Protein 7YS9 (pdb70)

B-factor: mean 19.11, std 8.92, range [8.96, 55.3]

Foldseek 3Di:
DQEEEEVCLADLNVVLVVVCVVVPYAYEYEEQPPPGDVVSVVVCVVPPRYDYDHDQLLDDPLLVVCQVRVGQEYEYDWADDDQLVCQVPVPVRLSRLANSLLSNLVSCLVRNHQEYEAEAALFFQQFPWPDAPDEQPTDGDGQTSNSVSSVNSLVSNLVSCVVRVHWYEYEHEWQEAAFRHDLPDDPRLLSVLLLCLLVVHAAEAEDPQFAKTFYAYSNLSSVLVVLCRPPFQTSYYAYHGARDIDTRLRSLVLLCVLSDDDSDHHYHYHRRRDGRYGGHDRVVCCVGRVGDGDDDPSRRSNNRSVSSND/DQEEEEVCQADLNVVLQVVCVVVVAQYEYEEQPPPGDCVSNVVCVPPPSYHYDYDQLLDDPLLVVCLVRVGQEYEYDWADDDQLVCQVPVPVRLSRLANSLLSNLVSCLVRNHQEYEAEAALAFQLFDFPDAQDEQPRHGDGQTSNNVSRVNSLVSNLVSCVVRVRFYEYEHEWQEDAPRHDCPDPDRLLSVLLNQVLVVHAAEAEDVQFFKTFYAYSNLSSVLSVLCRDPFQGSYYAYRGQSDIATRLRSSVLLNVLSPHDSDHHYHYHRRRDGRYGGHDRVVSCVTRVGHGDDDPNRRSNNHSVSVVVD

Secondary structure (DSSP, 8-state):
-EEEEETTTSHHHHHHHHHHHHTT-EEEEEE--SS--GGGTGGGTT-TTEEEEE--TTTS-HHHHHHHH--SEEEE--S---HHHHHH-HHHHHIIIIIHHHHHHHHHTTTT--EEEEE--TTTTTSS-SSSSBPTTSPP---SHHHHHHHHHHHHHHHHHHHH--EEEEEEESEEESTT---SSSS-HHHHHHHHHHHT---EEETTS--EE-EEEHHHHHHHHHHHTSS-STT-EEEES-S--EEHHHHHHHHHHHH-S----EEE---TT--S---B--HHHHHHH-------HHHHHHHHHHHHH-/-EEEEETTTSHHHHHHHHHHHHTT-EEEEEE--SS--GGGTGGGTT-TTEEEEE--TTTS-HHHHHHHH--SEEEE------HHHHHH-HHHHHIIIIIHHHHHHHHHTTTT--EEEEE--TTTTT-S-S-SSBPTTSPP---SHHHHHHHHHHHHHHHHHHHH--EEEEEEESEEESTT--TTSSS-HHHHHHHHHHHT---EEETTS--EE-EEEHHHHHHHHHHHTSS-STTEEEEES-S--EEHHHHHHHHHHHHTS----EEEPPPTT--S---B--HHHHHHH-------HHHHHHHHHHHHHH-

Organism: Mycobacterium tuberculosis (strain ATCC 25618 / H37Rv) (NCBI:txid83332)

Solvent-accessible surface area: 23982 Å² total; per-residue (Å²): 65,117,2,0,0,0,9,0,0,17,29,31,2,0,20,0,0,39,74,0,25,87,64,67,34,52,2,14,0,2,12,66,67,75,64,10,73,64,82,8,16,112,96,15,100,138,53,121,43,29,72,66,32,123,12,50,7,30,103,20,92,4,72,49,24,2,83,142,41,100,3,57,0,0,0,4,22,17,20,14,82,10,22,51,140,0,18,80,71,3,68,110,0,0,23,22,3,0,9,0,1,0,44,2,0,31,4,0,78,87,0,56,11,80,0,0,0,2,15,4,12,1,14,16,0,6,4,110,16,100,91,59,60,2,26,31,128,9,91,44,55,6,20,3,1,25,0,0,0,9,4,0,0,8,22,0,1,38,0,1,94,99,20,64,55,9,23,1,0,2,0,0,8,12,44,20,1,0,36,48,22,56,15,147,35,93,36,18,36,1,0,39,5,0,46,13,28,47,60,70,132,107,11,85,2,33,26,100,0,86,20,20,35,0,9,0,4,2,70,8,0,4,30,0,0,24,100,0,5,52,117,43,13,23,23,83,38,0,0,0,0,29,23,144,59,20,14,18,72,109,0,0,41,36,0,2,82,18,28,39,64,107,56,122,8,86,117,55,104,88,57,100,13,23,23,128,104,5,4,2,56,34,39,48,0,82,185,41,17,30,1,125,37,130,24,138,41,82,62,0,2,104,106,0,0,54,83,23,110,176,67,98,2,0,0,0,10,0,0,17,29,31,2,0,21,0,0,40,74,0,24,87,65,67,34,44,1,14,0,0,12,62,71,76,90,15,74,70,82,6,18,116,98,13,89,149,58,116,43,21,75,69,30,124,8,54,8,33,106,20,90,3,78,46,22,0,93,120,21,125,4,70,0,0,0,4,22,17,20,16,95,20,23,60,110,0,16,78,58,2,68,76,0,0,21,23,4,0,10,0,1,0,42,0,0,28,4,0,75,87,14,73,12,78,0,1,0,2,14,3,12,2,12,16,0,9,3,106,12,123,96,49,65,3,29,31,126,8,108,42,59,5,22,2,1,25,0,0,0,9,4,0,0,7,22,0,2,36,0,1,94,102,18,67,57,8,14,0,0,2,0,0,6,14,45,20,1,0,34,44,25,45,16,134,24,139,29,19,39,2,0,53,5,0,55,14,25,82,63,68,137,106,11,120,2,32,29,101,0,90,27,13,40,0,10,0,4,1,71,6,0,4,31,0,0,25,104,0,5,52,127,47,9,24,24,81,36,0,0,0,0,34,21,83,66,18,16,23,101,108,0,0,42,38,0,2,80,33,46,63,44,106,62,123,5,90,102,50,104,107,77,98,12,36,19,83,111,6,4,1,53,32,16,37,0,77,177,59,17,33,2,130,34,137,18,140,45,73,38,0,5,136,101,1,7,74,59,17,145,150,158

Structure (mmCIF, N/CA/C/O backbone):
data_7YS9
#
_entry.id   7YS9
#
_cell.length_a   51.347
_cell.length_b   76.851
_cell.length_c   80.163
_cell.angle_alpha   90.000
_cell.angle_beta   91.810
_cell.angle_gamma   90.000
#
_symmetry.space_group_name_H-M   'P 1 21 1'
#
loop_
_entity.id
_entity.type
_entity.pdbx_description
1 polymer 'UDP-glucose 4-epimerase'
2 non-polymer NICOTINAMIDE-ADENINE-DINUCLEOTIDE
3 non-polymer "URIDINE-5'-DIPHOSPHATE-GLUCOSE"
4 non-polymer 1,2-ETHANEDIOL
5 non-polymer "GALACTOSE-URIDINE-5'-DIPHOSPHATE"
6 water water
#
loop_
_atom_site.group_PDB
_atom_site.id
_atom_site.type_symbol
_atom_site.label_atom_id
_atom_site.label_alt_id
_atom_site.label_comp_id
_atom_site.label_asym_id
_atom_site.label_entity_id
_atom_site.label_seq_id
_atom_site.pdbx_PDB_ins_code
_atom_site.Cartn_x
_atom_site.Cartn_y
_atom_site.Cartn_z
_atom_site.occupancy
_atom_site.B_iso_or_equiv
_atom_site.auth_seq_id
_atom_site.auth_comp_id
_atom_site.auth_asym_id
_atom_site.auth_atom_id
_atom_site.pdbx_PDB_model_num
ATOM 1 N N . MET A 1 1 ? -16.417 10.015 24.776 1.00 14.23 1 MET A N 1
ATOM 2 C CA . MET A 1 1 ? -16.074 9.468 23.432 1.00 14.10 1 MET A CA 1
ATOM 3 C C . MET A 1 1 ? -15.945 7.951 23.529 1.00 13.60 1 MET A C 1
ATOM 4 O O . MET A 1 1 ? -15.662 7.415 24.602 1.00 13.05 1 MET A O 1
ATOM 9 N N . ARG A 1 2 ? -16.183 7.279 22.397 1.00 12.94 2 ARG A N 1
ATOM 10 C CA . ARG A 1 2 ? -15.818 5.883 22.227 1.00 12.84 2 ARG A CA 1
ATOM 11 C C . ARG A 1 2 ? -14.405 5.834 21.656 1.00 12.26 2 ARG A C 1
ATOM 12 O O . ARG A 1 2 ? -14.175 6.281 20.536 1.00 12.12 2 ARG A O 1
ATOM 20 N N . ALA A 1 3 ? -13.461 5.301 22.441 1.00 11.75 3 ALA A N 1
ATOM 21 C CA . ALA A 1 3 ? -12.069 5.238 22.020 1.00 11.66 3 ALA A CA 1
ATOM 22 C C . ALA A 1 3 ? -11.650 3.788 21.802 1.00 11.50 3 ALA A C 1
ATOM 23 O O . ALA A 1 3 ? -12.183 2.878 22.433 1.00 11.78 3 ALA A O 1
ATOM 25 N N . LEU A 1 4 ? -10.698 3.587 20.884 1.00 11.28 4 LEU A N 1
ATOM 26 C CA . LEU A 1 4 ? -10.013 2.310 20.764 1.00 11.21 4 LEU A CA 1
ATOM 27 C C . LEU A 1 4 ? -8.512 2.572 20.824 1.00 11.16 4 LEU A C 1
ATOM 28 O O . LEU A 1 4 ? -8.019 3.493 20.177 1.00 11.11 4 LEU A O 1
ATOM 33 N N . VAL A 1 5 ? -7.812 1.764 21.629 1.00 10.96 5 VAL A N 1
ATOM 34 C CA . VAL A 1 5 ? -6.374 1.894 21.803 1.00 10.75 5 VAL A CA 1
ATOM 35 C C . VAL A 1 5 ? -5.711 0.609 21.318 1.00 10.70 5 VAL A C 1
ATOM 36 O O . VAL A 1 5 ? -5.880 -0.446 21.928 1.00 10.77 5 VAL A O 1
ATOM 40 N N . THR A 1 6 ? -4.955 0.704 20.216 1.00 10.45 6 THR A N 1
ATOM 41 C CA . THR A 1 6 ? -4.100 -0.406 19.826 1.00 10.23 6 THR A CA 1
ATOM 42 C C . THR A 1 6 ? -2.839 -0.360 20.684 1.00 10.19 6 THR A C 1
ATOM 43 O O . THR A 1 6 ? -2.377 0.718 21.052 1.00 10.39 6 THR A O 1
ATOM 47 N N . GLY A 1 7 ? -2.299 -1.539 21.005 1.00 10.17 7 GLY A N 1
ATOM 48 C CA . GLY A 1 7 ? -1.142 -1.631 21.881 1.00 10.10 7 GLY A CA 1
ATOM 49 C C . GLY A 1 7 ? -1.508 -1.356 23.338 1.00 10.25 7 GLY A C 1
ATOM 50 O O . GLY A 1 7 ? -0.668 -0.924 24.121 1.00 10.28 7 GLY A O 1
ATOM 51 N N . ALA A 1 8 ? -2.762 -1.659 23.691 1.00 10.33 8 ALA A N 1
ATOM 52 C CA . ALA A 1 8 ? -3.347 -1.303 24.975 1.00 10.49 8 ALA A CA 1
ATOM 53 C C . ALA A 1 8 ? -2.739 -2.083 26.141 1.00 10.63 8 ALA A C 1
ATOM 54 O O . ALA A 1 8 ? -2.835 -1.638 27.282 1.00 10.58 8 ALA A O 1
ATOM 56 N N . ALA A 1 9 ? -2.134 -3.247 25.869 1.00 10.62 9 ALA A N 1
ATOM 57 C CA . ALA A 1 9 ? -1.540 -4.043 26.936 1.00 10.71 9 ALA A CA 1
ATOM 58 C C . ALA A 1 9 ? -0.102 -3.605 27.207 1.00 10.73 9 ALA A C 1
ATOM 59 O O . ALA A 1 9 ? 0.570 -4.172 28.068 1.00 10.73 9 ALA A O 1
ATOM 61 N N . GLY A 1 10 ? 0.352 -2.584 26.473 1.00 10.48 10 GLY A N 1
ATOM 62 C CA . GLY A 1 10 ? 1.724 -2.110 26.573 1.00 10.22 10 GLY A CA 1
ATOM 63 C C . GLY A 1 10 ? 1.903 -1.034 27.641 1.00 10.12 10 GLY A C 1
ATOM 64 O O . GLY A 1 10 ? 0.970 -0.694 28.364 1.00 10.18 10 GLY A O 1
ATOM 65 N N . PHE A 1 11 ? 3.122 -0.494 27.704 1.00 9.71 11 PHE A N 1
ATOM 66 C CA . PHE A 1 11 ? 3.529 0.492 28.692 1.00 9.60 11 PHE A CA 1
ATOM 67 C C . PHE A 1 11 ? 2.702 1.770 28.552 1.00 9.51 11 PHE A C 1
ATOM 68 O O . PHE A 1 11 ? 1.922 2.092 29.444 1.00 9.81 11 PHE A O 1
ATOM 76 N N . ILE A 1 12 ? 2.869 2.490 27.435 1.00 9.41 12 ILE A N 1
ATOM 77 C CA . ILE A 1 12 ? 2.168 3.751 27.232 1.00 9.60 12 ILE A CA 1
ATOM 78 C C . ILE A 1 12 ? 0.678 3.474 27.038 1.00 9.51 12 ILE A C 1
ATOM 79 O O . ILE A 1 12 ? -0.162 4.205 27.559 1.00 9.62 12 ILE A O 1
ATOM 84 N N . GLY A 1 13 ? 0.366 2.406 26.293 1.00 9.88 13 GLY A N 1
ATOM 85 C CA . GLY A 1 13 ? -1.004 2.075 25.932 1.00 10.03 13 GLY A CA 1
ATOM 86 C C . GLY A 1 13 ? -1.899 1.852 27.149 1.00 10.26 13 GLY A C 1
ATOM 87 O O . GLY A 1 13 ? -3.006 2.387 27.208 1.00 10.10 13 GLY A O 1
ATOM 88 N N . SER A 1 14 ? -1.415 1.051 28.107 1.00 10.28 14 SER A N 1
ATOM 89 C CA . SER A 1 14 ? -2.193 0.746 29.300 1.00 10.38 14 SER A CA 1
ATOM 90 C C . SER A 1 14 ? -2.411 2.010 30.129 1.00 10.43 14 SER A C 1
ATOM 91 O O . SER A 1 14 ? -3.483 2.187 30.710 1.00 10.57 14 SER A O 1
ATOM 94 N N . THR A 1 15 ? -1.394 2.884 30.150 1.00 10.36 15 THR A N 1
ATOM 95 C CA . THR A 1 15 ? -1.437 4.151 30.861 1.00 10.42 15 THR A CA 1
ATOM 96 C C . THR A 1 15 ? -2.479 5.062 30.213 1.00 10.42 15 THR A C 1
ATOM 97 O O . THR A 1 15 ? -3.239 5.733 30.911 1.00 10.49 15 THR A O 1
ATOM 101 N N . LEU A 1 16 ? -2.530 5.048 28.874 1.00 10.59 16 LEU A N 1
ATOM 102 C CA . LEU A 1 16 ? -3.486 5.850 28.128 1.00 10.82 16 LEU A CA 1
ATOM 103 C C . LEU A 1 16 ? -4.906 5.350 28.388 1.00 10.94 16 LEU A C 1
ATOM 104 O O . LEU A 1 16 ? -5.817 6.158 28.569 1.00 11.26 16 LEU A O 1
ATOM 109 N N . VAL A 1 17 ? -5.079 4.022 28.434 1.00 11.21 17 VAL A N 1
ATOM 110 C CA . VAL A 1 17 ? -6.378 3.427 28.722 1.00 11.30 17 VAL A CA 1
ATOM 111 C C . VAL A 1 17 ? -6.908 3.982 30.044 1.00 11.49 17 VAL A C 1
ATOM 112 O O . VAL A 1 17 ? -8.052 4.431 30.116 1.00 11.40 17 VAL A O 1
ATOM 116 N N . ASP A 1 18 ? -6.053 3.979 31.074 1.00 11.96 18 ASP A N 1
ATOM 117 C CA . ASP A 1 18 ? -6.436 4.430 32.403 1.00 12.24 18 ASP A CA 1
ATOM 118 C C . ASP A 1 18 ? -6.904 5.883 32.370 1.00 12.25 18 ASP A C 1
ATOM 119 O O . ASP A 1 18 ? -7.894 6.232 33.012 1.00 12.55 18 ASP A O 1
ATOM 124 N N . ARG A 1 19 ? -6.179 6.725 31.626 1.00 12.44 19 ARG A N 1
ATOM 125 C CA . ARG A 1 19 ? -6.487 8.145 31.562 1.00 12.47 19 ARG A CA 1
ATOM 126 C C . ARG A 1 19 ? -7.833 8.363 30.873 1.00 12.54 19 ARG A C 1
ATOM 127 O O . ARG A 1 19 ? -8.644 9.167 31.335 1.00 12.57 19 ARG A O 1
ATOM 135 N N . LEU A 1 20 ? -8.046 7.656 29.756 1.00 12.41 20 LEU A N 1
ATOM 136 C CA . LEU A 1 20 ? -9.277 7.790 28.992 1.00 12.31 20 LEU A CA 1
ATOM 137 C C . LEU A 1 20 ? -10.473 7.378 29.848 1.00 12.48 20 LEU A C 1
ATOM 138 O O . LEU A 1 20 ? -11.518 8.027 29.801 1.00 12.52 20 LEU A O 1
ATOM 143 N N . LEU A 1 21 ? -10.308 6.302 30.629 1.00 12.62 21 LEU A N 1
ATOM 144 C CA . LEU A 1 21 ? -11.354 5.828 31.524 1.00 12.84 21 LEU A CA 1
ATOM 145 C C . LEU A 1 21 ? -11.634 6.873 32.604 1.00 13.13 21 LEU A C 1
ATOM 146 O O . LEU A 1 21 ? -12.793 7.148 32.915 1.00 12.98 21 LEU A O 1
ATOM 151 N N . ALA A 1 22 ? -10.562 7.458 33.155 1.00 13.30 22 ALA A N 1
ATOM 152 C CA . ALA A 1 22 ? -10.678 8.464 34.200 1.00 13.85 22 ALA A CA 1
ATOM 153 C C . ALA A 1 22 ? -11.428 9.688 33.675 1.00 14.29 22 ALA A C 1
ATOM 154 O O . ALA A 1 22 ? -12.126 10.363 34.432 0.98 14.61 22 ALA A O 1
ATOM 156 N N . ASP A 1 23 ? -11.295 9.945 32.368 1.00 14.49 23 ASP A N 1
ATOM 157 C CA . ASP A 1 23 ? -11.926 11.083 31.717 1.00 15.08 23 ASP A CA 1
ATOM 158 C C . ASP A 1 23 ? -13.373 10.760 31.336 1.00 15.19 23 ASP A C 1
ATOM 159 O O . ASP A 1 23 ? -14.078 11.621 30.809 1.00 15.63 23 ASP A O 1
ATOM 164 N N . GLY A 1 24 ? -13.797 9.510 31.570 1.00 14.99 24 GLY A N 1
ATOM 165 C CA . GLY A 1 24 ? -15.198 9.136 31.438 1.00 14.89 24 GLY A CA 1
ATOM 166 C C . GLY A 1 24 ? -15.546 8.510 30.087 1.00 14.75 24 GLY A C 1
ATOM 167 O O . GLY A 1 24 ? -16.724 8.351 29.764 1.00 14.90 24 GLY A O 1
ATOM 168 N N . HIS A 1 25 ? -14.517 8.148 29.313 1.00 14.57 25 HIS A N 1
ATOM 169 C CA . HIS A 1 25 ? -14.709 7.564 27.994 1.00 14.13 25 HIS A CA 1
ATOM 170 C C . HIS A 1 25 ? -14.885 6.053 28.108 1.00 14.11 25 HIS A C 1
ATOM 171 O O . HIS A 1 25 ? -14.491 5.450 29.102 1.00 14.53 25 HIS A O 1
ATOM 178 N N . SER A 1 26 ? -15.470 5.456 27.064 1.00 13.98 26 SER A N 1
ATOM 179 C CA . SER A 1 26 ? -15.422 4.016 26.881 1.00 14.08 26 SER A CA 1
ATOM 180 C C . SER A 1 26 ? -14.187 3.674 26.052 1.00 14.22 26 SER A C 1
ATOM 181 O O . SER A 1 26 ? -13.797 4.441 25.172 1.00 14.20 26 SER A O 1
ATOM 184 N N . VAL A 1 27 ? -13.548 2.540 26.369 1.00 14.52 27 VAL A N 1
ATOM 185 C CA . VAL A 1 27 ? -12.286 2.184 25.735 1.00 14.74 27 VAL A CA 1
ATOM 186 C C . VAL A 1 27 ? -12.329 0.723 25.301 1.00 14.61 27 VAL A C 1
ATOM 187 O O . VAL A 1 27 ? -12.644 -0.156 26.101 1.00 15.68 27 VAL A O 1
ATOM 191 N N . VAL A 1 28 ? -12.006 0.490 24.026 1.00 14.15 28 VAL A N 1
ATOM 192 C CA . VAL A 1 28 ? -11.686 -0.839 23.536 1.00 13.92 28 VAL A CA 1
ATOM 193 C C . VAL A 1 28 ? -10.167 -0.933 23.467 1.00 13.67 28 VAL A C 1
ATOM 194 O O . VAL A 1 28 ? -9.538 -0.169 22.741 1.00 13.38 28 VAL A O 1
ATOM 198 N N . GLY A 1 29 ? -9.599 -1.874 24.226 1.00 13.40 29 GLY A N 1
ATOM 199 C CA . GLY A 1 29 ? -8.171 -2.134 24.167 1.00 13.10 29 GLY A CA 1
ATOM 200 C C . GLY A 1 29 ? -7.868 -3.299 23.230 1.00 13.02 29 GLY A C 1
ATOM 201 O O . GLY A 1 29 ? -8.547 -4.320 23.272 1.00 13.30 29 GLY A O 1
ATOM 202 N N . LEU A 1 30 ? -6.846 -3.129 22.384 1.00 12.64 30 LEU A N 1
ATOM 203 C CA . LEU A 1 30 ? -6.489 -4.138 21.400 1.00 12.52 30 LEU A CA 1
ATOM 204 C C . LEU A 1 30 ? -4.991 -4.412 21.489 1.00 12.26 30 LEU A C 1
ATOM 205 O O . LEU A 1 30 ? -4.192 -3.479 21.496 1.00 12.06 30 LEU A O 1
ATOM 210 N N . ASP A 1 31 ? -4.632 -5.701 21.552 1.00 12.11 31 ASP A N 1
ATOM 211 C CA . ASP A 1 31 ? -3.242 -6.115 21.671 1.00 12.26 31 ASP A CA 1
ATOM 212 C C . ASP A 1 31 ? -3.099 -7.594 21.323 1.00 12.46 31 ASP A C 1
ATOM 213 O O . ASP A 1 31 ? -4.051 -8.356 21.476 1.00 12.74 31 ASP A O 1
ATOM 218 N N . ASN A 1 32 ? -1.891 -7.990 20.892 1.00 12.67 32 ASN A N 1
ATOM 219 C CA . ASN A 1 32 ? -1.584 -9.379 20.573 1.00 13.27 32 ASN A CA 1
ATOM 220 C C . ASN A 1 32 ? -0.560 -9.951 21.557 1.00 13.45 32 ASN A C 1
ATOM 221 O O . ASN A 1 32 ? -0.145 -11.100 21.413 1.00 13.84 32 ASN A O 1
ATOM 226 N N . PHE A 1 33 ? -0.143 -9.130 22.531 1.00 13.54 33 PHE A N 1
ATOM 227 C CA . PHE A 1 33 ? 0.797 -9.503 23.582 1.00 14.03 33 PHE A CA 1
ATOM 228 C C . PHE A 1 33 ? 2.189 -9.809 23.030 1.00 13.99 33 PHE A C 1
ATOM 229 O O . PHE A 1 33 ? 2.948 -10.551 23.654 1.00 14.01 33 PHE A O 1
ATOM 237 N N . ALA A 1 34 ? 2.541 -9.214 21.884 1.00 13.47 34 ALA A N 1
ATOM 238 C CA . ALA A 1 34 ? 3.888 -9.365 21.350 1.00 13.45 34 ALA A CA 1
ATOM 239 C C . ALA A 1 34 ? 4.916 -8.914 22.387 1.00 13.53 34 ALA A C 1
ATOM 240 O O . ALA A 1 34 ? 5.885 -9.628 22.651 1.00 13.91 34 ALA A O 1
ATOM 242 N N . THR A 1 35 ? 4.685 -7.729 22.973 1.00 13.64 35 THR A N 1
ATOM 243 C CA . THR A 1 35 ? 5.560 -7.174 23.996 1.00 13.73 35 THR A CA 1
ATOM 244 C C . THR A 1 35 ? 4.750 -6.669 25.189 1.00 14.25 35 THR A C 1
ATOM 245 O O . THR A 1 35 ? 5.317 -6.367 26.237 1.00 14.26 35 THR A O 1
ATOM 249 N N . GLY A 1 36 ? 3.427 -6.571 25.016 1.00 14.74 36 GLY A N 1
ATOM 250 C CA . GLY A 1 36 ? 2.537 -6.172 26.094 1.00 15.97 36 GLY A CA 1
ATOM 251 C C . GLY A 1 36 ? 2.281 -7.319 27.067 1.00 17.01 36 GLY A C 1
ATOM 252 O O . GLY A 1 36 ? 2.674 -8.456 26.814 1.00 17.01 36 GLY A O 1
ATOM 253 N N . ARG A 1 37 ? 1.619 -6.993 28.182 1.00 18.39 37 ARG A N 1
ATOM 254 C CA . ARG A 1 37 ? 1.362 -7.948 29.247 1.00 20.07 37 ARG A CA 1
ATOM 255 C C . ARG A 1 37 ? -0.055 -7.729 29.770 1.00 20.30 37 ARG A C 1
ATOM 256 O O . ARG A 1 37 ? -0.486 -6.592 29.948 1.00 19.78 37 ARG A O 1
ATOM 264 N N . ALA A 1 38 ? -0.767 -8.834 30.017 1.00 21.47 38 ALA A N 1
ATOM 265 C CA . ALA A 1 38 ? -2.122 -8.785 30.543 1.00 21.76 38 ALA A CA 1
ATOM 266 C C . ALA A 1 38 ? -2.131 -8.159 31.938 1.00 21.64 38 ALA A C 1
ATOM 267 O O . ALA A 1 38 ? -3.139 -7.593 32.356 1.00 21.71 38 ALA A O 1
ATOM 269 N N . THR A 1 39 ? -0.990 -8.244 32.636 1.00 21.72 39 THR A N 1
ATOM 270 C CA . THR A 1 39 ? -0.848 -7.718 33.986 1.00 21.10 39 THR A CA 1
ATOM 271 C C . THR A 1 39 ? -0.947 -6.194 33.987 1.00 20.05 39 THR A C 1
ATOM 272 O O . THR A 1 39 ? -1.257 -5.597 35.015 1.00 19.88 39 THR A O 1
ATOM 276 N N . ASN A 1 40 ? -0.688 -5.575 32.827 1.00 18.67 40 ASN A N 1
ATOM 277 C CA . ASN A 1 40 ? -0.774 -4.131 32.679 1.00 17.93 40 ASN A CA 1
ATOM 278 C C . ASN A 1 40 ? -2.233 -3.678 32.661 1.00 17.95 40 ASN A C 1
ATOM 279 O O . ASN A 1 40 ? -2.500 -2.489 32.823 1.00 17.43 40 ASN A O 1
ATOM 284 N N . LEU A 1 41 ? -3.162 -4.625 32.464 1.00 18.60 41 LEU A N 1
ATOM 285 C CA . LEU A 1 41 ? -4.575 -4.304 32.326 1.00 19.30 41 LEU A CA 1
ATOM 286 C C . LEU A 1 41 ? -5.421 -5.047 33.360 1.00 20.44 41 LEU A C 1
ATOM 287 O O . LEU A 1 41 ? -6.639 -4.881 33.380 1.00 20.69 41 LEU A O 1
ATOM 292 N N . GLU A 1 42 ? -4.780 -5.849 34.220 1.00 21.74 42 GLU A N 1
ATOM 293 C CA . GLU A 1 42 ? -5.496 -6.787 35.077 1.00 22.85 42 GLU A CA 1
ATOM 294 C C . GLU A 1 42 ? -6.313 -6.057 36.142 1.00 23.43 42 GLU A C 1
ATOM 295 O O . GLU A 1 42 ? -7.259 -6.620 36.691 1.00 23.93 42 GLU A O 1
ATOM 301 N N . HIS A 1 43 ? -5.942 -4.803 36.424 1.00 23.11 43 HIS A N 1
ATOM 302 C CA . HIS A 1 43 ? -6.636 -3.975 37.398 1.00 23.53 43 HIS A CA 1
ATOM 303 C C . HIS A 1 43 ? -7.994 -3.532 36.850 1.00 24.52 43 HIS A C 1
ATOM 304 O O . HIS A 1 43 ? -8.808 -2.985 37.593 1.00 25.21 43 HIS A O 1
ATOM 311 N N . LEU A 1 44 ? -8.220 -3.745 35.550 1.00 25.56 44 LEU A N 1
ATOM 312 C CA . LEU A 1 44 ? -9.490 -3.294 34.918 1.00 26.87 44 LEU A CA 1
ATOM 313 C C . LEU A 1 44 ? -10.453 -4.478 34.800 1.00 28.16 44 LEU A C 1
ATOM 314 O O . LEU A 1 44 ? -11.526 -4.305 34.190 1.00 28.27 44 LEU A O 1
ATOM 319 N N . ALA A 1 45 ? -10.082 -5.630 35.365 1.00 29.75 45 ALA A N 1
ATOM 320 C CA . ALA A 1 45 ? -10.923 -6.845 35.258 1.00 30.99 45 ALA A CA 1
ATOM 321 C C . ALA A 1 45 ? -12.385 -6.515 35.580 1.00 31.81 45 ALA A C 1
ATOM 322 O O . ALA A 1 45 ? -13.272 -7.085 34.918 1.00 32.11 45 ALA A O 1
ATOM 324 N N . ASP A 1 46 ? -12.628 -5.635 36.556 1.00 32.69 46 ASP A N 1
ATOM 325 C CA . ASP A 1 46 ? -14.021 -5.340 36.978 1.00 33.49 46 ASP A CA 1
ATOM 326 C C . ASP A 1 46 ? -14.364 -3.898 36.628 1.00 33.43 46 ASP A C 1
ATOM 327 O O . ASP A 1 46 ? -15.342 -3.388 37.173 1.00 33.60 46 ASP A O 1
ATOM 332 N N . ASN A 1 47 ? -13.583 -3.291 35.724 1.00 33.01 47 ASN A N 1
ATOM 333 C CA . ASN A 1 47 ? -13.903 -1.921 35.257 1.00 32.93 47 ASN A CA 1
ATOM 334 C C . ASN A 1 47 ? -14.942 -2.024 34.156 1.00 32.40 47 ASN A C 1
ATOM 335 O O . ASN A 1 47 ? -14.600 -2.480 33.050 1.00 32.25 47 ASN A O 1
ATOM 340 N N . SER A 1 48 ? -16.092 -1.446 34.412 1.00 31.39 48 SER A N 1
ATOM 341 C CA . SER A 1 48 ? -17.204 -1.638 33.468 1.00 30.55 48 SER A CA 1
ATOM 342 C C . SER A 1 48 ? -17.079 -0.841 32.156 1.00 29.53 48 SER A C 1
ATOM 343 O O . SER A 1 48 ? -18.038 -0.878 31.380 1.00 31.03 48 SER A O 1
ATOM 346 N N . ALA A 1 49 ? -15.959 -0.206 31.870 1.00 26.97 49 ALA A N 1
ATOM 347 C CA . ALA A 1 49 ? -15.961 0.684 30.677 1.00 23.80 49 ALA A CA 1
ATOM 348 C C . ALA A 1 49 ? -14.843 0.314 29.700 1.00 22.33 49 ALA A C 1
ATOM 349 O O . ALA A 1 49 ? -14.733 0.933 28.635 1.00 20.84 49 ALA A O 1
ATOM 351 N N . HIS A 1 50 ? -14.077 -0.692 30.072 1.00 20.79 50 HIS A N 1
ATOM 352 C CA . HIS A 1 50 ? -13.049 -1.200 29.177 1.00 19.99 50 HIS A CA 1
ATOM 353 C C . HIS A 1 50 ? -13.415 -2.607 28.716 1.00 19.24 50 HIS A C 1
ATOM 354 O O . HIS A 1 50 ? -13.843 -3.436 29.519 1.00 19.15 50 HIS A O 1
ATOM 361 N N . VAL A 1 51 ? -13.242 -2.853 27.413 1.00 18.17 51 VAL A N 1
ATOM 362 C CA . VAL A 1 51 ? -13.319 -4.196 26.864 1.00 17.88 51 VAL A CA 1
ATOM 363 C C . VAL A 1 51 ? -12.031 -4.469 26.093 1.00 17.18 51 VAL A C 1
ATOM 364 O O . VAL A 1 51 ? -11.508 -3.585 25.415 1.00 17.04 51 VAL A O 1
ATOM 368 N N . PHE A 1 52 ? -11.520 -5.696 26.232 1.00 16.24 52 PHE A N 1
ATOM 369 C CA . PHE A 1 52 ? -10.269 -6.074 25.599 1.00 16.03 52 PHE A CA 1
ATOM 370 C C . PHE A 1 52 ? -10.533 -6.992 24.409 1.00 15.90 52 PHE A C 1
ATOM 371 O O . PHE A 1 52 ? -11.357 -7.902 24.482 1.00 16.09 52 PHE A O 1
ATOM 379 N N . VAL A 1 53 ? -9.798 -6.742 23.320 1.00 15.72 53 VAL A N 1
ATOM 380 C CA . VAL A 1 53 ? -9.815 -7.584 22.136 1.00 15.79 53 VAL A CA 1
ATOM 381 C C . VAL A 1 53 ? -8.378 -8.013 21.854 1.00 15.70 53 VAL A C 1
ATOM 382 O O . VAL A 1 53 ? -7.504 -7.170 21.672 1.00 15.00 53 VAL A O 1
ATOM 386 N N . GLU A 1 54 ? -8.145 -9.332 21.843 1.00 15.65 54 GLU A N 1
ATOM 387 C CA . GLU A 1 54 ? -6.850 -9.891 21.491 1.00 15.81 54 GLU A CA 1
ATOM 388 C C . GLU A 1 54 ? -6.795 -10.066 19.974 1.00 15.40 54 GLU A C 1
ATOM 389 O O . GLU A 1 54 ? -7.520 -10.889 19.417 1.00 15.74 54 GLU A O 1
ATOM 395 N N . ALA A 1 55 ? -5.942 -9.269 19.316 1.00 14.49 55 ALA A N 1
ATOM 396 C CA . ALA A 1 55 ? -5.856 -9.269 17.863 1.00 14.15 55 ALA A CA 1
ATOM 397 C C . ALA A 1 55 ? -4.494 -8.751 17.411 1.00 14.09 55 ALA A C 1
ATOM 398 O O . ALA A 1 55 ? -3.908 -7.882 18.053 1.00 13.98 55 ALA A O 1
ATOM 400 N N . ASP A 1 56 ? -4.023 -9.304 16.287 1.00 13.79 56 ASP A N 1
ATOM 401 C CA . ASP A 1 56 ? -2.793 -8.898 15.628 1.00 13.55 56 ASP A CA 1
ATOM 402 C C . ASP A 1 56 ? -3.157 -7.918 14.515 1.00 13.06 56 ASP A C 1
ATOM 403 O O . ASP A 1 56 ? -3.883 -8.281 13.598 1.00 12.74 56 ASP A O 1
ATOM 408 N N . ILE A 1 57 ? -2.632 -6.687 14.589 1.00 12.21 57 ILE A N 1
ATOM 409 C CA . ILE A 1 57 ? -3.002 -5.646 13.637 1.00 12.03 57 ILE A CA 1
ATOM 410 C C . ILE A 1 57 ? -2.595 -6.026 12.212 1.00 11.83 57 ILE A C 1
ATOM 411 O O . ILE A 1 57 ? -3.119 -5.456 11.256 1.00 11.53 57 ILE A O 1
ATOM 416 N N . VAL A 1 58 ? -1.661 -6.975 12.077 1.00 11.58 58 VAL A N 1
ATOM 417 C CA . VAL A 1 58 ? -1.144 -7.337 10.764 1.00 11.70 58 VAL A CA 1
ATOM 418 C C . VAL A 1 58 ? -2.091 -8.322 10.075 1.00 11.89 58 VAL A C 1
ATOM 419 O O . VAL A 1 58 ? -2.136 -8.368 8.845 1.00 11.68 58 VAL A O 1
ATOM 423 N N . THR A 1 59 ? -2.842 -9.114 10.857 1.00 12.19 59 THR A N 1
ATOM 424 C CA . THR A 1 59 ? -3.541 -10.257 10.278 1.00 12.44 59 THR A CA 1
ATOM 425 C C . THR A 1 59 ? -5.015 -10.335 10.684 1.00 12.67 59 THR A C 1
ATOM 426 O O . THR A 1 59 ? -5.775 -11.090 10.078 1.00 12.80 59 THR A O 1
ATOM 430 N N . ALA A 1 60 ? -5.425 -9.574 11.704 1.00 12.76 60 ALA A N 1
ATOM 431 C CA . ALA A 1 60 ? -6.785 -9.695 12.206 1.00 12.59 60 ALA A CA 1
ATOM 432 C C . ALA A 1 60 ? -7.762 -8.943 11.306 1.00 12.74 60 ALA A C 1
ATOM 433 O O . ALA A 1 60 ? -7.365 -8.086 10.522 1.00 12.30 60 ALA A O 1
ATOM 435 N N . ASP A 1 61 ? -9.049 -9.289 11.432 1.00 12.95 61 ASP A N 1
ATOM 436 C CA . ASP A 1 61 ? -10.114 -8.592 10.733 1.00 13.08 61 ASP A CA 1
ATOM 437 C C . ASP A 1 61 ? -10.428 -7.301 11.486 1.00 12.95 61 ASP A C 1
ATOM 438 O O . ASP A 1 61 ? -11.358 -7.252 12.289 1.00 12.93 61 ASP A O 1
ATOM 443 N N . LEU A 1 62 ? -9.623 -6.263 11.222 1.00 12.89 62 LEU A N 1
ATOM 444 C CA . LEU A 1 62 ? -9.765 -4.981 11.895 1.00 13.00 62 LEU A CA 1
ATOM 445 C C . LEU A 1 62 ? -11.067 -4.314 11.464 1.00 13.29 62 LEU A C 1
ATOM 446 O O . LEU A 1 62 ? -11.683 -3.597 12.249 1.00 13.68 62 LEU A O 1
ATOM 451 N N . HIS A 1 63 ? -11.476 -4.551 10.211 1.00 13.72 63 HIS A N 1
ATOM 452 C CA . HIS A 1 63 ? -12.728 -3.995 9.729 1.00 14.01 63 HIS A CA 1
ATOM 453 C C . HIS A 1 63 ? -13.872 -4.421 10.646 1.00 13.68 63 HIS A C 1
ATOM 454 O O . HIS A 1 63 ? -14.651 -3.581 11.093 1.00 13.45 63 HIS A O 1
ATOM 461 N N . ALA A 1 64 ? -13.948 -5.727 10.933 1.00 13.58 64 ALA A N 1
ATOM 462 C CA . ALA A 1 64 ? -15.028 -6.278 11.738 1.00 13.75 64 ALA A CA 1
ATOM 463 C C . ALA A 1 64 ? -14.994 -5.706 13.154 1.00 13.85 64 ALA A C 1
ATOM 464 O O . ALA A 1 64 ? -16.041 -5.419 13.731 1.00 13.78 64 ALA A O 1
ATOM 466 N N . ILE A 1 65 ? -13.782 -5.536 13.699 1.00 13.86 65 ILE A N 1
ATOM 467 C CA . ILE A 1 65 ? -13.604 -5.055 15.060 1.00 14.14 65 ILE A CA 1
ATOM 468 C C . ILE A 1 65 ? -14.113 -3.619 15.167 1.00 14.30 65 ILE A C 1
ATOM 469 O O . ILE A 1 65 ? -14.846 -3.287 16.098 1.00 14.06 65 ILE A O 1
ATOM 474 N N . LEU A 1 66 ? -13.731 -2.780 14.195 1.00 14.43 66 LEU A N 1
ATOM 475 C CA A LEU A 1 66 ? -14.093 -1.372 14.213 0.54 14.60 66 LEU A CA 1
ATOM 476 C CA B LEU A 1 66 ? -14.095 -1.374 14.229 0.46 14.62 66 LEU A CA 1
ATOM 477 C C . LEU A 1 66 ? -15.581 -1.210 13.915 1.00 14.85 66 LEU A C 1
ATOM 478 O O . LEU A 1 66 ? -16.217 -0.276 14.401 1.00 14.75 66 LEU A O 1
ATOM 487 N N . GLU A 1 67 ? -16.129 -2.133 13.116 1.00 15.32 67 GLU A N 1
ATOM 488 C CA . GLU A 1 67 ? -17.542 -2.103 12.770 1.00 16.22 67 GLU A CA 1
ATOM 489 C C . GLU A 1 67 ? -18.397 -2.363 14.009 1.00 16.20 67 GLU A C 1
ATOM 490 O O . GLU A 1 67 ? -19.467 -1.772 14.159 1.00 16.29 67 GLU A O 1
ATOM 496 N N . GLN A 1 68 ? -17.919 -3.246 14.892 1.00 15.78 68 GLN A N 1
ATOM 497 C CA . GLN A 1 68 ? -18.655 -3.626 16.087 1.00 15.99 68 GLN A CA 1
ATOM 498 C C . GLN A 1 68 ? -18.597 -2.515 17.136 1.00 15.59 68 GLN A C 1
ATOM 499 O O . GLN A 1 68 ? -19.595 -2.229 17.796 1.00 16.06 68 GLN A O 1
ATOM 505 N N . HIS A 1 69 ? -17.421 -1.897 17.291 1.00 14.95 69 HIS A N 1
ATOM 506 C CA . HIS A 1 69 ? -17.170 -1.025 18.429 1.00 14.51 69 HIS A CA 1
ATOM 507 C C . HIS A 1 69 ? -17.340 0.443 18.050 1.00 13.97 69 HIS A C 1
ATOM 508 O O . HIS A 1 69 ? -17.539 1.285 18.924 1.00 13.75 69 HIS A O 1
ATOM 515 N N . ARG A 1 70 ? -17.240 0.729 16.746 1.00 13.51 70 ARG A N 1
ATOM 516 C CA . ARG A 1 70 ? -17.465 2.054 16.187 1.00 13.48 70 ARG A CA 1
ATOM 517 C C . ARG A 1 70 ? -16.732 3.121 16.999 1.00 12.85 70 ARG A C 1
ATOM 518 O O . ARG A 1 70 ? -17.341 4.100 17.426 1.00 12.87 70 ARG A O 1
ATOM 526 N N . PRO A 1 71 ? -15.398 3.011 17.201 1.00 12.54 71 PRO A N 1
ATOM 527 C CA . PRO A 1 71 ? -14.662 4.034 17.943 1.00 12.24 71 PRO A CA 1
ATOM 528 C C . PRO A 1 71 ? -14.613 5.334 17.145 1.00 11.96 71 PRO A C 1
ATOM 529 O O . PRO A 1 71 ? -14.533 5.308 15.917 1.00 11.86 71 PRO A O 1
ATOM 533 N N . GLU A 1 72 ? -14.687 6.465 17.854 1.00 11.99 72 GLU A N 1
ATOM 534 C CA . GLU A 1 72 ? -14.584 7.771 17.221 1.00 11.90 72 GLU A CA 1
ATOM 535 C C . GLU A 1 72 ? -13.117 8.107 16.983 1.00 11.52 72 GLU A C 1
ATOM 536 O O . GLU A 1 72 ? -12.778 8.711 15.970 1.00 11.38 72 GLU A O 1
ATOM 542 N N . VAL A 1 73 ? -12.265 7.749 17.950 1.00 11.10 73 VAL A N 1
ATOM 543 C CA . VAL A 1 73 ? -10.835 7.974 17.827 1.00 10.96 73 VAL A CA 1
ATOM 544 C C . VAL A 1 73 ? -10.133 6.640 18.049 1.00 10.76 73 VAL A C 1
ATOM 545 O O . VAL A 1 73 ? -10.464 5.908 18.978 1.00 10.97 73 VAL A O 1
ATOM 549 N N . VAL A 1 74 ? -9.174 6.340 17.169 1.00 10.72 74 VAL A N 1
ATOM 550 C CA . VAL A 1 74 ? -8.277 5.221 17.384 1.00 10.42 74 VAL A CA 1
ATOM 551 C C . VAL A 1 74 ? -6.918 5.796 17.770 1.00 10.37 74 VAL A C 1
ATOM 552 O O . VAL A 1 74 ? -6.324 6.549 17.002 1.00 10.70 74 VAL A O 1
ATOM 556 N N . PHE A 1 75 ? -6.465 5.458 18.981 1.00 10.05 75 PHE A N 1
ATOM 557 C CA . PHE A 1 75 ? -5.117 5.781 19.420 1.00 9.94 75 PHE A CA 1
ATOM 558 C C . PHE A 1 75 ? -4.220 4.603 19.059 1.00 9.99 75 PHE A C 1
ATOM 559 O O . PHE A 1 75 ? -4.371 3.518 19.614 1.00 10.47 75 PHE A O 1
ATOM 567 N N . HIS A 1 76 ? -3.308 4.828 18.107 1.00 10.04 76 HIS A N 1
ATOM 568 C CA . HIS A 1 76 ? -2.551 3.741 17.510 1.00 10.05 76 HIS A CA 1
ATOM 569 C C . HIS A 1 76 ? -1.163 3.650 18.137 1.00 10.17 76 HIS A C 1
ATOM 570 O O . HIS A 1 76 ? -0.251 4.367 17.738 1.00 10.21 76 HIS A O 1
ATOM 577 N N . LEU A 1 77 ? -1.018 2.736 19.106 1.00 10.07 77 LEU A N 1
ATOM 578 C CA . LEU A 1 77 ? 0.237 2.576 19.826 1.00 10.19 77 LEU A CA 1
ATOM 579 C C . LEU A 1 77 ? 0.829 1.185 19.588 1.00 10.32 77 LEU A C 1
ATOM 580 O O . LEU A 1 77 ? 1.930 0.906 20.058 1.00 10.51 77 LEU A O 1
ATOM 585 N N . ALA A 1 78 ? 0.110 0.310 18.870 1.00 10.30 78 ALA A N 1
ATOM 586 C CA . ALA A 1 78 ? 0.632 -1.018 18.573 1.00 10.32 78 ALA A CA 1
ATOM 587 C C . ALA A 1 78 ? 1.778 -0.906 17.570 1.00 10.47 78 ALA A C 1
ATOM 588 O O . ALA A 1 78 ? 1.598 -0.339 16.498 1.00 10.98 78 ALA A O 1
ATOM 590 N N . ALA A 1 79 ? 2.946 -1.459 17.932 1.00 10.49 79 ALA A N 1
ATOM 591 C CA . ALA A 1 79 ? 4.134 -1.388 17.092 1.00 10.57 79 ALA A CA 1
ATOM 592 C C . ALA A 1 79 ? 5.239 -2.293 17.635 1.00 10.77 79 ALA A C 1
ATOM 593 O O . ALA A 1 79 ? 5.240 -2.646 18.812 1.00 10.84 79 ALA A O 1
ATOM 595 N N . GLN A 1 80 ? 6.175 -2.649 16.745 1.00 10.98 80 GLN A N 1
ATOM 596 C CA . GLN A 1 80 ? 7.500 -3.138 17.101 1.00 11.10 80 GLN A CA 1
ATOM 597 C C . GLN A 1 80 ? 8.312 -1.923 17.550 1.00 11.37 80 GLN A C 1
ATOM 598 O O . GLN A 1 80 ? 8.428 -0.968 16.790 1.00 10.70 80 GLN A O 1
ATOM 604 N N . ILE A 1 81 ? 8.875 -1.954 18.769 1.00 11.72 81 ILE A N 1
ATOM 605 C CA A ILE A 1 81 ? 9.381 -0.723 19.362 0.40 12.10 81 ILE A CA 1
ATOM 606 C CA B ILE A 1 81 ? 9.374 -0.744 19.408 0.60 12.17 81 ILE A CA 1
ATOM 607 C C . ILE A 1 81 ? 10.896 -0.766 19.553 1.00 12.30 81 ILE A C 1
ATOM 608 O O . ILE A 1 81 ? 11.486 0.235 19.952 1.00 12.52 81 ILE A O 1
ATOM 617 N N . ASP A 1 82 ? 11.533 -1.906 19.261 1.00 12.50 82 ASP A N 1
ATOM 618 C CA . ASP A 1 82 ? 12.964 -2.007 19.518 1.00 12.96 82 ASP A CA 1
ATOM 619 C C . ASP A 1 82 ? 13.769 -1.690 18.259 1.00 12.60 82 ASP A C 1
ATOM 620 O O . ASP A 1 82 ? 13.614 -2.350 17.236 1.00 12.73 82 ASP A O 1
ATOM 625 N N . VAL A 1 83 ? 14.661 -0.695 18.368 1.00 12.51 83 VAL A N 1
ATOM 626 C CA . VAL A 1 83 ? 15.447 -0.207 17.243 1.00 12.72 83 VAL A CA 1
ATOM 627 C C . VAL A 1 83 ? 16.404 -1.292 16.750 1.00 12.95 83 VAL A C 1
ATOM 628 O O . VAL A 1 83 ? 16.551 -1.485 15.544 1.00 12.61 83 VAL A O 1
ATOM 632 N N . ARG A 1 84 ? 17.054 -1.999 17.681 1.00 13.09 84 ARG A N 1
ATOM 633 C CA . ARG A 1 84 ? 18.000 -3.038 17.298 1.00 13.48 84 ARG A CA 1
ATOM 634 C C . ARG A 1 84 ? 17.266 -4.213 16.653 1.00 13.53 84 ARG A C 1
ATOM 635 O O . ARG A 1 84 ? 17.783 -4.821 15.718 1.00 13.74 84 ARG A O 1
ATOM 643 N N . ARG A 1 85 ? 16.059 -4.521 17.146 1.00 13.54 85 ARG A N 1
ATOM 644 C CA . ARG A 1 85 ? 15.257 -5.583 16.557 1.00 13.71 85 ARG A CA 1
ATOM 645 C C . ARG A 1 85 ? 14.909 -5.221 15.114 1.00 13.45 85 ARG A C 1
ATOM 646 O O . ARG A 1 85 ? 14.855 -6.098 14.254 1.00 13.61 85 ARG A O 1
ATOM 654 N N . SER A 1 86 ? 14.688 -3.924 14.862 1.00 12.95 86 SER A N 1
ATOM 655 C CA . SER A 1 86 ? 14.342 -3.455 13.529 1.00 12.65 86 SER A CA 1
ATOM 656 C C . SER A 1 86 ? 15.522 -3.618 12.574 1.00 12.46 86 SER A C 1
ATOM 657 O O . SER A 1 86 ? 15.327 -3.808 11.376 1.00 12.54 86 SER A O 1
ATOM 660 N N . VAL A 1 87 ? 16.740 -3.535 13.121 1.00 12.66 87 VAL A N 1
ATOM 661 C CA . VAL A 1 87 ? 17.956 -3.732 12.350 1.00 12.84 87 VAL A CA 1
ATOM 662 C C . VAL A 1 87 ? 18.126 -5.224 12.057 1.00 13.11 87 VAL A C 1
ATOM 663 O O . VAL A 1 87 ? 18.489 -5.601 10.942 1.00 13.23 87 VAL A O 1
ATOM 667 N N . ALA A 1 88 ? 17.827 -6.065 13.056 1.00 13.49 88 ALA A N 1
ATOM 668 C CA . ALA A 1 88 ? 17.971 -7.509 12.933 1.00 13.85 88 ALA A CA 1
ATOM 669 C C . ALA A 1 88 ? 16.952 -8.085 11.950 1.00 14.22 88 ALA A C 1
ATOM 670 O O . ALA A 1 88 ? 17.260 -9.029 11.222 1.00 14.90 88 ALA A O 1
ATOM 672 N N . ASP A 1 89 ? 15.741 -7.513 11.934 1.00 14.03 89 ASP A N 1
ATOM 673 C CA . ASP A 1 89 ? 14.661 -8.023 11.100 1.00 14.10 89 ASP A CA 1
ATOM 674 C C . ASP A 1 89 ? 13.812 -6.859 10.590 1.00 13.55 89 ASP A C 1
ATOM 675 O O . ASP A 1 89 ? 12.706 -6.623 11.076 1.00 13.31 89 ASP A O 1
ATOM 680 N N . PRO A 1 90 ? 14.299 -6.099 9.583 1.00 12.96 90 PRO A N 1
ATOM 681 C CA . PRO A 1 90 ? 13.561 -4.944 9.072 1.00 12.59 90 PRO A CA 1
ATOM 682 C C . PRO A 1 90 ? 12.206 -5.299 8.461 1.00 12.36 90 PRO A C 1
ATOM 683 O O . PRO A 1 90 ? 11.279 -4.494 8.527 1.00 12.33 90 PRO A O 1
ATOM 687 N N . GLN A 1 91 ? 12.090 -6.511 7.900 1.00 11.95 91 GLN A N 1
ATOM 688 C CA . GLN A 1 91 ? 10.840 -6.943 7.287 1.00 12.16 91 GLN A CA 1
ATOM 689 C C . GLN A 1 91 ? 9.737 -7.028 8.340 1.00 12.14 91 GLN A C 1
ATOM 690 O O . GLN A 1 91 ? 8.624 -6.551 8.111 1.00 12.06 91 GLN A O 1
ATOM 696 N N . PHE A 1 92 ? 10.050 -7.649 9.485 1.00 12.03 92 PHE A N 1
ATOM 697 C CA . PHE A 1 92 ? 9.062 -7.833 10.535 1.00 12.02 92 PHE A CA 1
ATOM 698 C C . PHE A 1 92 ? 8.624 -6.476 11.079 1.00 11.63 92 PHE A C 1
ATOM 699 O O . PHE A 1 92 ? 7.433 -6.239 11.274 1.00 11.47 92 PHE A O 1
ATOM 707 N N . ASP A 1 93 ? 9.604 -5.600 11.321 1.00 11.21 93 ASP A N 1
ATOM 708 C CA . ASP A 1 93 ? 9.338 -4.265 11.834 1.00 10.90 93 ASP A CA 1
ATOM 709 C C . ASP A 1 93 ? 8.422 -3.514 10.866 1.00 10.61 93 ASP A C 1
ATOM 710 O O . ASP A 1 93 ? 7.475 -2.860 11.298 1.00 10.39 93 ASP A O 1
ATOM 715 N N . ALA A 1 94 ? 8.703 -3.623 9.559 1.00 10.43 94 ALA A N 1
ATOM 716 C CA . ALA A 1 94 ? 7.918 -2.938 8.541 1.00 10.37 94 ALA A CA 1
ATOM 717 C C . ALA A 1 94 ? 6.511 -3.526 8.445 1.00 10.51 94 ALA A C 1
ATOM 718 O O . ALA A 1 94 ? 5.551 -2.796 8.205 1.00 10.45 94 ALA A O 1
ATOM 720 N N . ALA A 1 95 ? 6.393 -4.846 8.639 1.00 10.60 95 ALA A N 1
ATOM 721 C CA . ALA A 1 95 ? 5.091 -5.495 8.600 1.00 10.55 95 ALA A CA 1
ATOM 722 C C . ALA A 1 95 ? 4.190 -4.931 9.699 1.00 10.87 95 ALA A C 1
ATOM 723 O O . ALA A 1 95 ? 3.038 -4.586 9.448 1.00 10.72 95 ALA A O 1
ATOM 725 N N . VAL A 1 96 ? 4.727 -4.818 10.915 1.00 10.83 96 VAL A N 1
ATOM 726 C CA . VAL A 1 96 ? 3.918 -4.369 12.038 1.00 11.05 96 VAL A CA 1
ATOM 727 C C . VAL A 1 96 ? 3.662 -2.866 11.928 1.00 10.87 96 VAL A C 1
ATOM 728 O O . VAL A 1 96 ? 2.531 -2.416 12.104 1.00 10.93 96 VAL A O 1
ATOM 732 N N . ASN A 1 97 ? 4.711 -2.095 11.619 1.00 10.72 97 ASN A N 1
ATOM 733 C CA . ASN A 1 97 ? 4.642 -0.650 11.775 1.00 10.45 97 ASN A CA 1
ATOM 734 C C . ASN A 1 97 ? 4.082 0.029 10.529 1.00 10.47 97 ASN A C 1
ATOM 735 O O . ASN A 1 97 ? 3.448 1.076 10.638 1.00 10.49 97 ASN A O 1
ATOM 740 N N . VAL A 1 98 ? 4.324 -0.558 9.352 1.00 10.39 98 VAL A N 1
ATOM 741 C CA . VAL A 1 98 ? 3.801 0.022 8.127 1.00 10.51 98 VAL A CA 1
ATOM 742 C C . VAL A 1 98 ? 2.518 -0.704 7.731 1.00 10.37 98 VAL A C 1
ATOM 743 O O . VAL A 1 98 ? 1.462 -0.081 7.641 1.00 10.37 98 VAL A O 1
ATOM 747 N N . ILE A 1 99 ? 2.612 -2.019 7.496 1.00 10.60 99 ILE A N 1
ATOM 748 C CA . ILE A 1 99 ? 1.458 -2.766 7.014 1.00 10.76 99 ILE A CA 1
ATOM 749 C C . ILE A 1 99 ? 0.333 -2.693 8.044 1.00 10.72 99 ILE A C 1
ATOM 750 O O . ILE A 1 99 ? -0.823 -2.492 7.680 1.00 10.56 99 ILE A O 1
ATOM 755 N N . GLY A 1 100 ? 0.680 -2.843 9.327 1.00 10.44 100 GLY A N 1
ATOM 756 C CA . GLY A 1 100 ? -0.309 -2.773 10.392 1.00 10.55 100 GLY A CA 1
ATOM 757 C C . GLY A 1 100 ? -1.074 -1.452 10.381 1.00 10.36 100 GLY A C 1
ATOM 758 O O . GLY A 1 100 ? -2.294 -1.437 10.537 1.00 10.31 100 GLY A O 1
ATOM 759 N N . THR A 1 101 ? -0.337 -0.352 10.188 1.00 10.44 101 THR A N 1
ATOM 760 C CA . THR A 1 101 ? -0.909 0.986 10.154 1.00 10.29 101 THR A CA 1
ATOM 761 C C . THR A 1 101 ? -1.834 1.143 8.945 1.00 10.40 101 THR A C 1
ATOM 762 O O . THR A 1 101 ? -2.909 1.736 9.058 1.00 10.37 101 THR A O 1
ATOM 766 N N . VAL A 1 102 ? -1.401 0.616 7.791 1.00 10.47 102 VAL A N 1
ATOM 767 C CA . VAL A 1 102 ? -2.153 0.719 6.547 1.00 10.44 102 VAL A CA 1
ATOM 768 C C . VAL A 1 102 ? -3.475 -0.031 6.695 1.00 10.59 102 VAL A C 1
ATOM 769 O O . VAL A 1 102 ? -4.521 0.475 6.293 1.00 10.67 102 VAL A O 1
ATOM 773 N N . ARG A 1 103 ? -3.410 -1.233 7.280 1.00 10.63 103 ARG A N 1
ATOM 774 C CA . ARG A 1 103 ? -4.591 -2.061 7.483 1.00 10.71 103 ARG A CA 1
ATOM 775 C C . ARG A 1 103 ? -5.573 -1.352 8.414 1.00 10.71 103 ARG A C 1
ATOM 776 O O . ARG A 1 103 ? -6.780 -1.380 8.175 1.00 10.86 103 ARG A O 1
ATOM 784 N N . LEU A 1 104 ? -5.046 -0.717 9.468 1.00 10.74 104 LEU A N 1
ATOM 785 C CA . LEU A 1 104 ? -5.874 -0.017 10.440 1.00 11.00 104 LEU A CA 1
ATOM 786 C C . LEU A 1 104 ? -6.593 1.153 9.772 1.00 11.08 104 LEU A C 1
ATOM 787 O O . LEU A 1 104 ? -7.781 1.363 10.007 1.00 11.14 104 LEU A O 1
ATOM 792 N N . ALA A 1 105 ? -5.855 1.916 8.956 1.00 11.29 105 ALA A N 1
ATOM 793 C CA . ALA A 1 105 ? -6.407 3.076 8.273 1.00 11.54 105 ALA A CA 1
ATOM 794 C C . ALA A 1 105 ? -7.495 2.643 7.294 1.00 11.69 105 ALA A C 1
ATOM 795 O O . ALA A 1 105 ? -8.536 3.287 7.200 1.00 11.93 105 ALA A O 1
ATOM 797 N N . GLU A 1 106 ? -7.237 1.548 6.572 1.00 11.77 106 GLU A N 1
ATOM 798 C CA . GLU A 1 106 ? -8.169 1.035 5.579 1.00 12.02 106 GLU A CA 1
ATOM 799 C C . GLU A 1 106 ? -9.453 0.562 6.258 1.00 12.01 106 GLU A C 1
ATOM 800 O O . GLU A 1 106 ? -10.544 0.756 5.720 1.00 12.23 106 GLU A O 1
ATOM 806 N N . ALA A 1 107 ? -9.317 -0.036 7.450 1.00 11.91 107 ALA A N 1
ATOM 807 C CA . ALA A 1 107 ? -10.475 -0.440 8.233 1.00 11.88 107 ALA A CA 1
ATOM 808 C C . ALA A 1 107 ? -11.207 0.798 8.750 1.00 11.81 107 ALA A C 1
ATOM 809 O O . ALA A 1 107 ? -12.430 0.880 8.647 1.00 11.82 107 ALA A O 1
ATOM 811 N N . ALA A 1 108 ? -10.444 1.762 9.281 1.00 11.64 108 ALA A N 1
ATOM 812 C CA . ALA A 1 108 ? -11.003 2.940 9.932 1.00 11.87 108 ALA A CA 1
ATOM 813 C C . ALA A 1 108 ? -11.796 3.813 8.958 1.00 12.05 108 ALA A C 1
ATOM 814 O O . ALA A 1 108 ? -12.833 4.363 9.331 1.00 12.06 108 ALA A O 1
ATOM 816 N N . ARG A 1 109 ? -11.314 3.943 7.715 1.00 12.11 109 ARG A N 1
ATOM 817 C CA . ARG A 1 109 ? -11.954 4.827 6.750 1.00 12.39 109 ARG A CA 1
ATOM 818 C C . ARG A 1 109 ? -13.315 4.275 6.325 1.00 12.63 109 ARG A C 1
ATOM 819 O O . ARG A 1 109 ? -14.135 5.017 5.791 1.00 12.98 109 ARG A O 1
ATOM 827 N N . GLN A 1 110 ? -13.548 2.978 6.576 1.00 12.95 110 GLN A N 1
ATOM 828 C CA . GLN A 1 110 ? -14.774 2.314 6.157 1.00 13.08 110 GLN A CA 1
ATOM 829 C C . GLN A 1 110 ? -15.783 2.232 7.303 1.00 13.14 110 GLN A C 1
ATOM 830 O O . GLN A 1 110 ? -16.927 1.830 7.082 1.00 13.28 110 GLN A O 1
ATOM 836 N N . THR A 1 111 ? -15.364 2.616 8.515 1.00 12.70 111 THR A N 1
ATOM 837 C CA . THR A 1 111 ? -16.131 2.309 9.715 1.00 12.72 111 THR A CA 1
ATOM 838 C C . THR A 1 111 ? -16.450 3.561 10.535 1.00 12.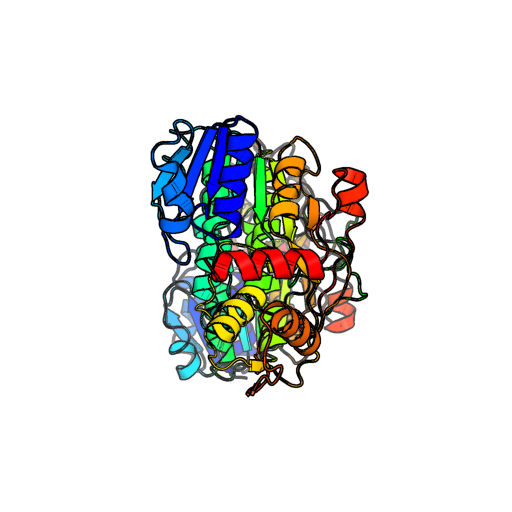74 111 THR A C 1
ATOM 839 O O . THR A 1 111 ? -16.762 3.453 11.722 1.00 13.07 111 THR A O 1
ATOM 843 N N . GLY A 1 112 ? -16.378 4.736 9.896 1.00 12.65 112 GLY A N 1
ATOM 844 C CA . GLY A 1 112 ? -16.887 5.980 10.458 1.00 12.43 112 GLY A CA 1
ATOM 845 C C . GLY A 1 112 ? -15.999 6.594 11.540 1.00 12.38 112 GLY A C 1
ATOM 846 O O . GLY A 1 112 ? -16.411 7.543 12.207 1.00 12.87 112 GLY A O 1
ATOM 847 N N . VAL A 1 113 ? -14.786 6.051 11.707 1.00 11.67 113 VAL A N 1
ATOM 848 C CA . VAL A 1 113 ? -13.799 6.599 12.626 1.00 11.15 113 VAL A CA 1
ATOM 849 C C . VAL A 1 113 ? -13.521 8.051 12.242 1.00 10.85 113 VAL A C 1
ATOM 850 O O . VAL A 1 113 ? -13.353 8.365 11.066 1.00 10.84 113 VAL A O 1
ATOM 854 N N . ARG A 1 114 ? -13.492 8.938 13.243 1.00 10.73 114 ARG A N 1
ATOM 855 C CA . ARG A 1 114 ? -13.221 10.344 12.987 1.00 10.51 114 ARG A CA 1
ATOM 856 C C . ARG A 1 114 ? -11.726 10.572 12.774 1.00 10.39 114 ARG A C 1
ATOM 857 O O . ARG A 1 114 ? -11.337 11.254 11.825 1.00 10.56 114 ARG A O 1
ATOM 865 N N . LYS A 1 115 ? -10.900 10.019 13.674 1.00 10.22 115 LYS A N 1
ATOM 866 C CA . LYS A 1 115 ? -9.493 10.388 13.728 1.00 10.08 115 LYS A CA 1
ATOM 867 C C . LYS A 1 115 ? -8.646 9.218 14.220 1.00 9.87 115 LYS A C 1
ATOM 868 O O . LYS A 1 115 ? -9.044 8.492 15.134 1.00 9.80 115 LYS A O 1
ATOM 874 N N . ILE A 1 116 ? -7.471 9.060 13.599 1.00 9.73 116 ILE A N 1
ATOM 875 C CA . ILE A 1 116 ? -6.433 8.189 14.123 1.00 9.70 116 ILE A CA 1
ATOM 876 C C . ILE A 1 116 ? -5.337 9.073 14.700 1.00 9.67 116 ILE A C 1
ATOM 877 O O . ILE A 1 116 ? -4.818 9.958 14.017 1.00 9.84 116 ILE A O 1
ATOM 882 N N . VAL A 1 117 ? -5.003 8.840 15.972 1.00 9.79 117 VAL A N 1
ATOM 883 C CA . VAL A 1 117 ? -3.825 9.455 16.558 1.00 9.64 117 VAL A CA 1
ATOM 884 C C . VAL A 1 117 ? -2.688 8.442 16.465 1.00 9.86 117 VAL A C 1
ATOM 885 O O . VAL A 1 117 ? -2.699 7.428 17.155 1.00 10.04 117 VAL A O 1
ATOM 889 N N . HIS A 1 118 ? -1.737 8.717 15.568 1.00 9.93 118 HIS A N 1
ATOM 890 C CA . HIS A 1 118 ? -0.610 7.827 15.340 1.00 10.10 118 HIS A CA 1
ATOM 891 C C . HIS A 1 118 ? 0.470 8.095 16.383 1.00 10.18 118 HIS A C 1
ATOM 892 O O . HIS A 1 118 ? 0.573 9.208 16.896 1.00 10.46 118 HIS A O 1
ATOM 899 N N . THR A 1 119 ? 1.262 7.062 16.695 1.00 9.96 119 THR A N 1
ATOM 900 C CA . THR A 1 119 ? 2.471 7.262 17.477 1.00 10.00 119 THR A CA 1
ATOM 901 C C . THR A 1 119 ? 3.680 7.116 16.558 1.00 10.10 119 THR A C 1
ATOM 902 O O . THR A 1 119 ? 3.975 6.022 16.083 1.00 10.61 119 THR A O 1
ATOM 906 N N . SER A 1 120 ? 4.365 8.239 16.328 1.00 10.24 120 SER A N 1
ATOM 907 C CA . SER A 1 120 ? 5.612 8.274 15.583 1.00 10.46 120 SER A CA 1
ATOM 908 C C . SER A 1 120 ? 6.765 8.162 16.578 1.00 10.48 120 SER A C 1
ATOM 909 O O . SER A 1 120 ? 6.543 7.835 17.743 0.84 10.42 120 SER A O 1
ATOM 912 N N . SER A 1 121 ? 7.995 8.421 16.119 1.00 10.69 121 SER A N 1
ATOM 913 C CA . SER A 1 121 ? 9.141 8.424 17.013 1.00 10.77 121 SER A CA 1
ATOM 914 C C . SER A 1 121 ? 9.897 9.745 16.901 1.00 10.80 121 SER A C 1
ATOM 915 O O . SER A 1 121 ? 10.810 9.866 16.091 1.00 10.96 121 SER A O 1
ATOM 918 N N . GLY A 1 122 ? 9.515 10.727 17.725 1.00 10.85 122 GLY A N 1
ATOM 919 C CA . GLY A 1 122 ? 10.204 12.009 17.752 1.00 11.13 122 GLY A CA 1
ATOM 920 C C . GLY A 1 122 ? 11.702 11.829 17.989 1.00 11.21 122 GLY A C 1
ATOM 921 O O . GLY A 1 122 ? 12.527 12.532 17.400 1.00 11.38 122 GLY A O 1
ATOM 922 N N . GLY A 1 123 ? 12.033 10.835 18.821 1.00 11.27 123 GLY A N 1
ATOM 923 C CA . GLY A 1 123 ? 13.400 10.557 19.226 1.00 11.24 123 GLY A CA 1
ATOM 924 C C . GLY A 1 123 ? 14.315 10.105 18.089 1.00 11.41 123 GLY A C 1
ATOM 925 O O . GLY A 1 123 ? 15.529 10.282 18.189 1.00 11.44 123 GLY A O 1
ATOM 926 N N . SER A 1 124 ? 13.748 9.517 17.022 1.00 11.34 124 SER A N 1
ATOM 927 C CA . SER A 1 124 ? 14.581 8.838 16.036 1.00 11.52 124 SER A CA 1
ATOM 928 C C . SER A 1 124 ? 14.333 9.274 14.588 1.00 11.51 124 SER A C 1
ATOM 929 O O . SER A 1 124 ? 15.212 9.075 13.748 1.00 11.76 124 SER A O 1
ATOM 932 N N . ILE A 1 125 ? 13.167 9.857 14.283 1.00 11.36 125 ILE A N 1
ATOM 933 C CA . ILE A 1 125 ? 12.780 10.070 12.889 1.00 11.30 125 ILE A CA 1
ATOM 934 C C . ILE A 1 125 ? 13.648 11.124 12.200 1.00 11.42 125 ILE A C 1
ATOM 935 O O . ILE A 1 125 ? 13.723 11.132 10.971 1.00 11.45 125 ILE A O 1
ATOM 940 N N . TYR A 1 126 ? 14.276 12.021 12.974 1.00 11.74 126 TYR A N 1
ATOM 941 C CA . TYR A 1 126 ? 15.039 13.112 12.382 1.00 11.98 126 TYR A CA 1
ATOM 942 C C . TYR A 1 126 ? 16.473 12.677 12.093 1.00 12.54 126 TYR A C 1
ATOM 943 O O . TYR A 1 126 ? 17.221 13.408 11.443 1.00 12.51 126 TYR A O 1
ATOM 952 N N . GLY A 1 127 ? 16.840 11.483 12.572 1.00 12.98 127 GLY A N 1
ATOM 953 C CA . GLY A 1 127 ? 18.209 11.006 12.464 1.00 13.98 127 GLY A CA 1
ATOM 954 C C . GLY A 1 127 ? 19.177 11.993 13.106 1.00 14.70 127 GLY A C 1
ATOM 955 O O . GLY A 1 127 ? 18.946 12.442 14.227 1.00 15.37 127 GLY A O 1
ATOM 956 N N . THR A 1 128 ? 20.256 12.321 12.384 1.00 15.55 128 THR A N 1
ATOM 957 C CA . THR A 1 128 ? 21.141 13.401 12.786 1.00 16.38 128 THR A CA 1
ATOM 958 C C . THR A 1 128 ? 20.587 14.702 12.211 1.00 16.66 128 THR A C 1
ATOM 959 O O . THR A 1 128 ? 20.721 14.966 11.017 1.00 17.14 128 THR A O 1
ATOM 963 N N . PRO A 1 129 ? 19.913 15.537 13.035 1.00 16.93 129 PRO A N 1
ATOM 964 C CA . PRO A 1 129 ? 19.188 16.699 12.525 1.00 17.04 129 PRO A CA 1
ATOM 965 C C . PRO A 1 129 ? 20.078 17.930 12.377 1.00 17.78 129 PRO A C 1
ATOM 966 O O . PRO A 1 129 ? 21.208 17.944 12.863 1.00 17.91 129 PRO A O 1
ATOM 970 N N . PRO A 1 130 ? 19.592 18.993 11.697 1.00 18.23 130 PRO A N 1
ATOM 971 C CA . PRO A 1 130 ? 20.354 20.234 11.549 1.00 18.63 130 PRO A CA 1
ATOM 972 C C . PRO A 1 130 ? 20.675 20.943 12.865 1.00 18.37 130 PRO A C 1
ATOM 973 O O . PRO A 1 130 ? 21.714 21.590 12.980 1.00 19.13 130 PRO A O 1
ATOM 977 N N A GLU A 1 131 ? 19.771 20.808 13.844 0.70 18.31 131 GLU A N 1
ATOM 978 N N B GLU A 1 131 ? 19.777 20.818 13.853 0.30 17.93 131 GLU A N 1
ATOM 979 C CA A GLU A 1 131 ? 19.870 21.530 15.101 0.70 18.16 131 GLU A CA 1
ATOM 980 C CA B GLU A 1 131 ? 19.919 21.543 15.106 0.30 17.45 131 GLU A CA 1
ATOM 981 C C A GLU A 1 131 ? 19.231 20.708 16.219 0.70 17.40 131 GLU A C 1
ATOM 982 C C B GLU A 1 131 ? 19.160 20.830 16.224 0.30 17.01 131 GLU A C 1
ATOM 983 O O A GLU A 1 131 ? 18.379 19.858 15.963 0.70 16.91 131 GLU A O 1
ATOM 984 O O B GLU A 1 131 ? 18.153 20.172 15.974 0.30 16.78 131 GLU A O 1
ATOM 995 N N . TYR A 1 132 ? 19.671 20.978 17.454 1.00 16.61 132 TYR A N 1
ATOM 996 C CA . TYR A 1 132 ? 19.027 20.491 18.664 1.00 15.75 132 TYR A CA 1
ATOM 997 C C . TYR A 1 132 ? 18.743 21.701 19.551 1.00 15.28 132 TYR A C 1
ATOM 998 O O . TYR A 1 132 ? 19.569 22.611 19.609 1.00 15.67 132 TYR A O 1
ATOM 1007 N N . PRO A 1 133 ? 17.587 21.786 20.252 1.00 14.79 133 PRO A N 1
ATOM 1008 C CA . PRO A 1 133 ? 16.461 20.865 20.064 1.00 14.23 133 PRO A CA 1
ATOM 1009 C C . PRO A 1 133 ? 15.838 20.967 18.673 1.00 13.57 133 PRO A C 1
ATOM 1010 O O . PRO A 1 133 ? 15.883 22.017 18.036 1.00 14.11 133 PRO A O 1
ATOM 1014 N N . THR A 1 134 ? 15.228 19.862 18.234 1.00 12.64 134 THR A N 1
ATOM 1015 C CA . THR A 1 134 ? 14.800 19.680 16.857 1.00 12.05 134 THR A CA 1
ATOM 1016 C C . THR A 1 134 ? 13.309 19.988 16.723 1.00 11.94 134 THR A C 1
ATOM 1017 O O . THR A 1 134 ? 12.489 19.344 17.374 1.00 11.81 134 THR A O 1
ATOM 1021 N N . PRO A 1 135 ? 12.909 20.965 15.872 1.00 11.80 135 PRO A N 1
ATOM 1022 C CA . PRO A 1 135 ? 11.492 21.229 15.609 1.00 11.78 135 PRO A CA 1
ATOM 1023 C C . PRO A 1 135 ? 10.935 20.310 14.523 1.00 11.74 135 PRO A C 1
ATOM 1024 O O . PRO A 1 135 ? 11.699 19.678 13.792 1.00 12.09 135 PRO A O 1
ATOM 1028 N N . GLU A 1 136 ? 9.599 20.277 14.410 1.00 11.82 136 GLU A N 1
ATOM 1029 C CA . GLU A 1 136 ? 8.906 19.400 13.480 1.00 12.00 136 GLU A CA 1
ATOM 1030 C C . GLU A 1 136 ? 9.204 19.793 12.034 1.00 12.52 136 GLU A C 1
ATOM 1031 O O . GLU A 1 136 ? 8.980 18.992 11.128 1.00 12.43 136 GLU A O 1
ATOM 1037 N N . THR A 1 137 ? 9.705 21.020 11.834 1.00 13.08 137 THR A N 1
ATOM 1038 C CA . THR A 1 137 ? 10.007 21.537 10.507 1.00 13.78 137 THR A CA 1
ATOM 1039 C C . THR A 1 137 ? 11.307 20.941 9.971 1.00 13.99 137 THR A C 1
ATOM 1040 O O . THR A 1 137 ? 11.581 21.040 8.774 1.00 14.73 137 THR A O 1
ATOM 1044 N N . ALA A 1 138 ? 12.114 20.341 10.855 1.00 13.97 138 ALA A N 1
ATOM 1045 C CA . ALA A 1 138 ? 13.321 19.660 10.415 1.00 13.88 138 ALA A CA 1
ATOM 1046 C C . ALA A 1 138 ? 12.928 18.472 9.542 1.00 14.00 138 ALA A C 1
ATOM 1047 O O . ALA A 1 138 ? 11.953 17.782 9.830 1.00 13.60 138 ALA A O 1
ATOM 1049 N N . PRO A 1 139 ? 13.665 18.188 8.446 1.00 14.43 139 PRO A N 1
ATOM 1050 C CA . PRO A 1 139 ? 13.327 17.049 7.597 1.00 14.37 139 PRO A CA 1
ATOM 1051 C C . PRO A 1 139 ? 13.552 15.758 8.374 1.00 14.07 139 PRO A C 1
ATOM 1052 O O . PRO A 1 139 ? 14.424 15.692 9.239 1.00 14.13 139 PRO A O 1
ATOM 1056 N N . THR A 1 140 ? 12.739 14.743 8.070 1.00 13.86 140 THR A N 1
ATOM 1057 C CA . THR A 1 140 ? 13.007 13.414 8.590 1.00 13.90 140 THR A CA 1
ATOM 1058 C C . THR A 1 140 ? 14.232 12.858 7.871 1.00 13.38 140 THR A C 1
ATOM 1059 O O . THR A 1 140 ? 14.463 13.158 6.700 1.00 13.20 140 THR A O 1
ATOM 1063 N N . ASP A 1 141 ? 15.037 12.086 8.606 1.00 13.28 141 ASP A N 1
ATOM 1064 C CA . ASP A 1 141 ? 16.219 11.454 8.045 1.00 13.04 141 ASP A CA 1
ATOM 1065 C C . ASP A 1 141 ? 16.505 10.175 8.828 1.00 12.57 141 ASP A C 1
ATOM 1066 O O . ASP A 1 141 ? 17.552 10.051 9.462 1.00 12.20 141 ASP A O 1
ATOM 1071 N N . PRO A 1 142 ? 15.577 9.191 8.814 1.00 12.38 142 PRO A N 1
ATOM 1072 C CA . PRO A 1 142 ? 15.724 7.983 9.628 1.00 12.26 142 PRO A CA 1
ATOM 1073 C C . PRO A 1 142 ? 16.995 7.197 9.320 1.00 12.15 142 PRO A C 1
ATOM 1074 O O . PRO A 1 142 ? 17.399 7.079 8.160 1.00 12.72 142 PRO A O 1
ATOM 1078 N N . ALA A 1 143 ? 17.614 6.666 10.380 1.00 11.96 143 ALA A N 1
ATOM 1079 C CA . ALA A 1 143 ? 18.849 5.911 10.249 1.00 11.77 143 ALA A CA 1
ATOM 1080 C C . ALA A 1 143 ? 18.720 4.536 10.904 1.00 11.70 143 ALA A C 1
ATOM 1081 O O . ALA A 1 143 ? 19.716 3.857 11.127 1.00 12.09 143 ALA A O 1
ATOM 1083 N N . SER A 1 144 ? 17.481 4.134 11.212 1.00 11.29 144 SER A N 1
ATOM 1084 C CA . SER A 1 144 ? 17.165 2.758 11.570 1.00 10.97 144 SER A CA 1
ATOM 1085 C C . SER A 1 144 ? 15.856 2.366 10.893 1.00 10.71 144 SER A C 1
ATOM 1086 O O . SER A 1 144 ? 15.030 3.233 10.614 1.00 10.60 144 SER A O 1
ATOM 1089 N N . PRO A 1 145 ? 15.620 1.067 10.590 1.00 10.49 145 PRO A N 1
ATOM 1090 C CA . PRO A 1 145 ? 14.370 0.648 9.957 1.00 10.37 145 PRO A CA 1
ATOM 1091 C C . PRO A 1 145 ? 13.155 1.030 10.797 1.00 10.18 145 PRO A C 1
ATOM 1092 O O . PRO A 1 145 ? 12.132 1.420 10.245 1.00 10.08 145 PRO A O 1
ATOM 1096 N N . TYR A 1 146 ? 13.294 0.953 12.129 1.00 9.89 146 TYR A N 1
ATOM 1097 C CA . TYR A 1 146 ? 12.235 1.382 13.032 1.00 9.88 146 TYR A CA 1
ATOM 1098 C C . TYR A 1 146 ? 11.833 2.825 12.729 1.00 9.76 146 TYR A C 1
ATOM 1099 O O . TYR A 1 146 ? 10.650 3.127 12.590 1.00 9.69 146 TYR A O 1
ATOM 1108 N N . ALA A 1 147 ? 12.822 3.719 12.632 1.00 9.85 147 ALA A N 1
ATOM 1109 C CA . ALA A 1 147 ? 12.536 5.123 12.386 1.00 9.86 147 ALA A CA 1
ATOM 1110 C C . ALA A 1 147 ? 11.884 5.302 11.013 1.00 9.79 147 ALA A C 1
ATOM 1111 O O . ALA A 1 147 ? 10.959 6.100 10.869 1.00 9.71 147 ALA A O 1
ATOM 1113 N N . ALA A 1 148 ? 12.364 4.548 10.015 1.00 9.87 148 ALA A N 1
ATOM 1114 C CA . ALA A 1 148 ? 11.846 4.641 8.657 1.00 9.87 148 ALA A CA 1
ATOM 1115 C C . ALA A 1 148 ? 10.367 4.256 8.620 1.00 9.86 148 ALA A C 1
ATOM 1116 O O . ALA A 1 148 ? 9.559 4.927 7.978 1.00 9.85 148 ALA A O 1
ATOM 1118 N N . GLY A 1 149 ? 10.022 3.179 9.334 1.00 9.81 149 GLY A N 1
ATOM 1119 C CA . GLY A 1 149 ? 8.654 2.683 9.367 1.00 9.83 149 GLY A CA 1
ATOM 1120 C C . GLY A 1 149 ? 7.696 3.664 10.038 1.00 9.90 149 GLY A C 1
ATOM 1121 O O . GLY A 1 149 ? 6.524 3.740 9.667 1.00 9.98 149 GLY A O 1
ATOM 1122 N N . LYS A 1 150 ? 8.205 4.402 11.031 1.00 9.84 150 LYS A N 1
ATOM 1123 C CA . LYS A 1 150 ? 7.402 5.397 11.723 1.00 9.77 150 LYS A CA 1
ATOM 1124 C C . LYS A 1 150 ? 7.083 6.556 10.778 1.00 9.90 150 LYS A C 1
ATOM 1125 O O . LYS A 1 150 ? 5.946 7.018 10.730 1.00 9.92 150 LYS A O 1
ATOM 1131 N N . VAL A 1 151 ? 8.088 6.989 10.005 1.00 9.83 151 VAL A N 1
ATOM 1132 C CA . VAL A 1 151 ? 7.916 8.036 9.008 1.00 10.10 151 VAL A CA 1
ATOM 1133 C C . VAL A 1 151 ? 6.900 7.576 7.962 1.00 10.10 151 VAL A C 1
ATOM 1134 O O . VAL A 1 151 ? 6.007 8.336 7.589 1.00 10.28 151 VAL A O 1
ATOM 1138 N N . ALA A 1 152 ? 7.036 6.324 7.506 1.00 10.25 152 ALA A N 1
ATOM 1139 C CA . ALA A 1 152 ? 6.167 5.767 6.478 1.00 10.34 152 ALA A CA 1
ATOM 1140 C C . ALA A 1 152 ? 4.723 5.719 6.970 1.00 10.33 152 ALA A C 1
ATOM 1141 O O . ALA A 1 152 ? 3.796 5.965 6.202 1.00 10.67 152 ALA A O 1
ATOM 1143 N N . GLY A 1 153 ? 4.545 5.377 8.250 1.00 10.12 153 GLY A N 1
ATOM 1144 C CA . GLY A 1 153 ? 3.222 5.353 8.856 1.00 10.13 153 GLY A CA 1
ATOM 1145 C C . GLY A 1 153 ? 2.556 6.725 8.814 1.00 10.12 153 GLY A C 1
ATOM 1146 O O . GLY A 1 153 ? 1.376 6.828 8.483 1.00 9.83 153 GLY A O 1
ATOM 1147 N N . GLU A 1 154 ? 3.328 7.772 9.141 1.00 10.17 154 GLU A N 1
ATOM 1148 C CA . GLU A 1 154 ? 2.836 9.142 9.101 1.00 10.23 154 GLU A CA 1
ATOM 1149 C C . GLU A 1 154 ? 2.313 9.452 7.700 1.00 10.16 154 GLU A C 1
ATOM 1150 O O . GLU A 1 154 ? 1.202 9.950 7.542 1.00 10.26 154 GLU A O 1
ATOM 1156 N N . ILE A 1 155 ? 3.143 9.149 6.697 1.00 10.06 155 ILE A N 1
ATOM 1157 C CA . ILE A 1 155 ? 2.879 9.468 5.304 1.00 10.01 155 ILE A CA 1
ATOM 1158 C C . ILE A 1 155 ? 1.614 8.757 4.834 1.00 10.06 155 ILE A C 1
ATOM 1159 O O . ILE A 1 155 ? 0.774 9.377 4.187 1.00 10.10 155 ILE A O 1
ATOM 1164 N N . TYR A 1 156 ? 1.484 7.468 5.175 1.00 10.04 156 TYR A N 1
ATOM 1165 C CA . TYR A 1 156 ? 0.305 6.700 4.807 1.00 10.37 156 TYR A CA 1
ATOM 1166 C C . TYR A 1 156 ? -0.958 7.311 5.414 1.00 10.38 156 TYR A C 1
ATOM 1167 O O . TYR A 1 156 ? -1.969 7.437 4.726 1.00 10.29 156 TYR A O 1
ATOM 1176 N N . LEU A 1 157 ? -0.905 7.697 6.692 1.00 10.58 157 LEU A N 1
ATOM 1177 C CA . LEU A 1 157 ? -2.094 8.253 7.324 1.00 10.78 157 LEU A CA 1
ATOM 1178 C C . LEU A 1 157 ? -2.452 9.594 6.684 1.00 11.01 157 LEU A C 1
ATOM 1179 O O . LEU A 1 157 ? -3.626 9.881 6.462 1.00 10.81 157 LEU A O 1
ATOM 1184 N N . ASN A 1 158 ? -1.432 10.393 6.352 1.00 11.40 158 ASN A N 1
ATOM 1185 C CA . ASN A 1 158 ? -1.651 11.656 5.661 1.00 11.89 158 ASN A CA 1
ATOM 1186 C C . ASN A 1 158 ? -2.375 11.406 4.337 1.00 11.98 158 ASN A C 1
ATOM 1187 O O . ASN A 1 158 ? -3.213 12.205 3.921 1.00 11.77 158 ASN A O 1
ATOM 1192 N N . THR A 1 159 ? -2.040 10.285 3.687 1.00 12.24 159 THR A N 1
ATOM 1193 C CA . THR A 1 159 ? -2.617 9.906 2.406 1.00 12.40 159 THR A CA 1
ATOM 1194 C C . THR A 1 159 ? -4.096 9.566 2.580 1.00 12.48 159 THR A C 1
ATOM 1195 O O . THR A 1 159 ? -4.928 9.964 1.763 1.00 12.66 159 THR A O 1
ATOM 1199 N N . PHE A 1 160 ? -4.413 8.828 3.652 1.00 12.43 160 PHE A N 1
ATOM 1200 C CA . PHE A 1 160 ? -5.788 8.449 3.932 1.00 12.77 160 PHE A CA 1
ATOM 1201 C C . PHE A 1 160 ? -6.615 9.685 4.277 1.00 12.99 160 PHE A C 1
ATOM 1202 O O . PHE A 1 160 ? -7.819 9.710 4.027 1.00 12.76 160 PHE A O 1
ATOM 1210 N N . ARG A 1 161 ? -5.959 10.707 4.842 1.00 13.18 161 ARG A N 1
ATOM 1211 C CA . ARG A 1 161 ? -6.623 11.963 5.158 1.00 13.80 161 ARG A CA 1
ATOM 1212 C C . ARG A 1 161 ? -7.045 12.664 3.866 1.00 14.04 161 ARG A C 1
ATOM 1213 O O . ARG A 1 161 ? -8.177 13.131 3.755 1.00 14.13 161 ARG A O 1
ATOM 1221 N N . HIS A 1 162 ? -6.135 12.704 2.884 1.00 14.06 162 HIS A N 1
ATOM 1222 C CA . HIS A 1 162 ? -6.426 13.280 1.579 1.00 14.57 162 HIS A CA 1
ATOM 1223 C C . HIS A 1 162 ? -7.557 12.511 0.898 1.00 14.58 162 HIS A C 1
ATOM 1224 O O . HIS A 1 162 ? -8.479 13.116 0.351 1.00 14.79 162 HIS A O 1
ATOM 1231 N N . LEU A 1 163 ? -7.460 11.176 0.932 1.00 14.66 163 LEU A N 1
ATOM 1232 C CA . LEU A 1 163 ? -8.334 10.299 0.168 1.00 14.94 163 LEU A CA 1
ATOM 1233 C C . LEU A 1 163 ? -9.762 10.346 0.703 1.00 14.72 163 LEU A C 1
ATOM 1234 O O . LEU A 1 163 ? -10.705 10.446 -0.078 1.00 14.90 163 LEU A O 1
ATOM 1239 N N . TYR A 1 164 ? -9.909 10.265 2.033 1.00 14.23 164 TYR A N 1
ATOM 1240 C CA . TYR A 1 164 ? -11.191 9.932 2.637 1.00 14.12 164 TYR A CA 1
ATOM 1241 C C . TYR A 1 164 ? -11.608 10.957 3.686 1.00 14.29 164 TYR A C 1
ATOM 1242 O O . TYR A 1 164 ? -12.737 10.917 4.173 1.00 14.79 164 TYR A O 1
ATOM 1251 N N . GLY A 1 165 ? -10.690 11.856 4.051 1.00 14.27 165 GLY A N 1
ATOM 1252 C CA . GLY A 1 165 ? -10.953 12.783 5.140 1.00 14.16 165 GLY A CA 1
ATOM 1253 C C . GLY A 1 165 ? -10.920 12.092 6.500 1.00 14.26 165 GLY A C 1
ATOM 1254 O O . GLY A 1 165 ? -11.428 12.628 7.484 1.00 14.82 165 GLY A O 1
ATOM 1255 N N . LEU A 1 166 ? -10.327 10.891 6.543 1.00 13.84 166 LEU A N 1
ATOM 1256 C CA . LEU A 1 166 ? -10.016 10.245 7.807 1.00 13.23 166 LEU A CA 1
ATOM 1257 C C . LEU A 1 166 ? -8.923 11.066 8.482 1.00 13.00 166 LEU A C 1
ATOM 1258 O O . LEU A 1 166 ? -7.795 11.111 8.001 1.00 13.20 166 LEU A O 1
ATOM 1263 N N . ASP A 1 167 ? -9.275 11.730 9.587 1.00 12.76 167 ASP A N 1
ATOM 1264 C CA . ASP A 1 167 ? -8.357 12.671 10.205 1.00 12.27 167 ASP A CA 1
ATOM 1265 C C . ASP A 1 167 ? -7.232 11.917 10.910 1.00 11.73 167 ASP A C 1
ATOM 1266 O O . ASP A 1 167 ? -7.388 10.755 11.281 1.00 11.25 167 ASP A O 1
ATOM 1271 N N . CYS A 1 168 ? -6.090 12.595 11.068 1.00 11.33 168 CYS A N 1
ATOM 1272 C CA . CYS A 1 168 ? -4.955 12.011 11.763 1.00 11.15 168 CYS A CA 1
ATOM 1273 C C . CYS A 1 168 ? -4.072 13.109 12.349 1.00 10.88 168 CYS A C 1
ATOM 1274 O O . CYS A 1 168 ? -4.030 14.222 11.827 1.00 10.91 168 CYS A O 1
ATOM 1277 N N . SER A 1 169 ? -3.400 12.774 13.457 1.00 10.48 169 SER A N 1
ATOM 1278 C CA . SER A 1 169 ? -2.301 13.551 14.015 1.00 10.28 169 SER A CA 1
ATOM 1279 C C . SER A 1 169 ? -1.222 12.571 14.450 1.00 10.13 169 SER A C 1
ATOM 1280 O O . SER A 1 169 ? -1.528 11.424 14.773 1.00 10.22 169 SER A O 1
ATOM 1283 N N . HIS A 1 170 ? 0.036 13.029 14.459 1.00 10.07 170 HIS A N 1
ATOM 1284 C CA . HIS A 1 170 ? 1.153 12.160 14.796 1.00 9.96 170 HIS A CA 1
ATOM 1285 C C . HIS A 1 170 ? 1.804 12.637 16.089 1.00 9.75 170 HIS A C 1
ATOM 1286 O O . HIS A 1 170 ? 2.506 13.647 16.104 1.00 9.73 170 HIS A O 1
ATOM 1293 N N . ILE A 1 171 ? 1.537 11.902 17.173 1.00 9.53 171 ILE A N 1
ATOM 1294 C CA . ILE A 1 171 ? 2.242 12.119 18.424 1.00 9.41 171 ILE A CA 1
ATOM 1295 C C . ILE A 1 171 ? 3.632 11.515 18.262 1.00 9.50 171 ILE A C 1
ATOM 1296 O O . ILE A 1 171 ? 3.763 10.318 18.008 1.00 9.37 171 ILE A O 1
ATOM 1301 N N . ALA A 1 172 ? 4.654 12.369 18.383 1.00 9.55 172 ALA A N 1
ATOM 1302 C CA . ALA A 1 172 ? 6.027 11.938 18.177 1.00 9.67 172 ALA A CA 1
ATOM 1303 C C . ALA A 1 172 ? 6.830 12.130 19.461 1.00 9.75 172 ALA A C 1
ATOM 1304 O O . ALA A 1 172 ? 7.527 13.133 19.624 1.00 9.79 172 ALA A O 1
ATOM 1306 N N . PRO A 1 173 ? 6.766 11.173 20.415 1.00 9.76 173 PRO A N 1
ATOM 1307 C CA . PRO A 1 173 ? 7.468 11.319 21.687 1.00 9.87 173 PRO A CA 1
ATOM 1308 C C . PRO A 1 173 ? 8.974 11.128 21.545 1.00 10.05 173 PRO A C 1
ATOM 1309 O O . PRO A 1 173 ? 9.446 10.517 20.587 1.00 9.73 173 PRO A O 1
ATOM 1313 N N . ALA A 1 174 ? 9.707 11.685 22.511 1.00 10.46 174 ALA A N 1
ATOM 1314 C CA . ALA A 1 174 ? 11.112 11.373 22.699 1.00 10.81 174 ALA A CA 1
ATOM 1315 C C . ALA A 1 174 ? 11.210 10.050 23.458 1.00 11.24 174 ALA A C 1
ATOM 1316 O O . ALA A 1 174 ? 10.472 9.116 23.156 1.00 12.47 174 ALA A O 1
ATOM 1318 N N . ASN A 1 175 ? 12.093 9.965 24.460 1.00 11.10 175 ASN A N 1
ATOM 1319 C CA . ASN A 1 175 ? 12.226 8.718 25.197 1.00 10.78 175 ASN A CA 1
ATOM 1320 C C . ASN A 1 175 ? 11.289 8.724 26.400 1.00 10.66 175 ASN A C 1
ATOM 1321 O O . ASN A 1 175 ? 11.490 9.486 27.341 1.00 10.58 175 ASN A O 1
ATOM 1326 N N . VAL A 1 176 ? 10.280 7.844 26.347 1.00 10.59 176 VAL A N 1
ATOM 1327 C CA . VAL A 1 176 ? 9.237 7.774 27.358 1.00 10.62 176 VAL A CA 1
ATOM 1328 C C . VAL A 1 176 ? 9.649 6.763 28.426 1.00 10.70 176 VAL A C 1
ATOM 1329 O O . VAL A 1 176 ? 10.208 5.713 28.117 1.00 11.22 176 VAL A O 1
ATOM 1333 N N . TYR A 1 177 ? 9.365 7.103 29.688 1.00 10.57 177 TYR A N 1
ATOM 1334 C CA . TYR A 1 177 ? 9.714 6.251 30.811 1.00 10.62 177 TYR A CA 1
ATOM 1335 C C . TYR A 1 177 ? 8.643 6.395 31.891 1.00 10.84 177 TYR A C 1
ATOM 1336 O O . TYR A 1 177 ? 7.815 7.308 31.848 1.00 10.87 177 TYR A O 1
ATOM 1345 N N . GLY A 1 178 ? 8.680 5.476 32.858 1.00 10.99 178 GLY A N 1
ATOM 1346 C CA . GLY A 1 178 ? 7.775 5.522 33.993 1.00 11.55 178 GLY A CA 1
ATOM 1347 C C . GLY A 1 178 ? 7.265 4.134 34.361 1.00 11.92 178 GLY A C 1
ATOM 1348 O O . GLY A 1 178 ? 7.721 3.132 33.815 1.00 11.79 178 GLY A O 1
ATOM 1349 N N . PRO A 1 179 ? 6.304 4.046 35.307 1.00 12.13 179 PRO A N 1
ATOM 1350 C CA . PRO A 1 179 ? 5.730 2.762 35.714 1.00 12.39 179 PRO A CA 1
ATOM 1351 C C . PRO A 1 179 ? 5.152 1.972 34.541 1.00 12.65 179 PRO A C 1
ATOM 1352 O O . PRO A 1 179 ? 4.584 2.556 33.620 1.00 12.58 179 PRO A O 1
ATOM 1356 N N . ARG A 1 180 ? 5.350 0.646 34.586 1.00 12.80 180 ARG A N 1
ATOM 1357 C CA . ARG A 1 180 ? 4.814 -0.349 33.663 1.00 13.17 180 ARG A CA 1
ATOM 1358 C C . ARG A 1 180 ? 5.727 -0.562 32.460 1.00 13.67 180 ARG A C 1
ATOM 1359 O O . ARG A 1 180 ? 5.480 -1.462 31.660 1.00 13.95 180 ARG A O 1
ATOM 1367 N N . GLN A 1 181 ? 6.777 0.256 32.326 1.00 13.73 181 GLN A N 1
ATOM 1368 C CA . GLN A 1 181 ? 7.763 -0.019 31.292 1.00 14.54 181 GLN A CA 1
ATOM 1369 C C . GLN A 1 181 ? 8.445 -1.347 31.621 1.00 15.37 181 GLN A C 1
ATOM 1370 O O . GLN A 1 181 ? 8.835 -1.573 32.765 1.00 15.80 181 GLN A O 1
ATOM 1376 N N A ASP A 1 182 ? 8.558 -2.219 30.611 0.50 16.15 182 ASP A N 1
ATOM 1377 N N B ASP A 1 182 ? 8.559 -2.214 30.608 0.50 16.18 182 ASP A N 1
ATOM 1378 C CA A ASP A 1 182 ? 9.133 -3.545 30.776 0.50 16.98 182 ASP A CA 1
ATOM 1379 C CA B ASP A 1 182 ? 9.147 -3.537 30.748 0.50 17.04 182 ASP A CA 1
ATOM 1380 C C A ASP A 1 182 ? 10.634 -3.409 31.030 0.50 17.61 182 ASP A C 1
ATOM 1381 C C B ASP A 1 182 ? 10.641 -3.397 31.031 0.50 17.64 182 ASP A C 1
ATOM 1382 O O A ASP A 1 182 ? 11.347 -2.819 30.223 0.50 18.01 182 ASP A O 1
ATOM 1383 O O B ASP A 1 182 ? 11.362 -2.789 30.243 0.50 18.02 182 ASP A O 1
ATOM 1392 N N . PRO A 1 183 ? 11.154 -3.923 32.169 1.00 18.40 183 PRO A N 1
ATOM 1393 C CA . PRO A 1 183 ? 12.584 -3.827 32.475 1.00 19.23 183 PRO A CA 1
ATOM 1394 C C . PRO A 1 183 ? 13.459 -5.006 32.048 1.00 20.64 183 PRO A C 1
ATOM 1395 O O . PRO A 1 183 ? 14.656 -5.006 32.326 1.00 20.75 183 PRO A O 1
ATOM 1399 N N . HIS A 1 184 ? 12.869 -5.993 31.358 1.00 22.50 184 HIS A N 1
ATOM 1400 C CA . HIS A 1 184 ? 13.543 -7.264 31.125 1.00 24.21 184 HIS A CA 1
ATOM 1401 C C . HIS A 1 184 ? 14.162 -7.349 29.730 1.00 25.08 184 HIS A C 1
ATOM 1402 O O . HIS A 1 184 ? 14.737 -8.378 29.373 1.00 26.11 184 HIS A O 1
ATOM 1409 N N . GLY A 1 185 ? 14.069 -6.261 28.958 1.00 25.31 185 GLY A N 1
ATOM 1410 C CA . GLY A 1 185 ? 14.552 -6.262 27.586 1.00 24.58 185 GLY A CA 1
ATOM 1411 C C . GLY A 1 185 ? 15.801 -5.405 27.393 1.00 24.45 185 GLY A C 1
ATOM 1412 O O . GLY A 1 185 ? 16.561 -5.178 28.335 1.00 24.66 185 GLY A O 1
ATOM 1413 N N . GLU A 1 186 ? 15.992 -4.942 26.151 1.00 23.52 186 GLU A N 1
ATOM 1414 C CA . GLU A 1 186 ? 17.166 -4.174 25.766 1.00 23.38 186 GLU A CA 1
ATOM 1415 C C . GLU A 1 186 ? 16.783 -2.715 25.525 1.00 21.77 186 GLU A C 1
ATOM 1416 O O . GLU A 1 186 ? 17.656 -1.849 25.447 1.00 21.92 186 GLU A O 1
ATOM 1422 N N . ALA A 1 187 ? 15.472 -2.461 25.424 1.00 20.69 187 ALA A N 1
ATOM 1423 C CA . ALA A 1 187 ? 14.944 -1.115 25.259 1.00 18.78 187 ALA A CA 1
ATOM 1424 C C . ALA A 1 187 ? 14.180 -0.700 26.515 1.00 17.60 187 ALA A C 1
ATOM 1425 O O . ALA A 1 187 ? 13.611 -1.541 27.210 1.00 18.28 187 ALA A O 1
ATOM 1427 N N . GLY A 1 188 ? 14.171 0.611 26.784 1.00 15.78 188 GLY A N 1
ATOM 1428 C CA . GLY A 1 188 ? 13.533 1.161 27.969 1.00 14.19 188 GLY A CA 1
ATOM 1429 C C . GLY A 1 188 ? 14.530 1.302 29.115 1.00 13.33 188 GLY A C 1
ATOM 1430 O O . GLY A 1 188 ? 14.349 0.713 30.177 1.00 12.86 188 GLY A O 1
ATOM 1431 N N . VAL A 1 189 ? 15.552 2.132 28.882 1.00 12.55 189 VAL A N 1
ATOM 1432 C CA . VAL A 1 189 ? 16.741 2.227 29.717 1.00 12.00 189 VAL A CA 1
ATOM 1433 C C . VAL A 1 189 ? 16.398 2.529 31.179 1.00 11.92 189 VAL A C 1
ATOM 1434 O O . VAL A 1 189 ? 17.043 1.991 32.078 1.00 12.03 189 VAL A O 1
ATOM 1438 N N . VAL A 1 190 ? 15.411 3.401 31.423 1.00 11.74 190 VAL A N 1
ATOM 1439 C CA . VAL A 1 190 ? 15.105 3.778 32.796 1.00 11.84 190 VAL A CA 1
ATOM 1440 C C . VAL A 1 190 ? 14.619 2.547 33.556 1.00 12.01 190 VAL A C 1
ATOM 1441 O O . VAL A 1 190 ? 15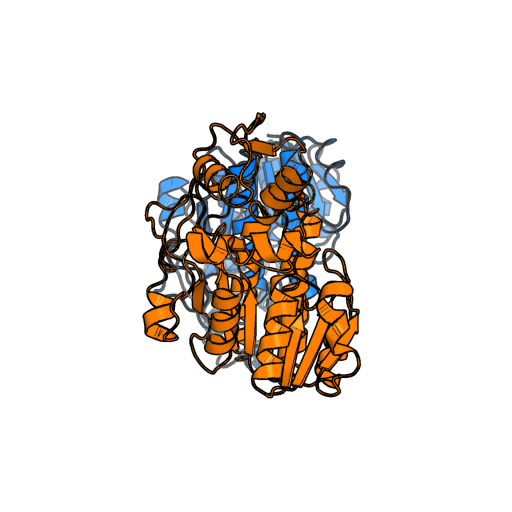.048 2.314 34.683 1.00 12.51 190 VAL A O 1
ATOM 1445 N N . ALA A 1 191 ? 13.741 1.762 32.919 1.00 12.56 191 ALA A N 1
ATOM 1446 C CA . ALA A 1 191 ? 13.195 0.557 33.524 1.00 12.71 191 ALA A CA 1
ATOM 1447 C C . ALA A 1 191 ? 14.299 -0.476 33.738 1.00 13.17 191 ALA A C 1
ATOM 1448 O O . ALA A 1 191 ? 14.378 -1.084 34.804 1.00 13.25 191 ALA A O 1
ATOM 1450 N N . ILE A 1 192 ? 15.154 -0.649 32.721 1.00 13.53 192 ILE A N 1
ATOM 1451 C CA . ILE A 1 192 ? 16.254 -1.599 32.786 1.00 13.94 192 ILE A CA 1
ATOM 1452 C C . ILE A 1 192 ? 17.138 -1.257 33.983 1.00 14.30 192 ILE A C 1
ATOM 1453 O O . ILE A 1 192 ? 17.442 -2.131 34.796 1.00 14.68 192 ILE A O 1
ATOM 1458 N N . PHE A 1 193 ? 17.529 0.021 34.091 1.00 14.77 193 PHE A N 1
ATOM 1459 C CA . PHE A 1 193 ? 18.404 0.471 35.164 1.00 15.21 193 PHE A CA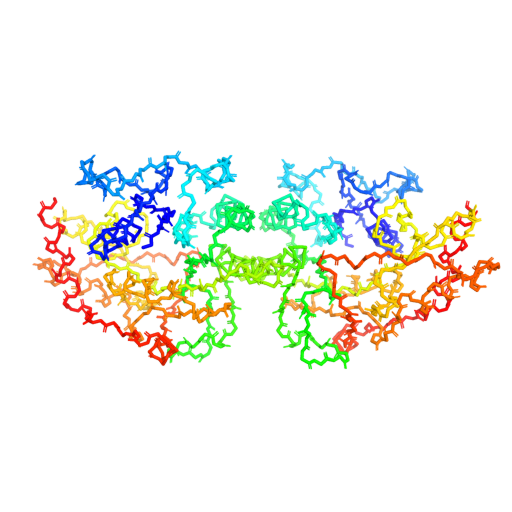 1
ATOM 1460 C C . PHE A 1 193 ? 17.720 0.276 36.516 1.00 15.93 193 PHE A C 1
ATOM 1461 O O . PHE A 1 193 ? 18.330 -0.245 37.448 1.00 16.26 193 PHE A O 1
ATOM 1469 N N . ALA A 1 194 ? 16.444 0.681 36.599 1.00 16.58 194 ALA A N 1
ATOM 1470 C CA . ALA A 1 194 ? 15.688 0.697 37.843 1.00 17.48 194 ALA A CA 1
ATOM 1471 C C . ALA A 1 194 ? 15.600 -0.700 38.450 1.00 18.63 194 ALA A C 1
ATOM 1472 O O . ALA A 1 194 ? 15.906 -0.879 39.627 1.00 19.37 194 ALA A O 1
ATOM 1474 N N . GLN A 1 195 ? 15.172 -1.676 37.641 1.00 19.16 195 GLN A N 1
ATOM 1475 C CA . GLN A 1 195 ? 14.944 -3.027 38.131 1.00 19.70 195 GLN A CA 1
ATOM 1476 C C . GLN A 1 195 ? 16.275 -3.687 38.487 1.00 19.85 195 GLN A C 1
ATOM 1477 O O . GLN A 1 195 ? 16.377 -4.339 39.525 1.00 19.93 195 GLN A O 1
ATOM 1483 N N . ALA A 1 196 ? 17.285 -3.501 37.627 1.00 19.33 196 ALA A N 1
ATOM 1484 C CA . ALA A 1 196 ? 18.587 -4.128 37.811 1.00 19.74 196 ALA A CA 1
ATOM 1485 C C . ALA A 1 196 ? 19.280 -3.595 39.064 1.00 19.83 196 ALA A C 1
ATOM 1486 O O . ALA A 1 196 ? 19.839 -4.372 39.838 1.00 20.11 196 ALA A O 1
ATOM 1488 N N . LEU A 1 197 ? 19.239 -2.272 39.265 1.00 19.83 197 LEU A N 1
ATOM 1489 C CA . LEU A 1 197 ? 19.929 -1.670 40.397 1.00 19.91 197 LEU A CA 1
ATOM 1490 C C . LEU A 1 197 ? 19.205 -1.992 41.705 1.00 20.41 197 LEU A C 1
ATOM 1491 O O . LEU A 1 197 ? 19.844 -2.101 42.750 0.79 20.19 197 LEU A O 1
ATOM 1496 N N . LEU A 1 198 ? 17.877 -2.160 41.640 1.00 20.65 198 LEU A N 1
ATOM 1497 C CA . LEU A 1 198 ? 17.102 -2.556 42.808 1.00 21.44 198 LEU A CA 1
ATOM 1498 C C . LEU A 1 198 ? 17.436 -3.993 43.198 1.00 22.28 198 LEU A C 1
ATOM 1499 O O . LEU A 1 198 ? 17.409 -4.337 44.379 1.00 22.53 198 LEU A O 1
ATOM 1504 N N . SER A 1 199 ? 17.762 -4.819 42.196 1.00 22.91 199 SER A N 1
ATOM 1505 C CA . SER A 1 199 ? 18.001 -6.240 42.394 1.00 23.70 199 SER A CA 1
ATOM 1506 C C . SER A 1 199 ? 19.482 -6.516 42.647 1.00 24.20 199 SER A C 1
ATOM 1507 O O . SER A 1 199 ? 19.852 -7.635 42.998 1.00 24.90 199 SER A O 1
ATOM 1510 N N . GLY A 1 200 ? 20.316 -5.485 42.469 1.00 24.08 200 GLY A N 1
ATOM 1511 C CA . GLY A 1 200 ? 21.758 -5.602 42.626 1.00 24.11 200 GLY A CA 1
ATOM 1512 C C . GLY A 1 200 ? 22.400 -6.352 41.461 1.00 24.34 200 GLY A C 1
ATOM 1513 O O . GLY A 1 200 ? 23.468 -6.944 41.612 1.00 24.03 200 GLY A O 1
ATOM 1514 N N . LYS A 1 201 ? 21.734 -6.301 40.301 1.00 23.96 201 LYS A N 1
ATOM 1515 C CA . LYS A 1 201 ? 22.150 -7.016 39.105 1.00 23.61 201 LYS A CA 1
ATOM 1516 C C . LYS A 1 201 ? 22.960 -6.080 38.209 1.00 23.01 201 LYS A C 1
ATOM 1517 O O . LYS A 1 201 ? 22.812 -4.862 38.293 1.00 22.27 201 LYS A O 1
ATOM 1523 N N . PRO A 1 202 ? 23.845 -6.613 37.332 1.00 22.61 202 PRO A N 1
ATOM 1524 C CA . PRO A 1 202 ? 24.682 -5.774 36.471 1.00 21.77 202 PRO A CA 1
ATOM 1525 C C . PRO A 1 202 ? 23.884 -4.860 35.542 1.00 20.92 202 PRO A C 1
ATOM 1526 O O . PRO A 1 202 ? 22.807 -5.228 35.071 1.00 20.99 202 PRO A O 1
ATOM 1530 N N . THR A 1 203 ? 24.432 -3.661 35.311 1.00 19.97 203 THR A N 1
ATOM 1531 C CA . THR A 1 203 ? 23.909 -2.709 34.343 1.00 19.36 203 THR A CA 1
ATOM 1532 C C . THR A 1 203 ? 25.013 -2.364 33.348 1.00 19.27 203 THR A C 1
ATOM 1533 O O . THR A 1 203 ? 26.185 -2.644 33.596 1.00 19.34 203 THR A O 1
ATOM 1537 N N . ARG A 1 204 ? 24.628 -1.749 32.224 1.00 18.69 204 ARG A N 1
ATOM 1538 C CA . ARG A 1 204 ? 25.597 -1.373 31.207 1.00 18.30 204 ARG A CA 1
ATOM 1539 C C . ARG A 1 204 ? 25.163 -0.095 30.497 1.00 17.70 204 ARG A C 1
ATOM 1540 O O . ARG A 1 204 ? 23.976 0.211 30.421 1.00 17.20 204 ARG A O 1
ATOM 1548 N N . VAL A 1 205 ? 26.159 0.648 30.006 1.00 17.19 205 VAL A N 1
ATOM 1549 C CA . VAL A 1 205 ? 25.956 1.699 29.021 1.00 16.66 205 VAL A CA 1
ATOM 1550 C C . VAL A 1 205 ? 26.642 1.248 27.734 1.00 16.66 205 VAL A C 1
ATOM 1551 O O . VAL A 1 205 ? 27.457 0.328 27.759 1.00 16.44 205 VAL A O 1
ATOM 1555 N N . PHE A 1 206 ? 26.297 1.892 26.614 1.00 16.46 206 PHE A N 1
ATOM 1556 C CA . PHE A 1 206 ? 26.836 1.499 25.323 1.00 16.64 206 PHE A CA 1
ATOM 1557 C C . PHE A 1 206 ? 27.787 2.570 24.806 1.00 16.62 206 PHE A C 1
ATOM 1558 O O . PHE A 1 206 ? 27.575 3.760 25.031 1.00 17.32 206 PHE A O 1
ATOM 1566 N N . GLY A 1 207 ? 28.836 2.122 24.110 1.00 16.38 207 GLY A N 1
ATOM 1567 C CA . GLY A 1 207 ? 29.881 3.027 23.672 1.00 16.34 207 GLY A CA 1
ATOM 1568 C C . GLY A 1 207 ? 30.562 3.673 24.875 1.00 16.39 207 GLY A C 1
ATOM 1569 O O . GLY A 1 207 ? 30.898 2.988 25.840 1.00 17.00 207 GLY A O 1
ATOM 1570 N N . ASP A 1 208 ? 30.716 4.999 24.823 1.00 15.79 208 ASP A N 1
ATOM 1571 C CA . ASP A 1 208 ? 31.433 5.727 25.860 1.00 15.24 208 ASP A CA 1
ATOM 1572 C C . ASP A 1 208 ? 30.453 6.360 26.849 1.00 15.03 208 ASP A C 1
ATOM 1573 O O . ASP A 1 208 ? 30.858 7.127 27.722 1.00 14.93 208 ASP A O 1
ATOM 1578 N N . GLY A 1 209 ? 29.161 6.043 26.695 1.00 14.34 209 GLY A N 1
ATOM 1579 C CA . GLY A 1 209 ? 28.128 6.474 27.626 1.00 14.18 209 GLY A CA 1
ATOM 1580 C C . GLY A 1 209 ? 27.647 7.908 27.397 1.00 14.25 209 GLY A C 1
ATOM 1581 O O . GLY A 1 209 ? 26.903 8.443 28.217 1.00 13.83 209 GLY A O 1
ATOM 1582 N N . THR A 1 210 ? 28.053 8.518 26.275 1.00 14.23 210 THR A N 1
ATOM 1583 C CA . THR A 1 210 ? 27.785 9.932 26.051 1.00 14.48 210 THR A CA 1
ATOM 1584 C C . THR A 1 210 ? 26.522 10.158 25.218 1.00 14.08 210 THR A C 1
ATOM 1585 O O . THR A 1 210 ? 26.105 11.304 25.059 1.00 14.39 210 THR A O 1
ATOM 1589 N N . ASN A 1 211 ? 25.928 9.083 24.678 1.00 14.18 211 ASN A N 1
ATOM 1590 C CA . ASN A 1 211 ? 24.671 9.195 23.949 1.00 13.86 211 ASN A CA 1
ATOM 1591 C C . ASN A 1 211 ? 23.679 9.989 24.793 1.00 13.53 211 ASN A C 1
ATOM 1592 O O . ASN A 1 211 ? 23.583 9.767 25.998 1.00 13.52 211 ASN A O 1
ATOM 1597 N N . THR A 1 212 ? 22.935 10.901 24.155 1.00 12.96 212 THR A N 1
ATOM 1598 C CA . THR A 1 212 ? 21.891 11.628 24.860 1.00 12.56 212 THR A CA 1
ATOM 1599 C C . THR A 1 212 ? 20.518 11.260 24.312 1.00 12.12 212 THR A C 1
ATOM 1600 O O . THR A 1 212 ? 20.366 10.948 23.131 1.00 11.89 212 THR A O 1
ATOM 1604 N N . ARG A 1 213 ? 19.532 11.310 25.211 1.00 11.78 213 ARG A N 1
ATOM 1605 C CA . ARG A 1 213 ? 18.126 11.218 24.864 1.00 11.56 213 ARG A CA 1
ATOM 1606 C C . ARG A 1 213 ? 17.371 12.287 25.647 1.00 11.18 213 ARG A C 1
ATOM 1607 O O . ARG A 1 213 ? 17.915 12.903 26.562 1.00 10.99 213 ARG A O 1
ATOM 1615 N N . ASP A 1 214 ? 16.110 12.493 25.256 1.00 10.72 214 ASP A N 1
ATOM 1616 C CA . ASP A 1 214 ? 15.210 13.455 25.863 1.00 10.74 214 ASP A CA 1
ATOM 1617 C C . ASP A 1 214 ? 14.140 12.657 26.608 1.00 10.62 214 ASP A C 1
ATOM 1618 O O . ASP A 1 214 ? 13.263 12.071 25.979 1.00 10.70 214 ASP A O 1
ATOM 1623 N N . TYR A 1 215 ? 14.240 12.609 27.947 1.00 10.59 215 TYR A N 1
ATOM 1624 C CA . TYR A 1 215 ? 13.415 11.713 28.752 1.00 10.60 215 TYR A CA 1
ATOM 1625 C C . TYR A 1 215 ? 12.150 12.409 29.245 1.00 10.65 215 TYR A C 1
ATOM 1626 O O . TYR A 1 215 ? 12.215 13.372 30.003 1.00 11.00 215 TYR A O 1
ATOM 1635 N N . VAL A 1 216 ? 11.002 11.885 28.802 1.00 10.67 216 VAL A N 1
ATOM 1636 C CA . VAL A 1 216 ? 9.700 12.474 29.068 1.00 10.64 216 VAL A CA 1
ATOM 1637 C C . VAL A 1 216 ? 8.832 11.435 29.774 1.00 10.85 216 VAL A C 1
ATOM 1638 O O . VAL A 1 216 ? 8.801 10.269 29.382 1.00 11.01 216 VAL A O 1
ATOM 1642 N N . PHE A 1 217 ? 8.139 11.874 30.833 1.00 10.63 217 PHE A N 1
ATOM 1643 C CA . PHE A 1 217 ? 7.401 10.967 31.698 1.00 10.88 217 PHE A CA 1
ATOM 1644 C C . PHE A 1 217 ? 6.081 10.565 31.046 1.00 10.66 217 PHE A C 1
ATOM 1645 O O . PHE A 1 217 ? 5.432 11.377 30.389 1.00 10.83 217 PHE A O 1
ATOM 1653 N N . VAL A 1 218 ? 5.687 9.306 31.275 1.00 10.43 218 VAL A N 1
ATOM 1654 C CA . VAL A 1 218 ? 4.572 8.668 30.587 1.00 10.63 218 VAL A CA 1
ATOM 1655 C C . VAL A 1 218 ? 3.271 9.457 30.767 1.00 10.64 218 VAL A C 1
ATOM 1656 O O . VAL A 1 218 ? 2.500 9.578 29.816 1.00 10.37 218 VAL A O 1
ATOM 1660 N N . ASP A 1 219 ? 3.027 10.000 31.969 1.00 11.04 219 ASP A N 1
ATOM 1661 C CA . ASP A 1 219 ? 1.782 10.707 32.242 1.00 11.60 219 ASP A CA 1
ATOM 1662 C C . ASP A 1 219 ? 1.660 11.953 31.362 1.00 11.55 219 ASP A C 1
ATOM 1663 O O . ASP A 1 219 ? 0.560 12.330 30.955 1.00 11.44 219 ASP A O 1
ATOM 1668 N N . ASP A 1 220 ? 2.798 12.597 31.087 1.00 11.42 220 ASP A N 1
ATOM 1669 C CA . ASP A 1 220 ? 2.819 13.778 30.239 1.00 11.27 220 ASP A CA 1
ATOM 1670 C C . ASP A 1 220 ? 2.503 13.386 28.798 1.00 10.93 220 ASP A C 1
ATOM 1671 O O . ASP A 1 220 ? 1.751 14.079 28.118 1.00 10.83 220 ASP A O 1
ATOM 1676 N N . VAL A 1 221 ? 3.075 12.264 28.345 1.00 10.73 221 VAL A N 1
ATOM 1677 C CA . VAL A 1 221 ? 2.870 11.794 26.982 1.00 10.58 221 VAL A CA 1
ATOM 1678 C C . VAL A 1 221 ? 1.391 11.481 26.767 1.00 10.55 221 VAL A C 1
ATOM 1679 O O . VAL A 1 221 ? 0.817 11.855 25.748 1.00 10.51 221 VAL A O 1
ATOM 1683 N N . VAL A 1 222 ? 0.776 10.821 27.754 1.00 10.53 222 VAL A N 1
ATOM 1684 C CA A VAL A 1 222 ? -0.621 10.422 27.694 0.72 10.46 222 VAL A CA 1
ATOM 1685 C CA B VAL A 1 222 ? -0.613 10.424 27.600 0.28 10.44 222 VAL A CA 1
ATOM 1686 C C . VAL A 1 222 ? -1.509 11.661 27.563 1.00 10.42 222 VAL A C 1
ATOM 1687 O O . VAL A 1 222 ? -2.523 11.649 26.866 1.00 10.12 222 VAL A O 1
ATOM 1694 N N . ASP A 1 223 ? -1.114 12.738 28.255 1.00 10.44 223 ASP A N 1
ATOM 1695 C CA . ASP A 1 223 ? -1.885 13.974 28.222 1.00 10.69 223 ASP A CA 1
ATOM 1696 C C . ASP A 1 223 ? -1.907 14.551 26.806 1.00 10.58 223 ASP A C 1
ATOM 1697 O O . ASP A 1 223 ? -2.932 15.073 26.366 1.00 10.61 223 ASP A O 1
ATOM 1702 N N . ALA A 1 224 ? -0.772 14.444 26.102 1.00 10.26 224 ALA A N 1
ATOM 1703 C CA . ALA A 1 224 ? -0.659 14.935 24.736 1.00 10.06 224 ALA A CA 1
ATOM 1704 C C . ALA A 1 224 ? -1.599 14.155 23.820 1.00 10.15 224 ALA A C 1
ATOM 1705 O O . ALA A 1 224 ? -2.255 14.743 22.963 1.00 10.03 224 ALA A O 1
ATOM 1707 N N . PHE A 1 225 ? -1.673 12.832 24.021 1.00 10.27 225 PHE A N 1
ATOM 1708 C CA . PHE A 1 225 ? -2.592 11.994 23.264 1.00 10.13 225 PHE A CA 1
ATOM 1709 C C . PHE A 1 225 ? -4.028 12.501 23.413 1.00 10.25 225 PHE A C 1
ATOM 1710 O O . PHE A 1 225 ? -4.756 12.607 22.429 1.00 10.19 225 PHE A O 1
ATOM 1718 N N . VAL A 1 226 ? -4.430 12.820 24.649 1.00 10.32 226 VAL A N 1
ATOM 1719 C CA . VAL A 1 226 ? -5.804 13.227 24.907 1.00 10.60 226 VAL A CA 1
ATOM 1720 C C . VAL A 1 226 ? -6.076 14.559 24.210 1.00 10.63 226 VAL A C 1
ATOM 1721 O O . VAL A 1 226 ? -7.093 14.711 23.538 1.00 10.59 226 VAL A O 1
ATOM 1725 N N . ARG A 1 227 ? -5.141 15.507 24.346 1.00 10.66 227 ARG A N 1
ATOM 1726 C CA . ARG A 1 227 ? -5.320 16.838 23.786 1.00 10.61 227 ARG A CA 1
ATOM 1727 C C . ARG A 1 227 ? -5.474 16.775 22.267 1.00 10.68 227 ARG A C 1
ATOM 1728 O O . ARG A 1 227 ? -6.304 17.486 21.702 1.00 10.82 227 ARG A O 1
ATOM 1736 N N . VAL A 1 228 ? -4.674 15.928 21.608 1.00 10.84 228 VAL A N 1
ATOM 1737 C CA . VAL A 1 228 ? -4.610 15.940 20.154 1.00 10.93 228 VAL A CA 1
ATOM 1738 C C . VAL A 1 228 ? -5.753 15.117 19.552 1.00 11.24 228 VAL A C 1
ATOM 1739 O O . VAL A 1 228 ? -5.914 15.079 18.331 1.00 11.64 228 VAL A O 1
ATOM 1743 N N . SER A 1 229 ? -6.560 14.475 20.407 1.00 11.75 229 SER A N 1
ATOM 1744 C CA . SER A 1 229 ? -7.653 13.632 19.937 1.00 11.82 229 SER A CA 1
ATOM 1745 C C . SER A 1 229 ? -8.824 14.463 19.409 1.00 12.17 229 SER A C 1
ATOM 1746 O O . SER A 1 229 ? -9.683 13.935 18.705 1.00 12.29 229 SER A O 1
ATOM 1749 N N . ALA A 1 230 ? -8.851 15.757 19.754 1.00 12.18 230 ALA A N 1
ATOM 1750 C CA . ALA A 1 230 ? -9.901 16.666 19.316 1.00 12.41 230 ALA A CA 1
ATOM 1751 C C . ALA A 1 230 ? -9.667 17.055 17.857 1.00 12.54 230 ALA A C 1
ATOM 1752 O O . ALA A 1 230 ? -8.741 16.551 17.225 1.00 12.64 230 ALA A O 1
ATOM 1754 N N . ASP A 1 231 ? -10.522 17.940 17.326 1.00 12.70 231 ASP A N 1
ATOM 1755 C CA . ASP A 1 231 ? -10.384 18.446 15.967 1.00 13.31 231 ASP A CA 1
ATOM 1756 C C . ASP A 1 231 ? -9.325 19.545 15.950 1.00 12.91 231 ASP A C 1
ATOM 1757 O O . ASP A 1 231 ? -9.643 20.732 15.876 1.00 12.90 231 ASP A O 1
ATOM 1762 N N . VAL A 1 232 ? -8.060 19.122 16.036 1.00 12.37 232 VAL A N 1
ATOM 1763 C CA . VAL A 1 232 ? -6.924 20.024 16.133 1.00 12.55 232 VAL A CA 1
ATOM 1764 C C . VAL A 1 232 ? -5.700 19.289 15.598 1.00 12.52 232 VAL A C 1
ATOM 1765 O O . VAL A 1 232 ? -5.501 18.113 15.906 1.00 13.13 232 VAL A O 1
ATOM 1769 N N . GLY A 1 233 ? -4.897 19.995 14.795 1.00 12.47 233 GLY A N 1
ATOM 1770 C CA . GLY A 1 233 ? -3.615 19.480 14.325 1.00 12.52 233 GLY A CA 1
ATOM 1771 C C . GLY A 1 233 ? -3.758 18.369 13.285 1.00 12.47 233 GLY A C 1
ATOM 1772 O O . GLY A 1 233 ? -2.902 17.492 13.195 1.00 12.20 233 GLY A O 1
ATOM 1773 N N . GLY A 1 234 ? -4.843 18.411 12.503 1.00 12.33 234 GLY A N 1
ATOM 1774 C CA . GLY A 1 234 ? -5.046 17.445 11.436 1.00 12.30 234 GLY A CA 1
ATOM 1775 C C . GLY A 1 234 ? -3.878 17.446 10.453 1.00 12.42 234 GLY A C 1
ATOM 1776 O O . GLY A 1 234 ? -3.507 18.495 9.927 1.00 13.02 234 GLY A O 1
ATOM 1777 N N . GLY A 1 235 ? -3.285 16.263 10.252 1.00 12.09 235 GLY A N 1
ATOM 1778 C CA . GLY A 1 235 ? -2.182 16.075 9.322 1.00 12.08 235 GLY A CA 1
ATOM 1779 C C . GLY A 1 235 ? -0.826 16.494 9.891 1.00 12.16 235 GLY A C 1
ATOM 1780 O O . GLY A 1 235 ? 0.179 16.419 9.181 1.00 12.66 235 GLY A O 1
ATOM 1781 N N . LEU A 1 236 ? -0.799 16.916 11.165 1.00 12.12 236 LEU A N 1
ATOM 1782 C CA . LEU A 1 236 ? 0.410 17.469 11.761 1.00 11.91 236 LEU A CA 1
ATOM 1783 C C . LEU A 1 236 ? 1.055 16.475 12.725 1.00 11.50 236 LEU A C 1
ATOM 1784 O O . LEU A 1 236 ? 0.379 15.662 13.351 1.00 11.52 236 LEU A O 1
ATOM 1789 N N . ARG A 1 237 ? 2.381 16.599 12.856 1.00 11.23 237 ARG A N 1
ATOM 1790 C CA . ARG A 1 237 ? 3.159 15.914 13.874 1.00 11.08 237 ARG A CA 1
ATOM 1791 C C . ARG A 1 237 ? 3.408 16.868 15.040 1.00 10.94 237 ARG A C 1
ATOM 1792 O O . ARG A 1 237 ? 3.644 18.055 14.831 1.00 11.45 237 ARG A O 1
ATOM 1800 N N . PHE A 1 238 ? 3.355 16.332 16.265 1.00 10.66 238 PHE A N 1
ATOM 1801 C CA . PHE A 1 238 ? 3.698 17.081 17.465 1.00 10.54 238 PHE A CA 1
ATOM 1802 C C . PHE A 1 238 ? 4.813 16.362 18.217 1.00 10.49 238 PHE A C 1
ATOM 1803 O O . PHE A 1 238 ? 4.628 15.239 18.682 1.00 10.51 238 PHE A O 1
ATOM 1811 N N . ASN A 1 239 ? 5.971 17.028 18.320 1.00 10.30 239 ASN A N 1
ATOM 1812 C CA . ASN A 1 239 ? 7.060 16.541 19.152 1.00 10.43 239 ASN A CA 1
ATOM 1813 C C . ASN A 1 239 ? 6.608 16.586 20.606 1.00 10.38 239 ASN A C 1
ATOM 1814 O O . ASN A 1 239 ? 6.140 17.621 21.070 1.00 10.50 239 ASN A O 1
ATOM 1819 N N . ILE A 1 240 ? 6.771 15.463 21.312 1.00 10.15 240 ILE A N 1
ATOM 1820 C CA . ILE A 1 240 ? 6.377 15.364 22.708 1.00 10.37 240 ILE A CA 1
ATOM 1821 C C . ILE A 1 240 ? 7.596 14.928 23.519 1.00 10.41 240 ILE A C 1
ATOM 1822 O O . ILE A 1 240 ? 7.990 13.763 23.499 1.00 10.56 240 ILE A O 1
ATOM 1827 N N . GLY A 1 241 ? 8.189 15.891 24.228 1.00 10.48 241 GLY A N 1
ATOM 1828 C CA . GLY A 1 241 ? 9.422 15.683 24.974 1.00 10.61 241 GLY A CA 1
ATOM 1829 C C . GLY A 1 241 ? 9.630 16.804 25.989 1.00 10.95 241 GLY A C 1
ATOM 1830 O O . GLY A 1 241 ? 8.675 17.488 26.349 1.00 10.85 241 GLY A O 1
ATOM 1831 N N . THR A 1 242 ? 10.884 16.997 26.416 1.00 11.30 242 THR A N 1
ATOM 1832 C CA . THR A 1 242 ? 11.205 18.016 27.405 1.00 11.66 242 THR A CA 1
ATOM 1833 C C . THR A 1 242 ? 12.159 19.062 26.829 1.00 12.27 242 THR A C 1
ATOM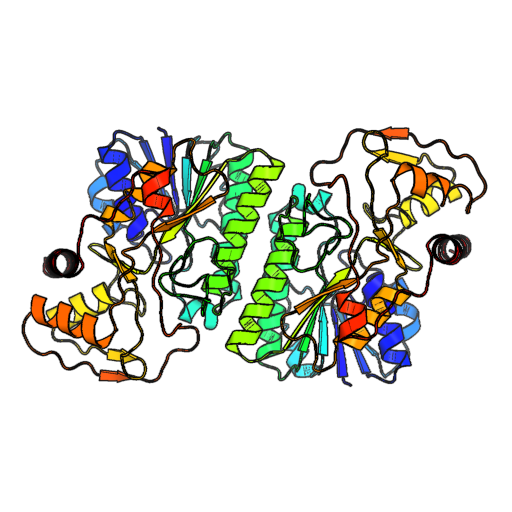 1834 O O . THR A 1 242 ? 12.260 20.165 27.366 1.00 13.11 242 THR A O 1
ATOM 1838 N N . GLY A 1 243 ? 12.871 18.708 25.753 1.00 12.44 243 GLY A N 1
ATOM 1839 C CA . GLY A 1 243 ? 13.842 19.614 25.160 1.00 12.81 243 GLY A CA 1
ATOM 1840 C C . GLY A 1 243 ? 15.134 19.683 25.972 1.00 13.15 243 GLY A C 1
ATOM 1841 O O . GLY A 1 243 ? 15.891 20.645 25.855 1.00 13.44 243 GLY A O 1
ATOM 1842 N N . LYS A 1 244 ? 15.376 18.643 26.780 1.00 13.82 244 LYS A N 1
ATOM 1843 C CA . LYS A 1 244 ? 16.570 18.535 27.604 1.00 13.87 244 LYS A CA 1
ATOM 1844 C C . LYS A 1 244 ? 17.263 17.208 27.307 1.00 13.78 244 LYS A C 1
ATOM 1845 O O . LYS A 1 244 ? 16.607 16.171 27.232 1.00 13.86 244 LYS A O 1
ATOM 1851 N N . GLU A 1 245 ? 18.593 17.263 27.156 1.00 13.50 245 GLU A N 1
ATOM 1852 C CA . GLU A 1 245 ? 19.404 16.088 26.869 1.00 13.65 245 GLU A CA 1
ATOM 1853 C C . GLU A 1 245 ? 20.010 15.538 28.158 1.00 13.68 245 GLU A C 1
ATOM 1854 O O . GLU A 1 245 ? 20.537 16.295 28.975 1.00 14.03 245 GLU A O 1
ATOM 1860 N N . THR A 1 246 ? 19.938 14.209 28.303 1.00 13.22 246 THR A N 1
ATOM 1861 C CA . THR A 1 246 ? 20.568 13.471 29.386 1.00 13.15 246 THR A CA 1
ATOM 1862 C C . THR A 1 246 ? 21.378 12.327 28.781 1.00 13.07 246 THR A C 1
ATOM 1863 O O . THR A 1 246 ? 20.853 11.552 27.987 1.00 12.73 246 THR A O 1
ATOM 1867 N N . SER A 1 247 ? 22.660 12.231 29.157 1.00 13.10 247 SER A N 1
ATOM 1868 C CA . SER A 1 247 ? 23.511 11.171 28.641 1.00 13.09 247 SER A CA 1
ATOM 1869 C C . SER A 1 247 ? 23.183 9.844 29.324 1.00 13.15 247 SER A C 1
ATOM 1870 O O . SER A 1 247 ? 22.566 9.832 30.388 1.00 12.96 247 SER A O 1
ATOM 1873 N N . ASP A 1 248 ? 23.591 8.733 28.691 1.00 13.40 248 ASP A N 1
ATOM 1874 C CA . ASP A 1 248 ? 23.419 7.407 29.264 1.00 13.57 248 ASP A CA 1
ATOM 1875 C C . ASP A 1 248 ? 24.062 7.354 30.648 1.00 13.86 248 ASP A C 1
ATOM 1876 O O . ASP A 1 248 ? 23.470 6.827 31.586 1.00 14.28 248 ASP A O 1
ATOM 1881 N N . ARG A 1 249 ? 25.284 7.892 30.749 1.00 14.41 249 ARG A N 1
ATOM 1882 C CA . ARG A 1 249 ? 26.041 7.896 31.991 1.00 14.90 249 ARG A CA 1
ATOM 1883 C C . ARG A 1 249 ? 25.315 8.716 33.056 1.00 14.94 249 ARG A C 1
ATOM 1884 O O . ARG A 1 249 ? 25.200 8.275 34.199 1.00 14.88 249 ARG A O 1
ATOM 1892 N N . GLN A 1 250 ? 24.822 9.900 32.668 1.00 15.17 250 GLN A N 1
ATOM 1893 C CA . GLN A 1 250 ? 24.124 10.799 33.577 1.00 15.47 250 GLN A CA 1
ATOM 1894 C C . GLN A 1 250 ? 22.849 10.132 34.086 1.00 14.96 250 GLN A C 1
ATOM 1895 O O . GLN A 1 250 ? 22.521 10.238 35.267 1.00 14.94 250 GLN A O 1
ATOM 1901 N N . LEU A 1 251 ? 22.138 9.443 33.185 1.00 14.75 251 LEU A N 1
ATOM 1902 C CA . LEU A 1 251 ? 20.901 8.783 33.570 1.00 14.47 251 LEU A CA 1
ATOM 1903 C C . LEU A 1 251 ? 21.199 7.671 34.571 1.00 14.58 251 LEU A C 1
ATOM 1904 O O . LEU A 1 251 ? 20.495 7.540 35.572 1.00 14.72 251 LEU A O 1
ATOM 1909 N N . HIS A 1 252 ? 22.255 6.890 34.305 1.00 14.74 252 HIS A N 1
ATOM 1910 C CA . HIS A 1 252 ? 22.630 5.817 35.212 1.00 15.09 252 HIS A CA 1
ATOM 1911 C C . HIS A 1 252 ? 22.867 6.376 36.613 1.00 15.48 252 HIS A C 1
ATOM 1912 O O . HIS A 1 252 ? 22.395 5.806 37.593 1.00 16.01 252 HIS A O 1
ATOM 1919 N N . SER A 1 253 ? 23.582 7.506 36.685 1.00 15.61 253 SER A N 1
ATOM 1920 C CA . SER A 1 253 ? 23.877 8.164 37.949 1.00 16.05 253 SER A CA 1
ATOM 1921 C C . SER A 1 253 ? 22.594 8.589 38.661 1.00 16.22 253 SER A C 1
ATOM 1922 O O . SER A 1 253 ? 22.497 8.461 39.880 1.00 16.71 253 SER A O 1
ATOM 1925 N N . ALA A 1 254 ? 21.616 9.087 37.891 1.00 16.28 254 ALA A N 1
ATOM 1926 C CA . ALA A 1 254 ? 20.356 9.558 38.446 1.00 16.45 254 ALA A CA 1
ATOM 1927 C C . ALA A 1 254 ? 19.579 8.394 39.061 1.00 16.55 254 ALA A C 1
ATOM 1928 O O . ALA A 1 254 ? 19.053 8.512 40.165 1.00 16.89 254 ALA A O 1
ATOM 1930 N N . VAL A 1 255 ? 19.515 7.271 38.335 1.00 16.41 255 VAL A N 1
ATOM 1931 C CA . VAL A 1 255 ? 18.772 6.104 38.786 1.00 16.69 255 VAL A CA 1
ATOM 1932 C C . VAL A 1 255 ? 19.480 5.484 39.990 1.00 16.99 255 VAL A C 1
ATOM 1933 O O . VAL A 1 255 ? 18.833 5.121 40.971 1.00 17.50 255 VAL A O 1
ATOM 1937 N N . ALA A 1 256 ? 20.813 5.391 39.915 1.00 17.28 256 ALA A N 1
ATOM 1938 C CA . ALA A 1 256 ? 21.614 4.820 40.987 1.00 17.61 256 ALA A CA 1
ATOM 1939 C C . ALA A 1 256 ? 21.442 5.628 42.271 1.00 18.19 256 ALA A C 1
ATOM 1940 O O . ALA A 1 256 ? 21.372 5.052 43.356 1.00 18.94 256 ALA A O 1
ATOM 1942 N N . ALA A 1 257 ? 21.364 6.958 42.135 1.00 18.24 257 ALA A N 1
ATOM 1943 C CA . ALA A 1 257 ? 21.192 7.844 43.278 1.00 18.93 257 ALA A CA 1
ATOM 1944 C C . ALA A 1 257 ? 19.832 7.613 43.934 1.00 19.36 257 ALA A C 1
ATOM 1945 O O . ALA A 1 257 ? 19.721 7.639 45.160 1.00 19.51 257 ALA A O 1
ATOM 1947 N N . ALA A 1 258 ? 18.806 7.371 43.109 1.00 19.80 258 ALA A N 1
ATOM 1948 C CA . ALA A 1 258 ? 17.451 7.155 43.594 1.00 20.14 258 ALA A CA 1
ATOM 1949 C C . ALA A 1 258 ? 17.339 5.800 44.290 1.00 20.57 258 ALA A C 1
ATOM 1950 O O . ALA A 1 258 ? 16.640 5.677 45.295 1.00 20.96 258 ALA A O 1
ATOM 1952 N N . VAL A 1 259 ? 18.027 4.790 43.744 1.00 21.04 259 VAL A N 1
ATOM 1953 C CA . VAL A 1 259 ? 17.971 3.437 44.278 1.00 21.61 259 VAL A CA 1
ATOM 1954 C C . VAL A 1 259 ? 18.821 3.368 45.546 1.00 22.66 259 VAL A C 1
ATOM 1955 O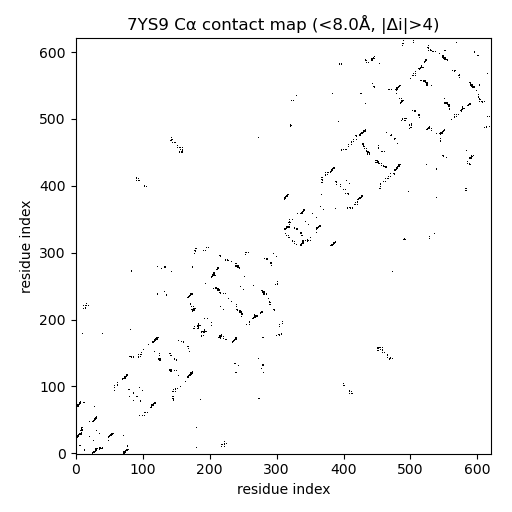 O . VAL A 1 259 ? 18.468 2.672 46.500 1.00 23.17 259 VAL A O 1
ATOM 1959 N N . GLY A 1 260 ? 19.928 4.118 45.541 1.00 23.59 260 GLY A N 1
ATOM 1960 C CA . GLY A 1 260 ? 20.982 3.967 46.530 1.00 24.89 260 GLY A CA 1
ATOM 1961 C C . GLY A 1 260 ? 21.995 2.922 46.071 1.00 26.09 260 GLY A C 1
ATOM 1962 O O . GLY A 1 260 ? 21.691 2.087 45.220 1.00 27.73 260 GLY A O 1
ATOM 1963 N N . GLY A 1 261 ? 23.206 2.989 46.630 1.00 27.25 261 GLY A N 1
ATOM 1964 C CA . GLY A 1 261 ? 24.235 2.010 46.325 1.00 26.37 261 GLY A CA 1
ATOM 1965 C C . GLY A 1 261 ? 25.033 2.376 45.076 1.00 26.01 261 GLY A C 1
ATOM 1966 O O . GLY A 1 261 ? 25.002 3.523 44.631 1.00 26.56 261 GLY A O 1
ATOM 1967 N N . PRO A 1 262 ? 25.748 1.403 44.464 1.00 25.07 262 PRO A N 1
ATOM 1968 C CA . PRO A 1 262 ? 26.781 1.704 43.471 1.00 24.18 262 PRO A CA 1
ATOM 1969 C C . PRO A 1 262 ? 26.285 2.345 42.178 1.00 23.29 262 PRO A C 1
ATOM 1970 O O . PRO A 1 262 ? 25.153 2.118 41.751 1.00 22.97 262 PRO A O 1
ATOM 1974 N N . ASP A 1 263 ? 27.162 3.169 41.593 1.00 21.84 263 ASP A N 1
ATOM 1975 C CA . ASP A 1 263 ? 26.961 3.816 40.307 1.00 20.89 263 ASP A CA 1
ATOM 1976 C C . ASP A 1 263 ? 28.146 3.446 39.419 1.00 20.89 263 ASP A C 1
ATOM 1977 O O . ASP A 1 263 ? 29.005 4.280 39.133 1.00 20.47 263 ASP A O 1
ATOM 1982 N N . ASP A 1 264 ? 28.178 2.173 39.005 1.00 21.45 264 ASP A N 1
ATOM 1983 C CA . ASP A 1 264 ? 29.328 1.585 38.336 1.00 22.03 264 ASP A CA 1
ATOM 1984 C C . ASP A 1 264 ? 28.835 0.697 37.194 1.00 21.97 264 ASP A C 1
ATOM 1985 O O . ASP A 1 264 ? 28.889 -0.530 37.285 1.00 21.60 264 ASP A O 1
ATOM 1990 N N . PRO A 1 265 ? 28.328 1.287 36.085 1.00 21.52 265 PRO A N 1
ATOM 1991 C CA . PRO A 1 265 ? 27.835 0.500 34.954 1.00 21.52 265 PRO A CA 1
ATOM 1992 C C . PRO A 1 265 ? 28.980 -0.114 34.155 1.00 21.79 265 PRO A C 1
ATOM 1993 O O . PRO A 1 265 ? 30.071 0.453 34.081 1.00 21.79 265 PRO A O 1
ATOM 1997 N N . GLU A 1 266 ? 28.708 -1.281 33.562 1.00 21.56 266 GLU A N 1
ATOM 1998 C CA . GLU A 1 266 ? 29.598 -1.861 32.573 1.00 21.88 266 GLU A CA 1
ATOM 1999 C C . GLU A 1 266 ? 29.544 -1.017 31.302 1.00 21.15 266 GLU A C 1
ATOM 2000 O O . GLU A 1 266 ? 28.592 -0.268 31.086 1.00 21.40 266 GLU A O 1
ATOM 2006 N N . PHE A 1 267 ? 30.591 -1.134 30.482 1.00 20.34 267 PHE A N 1
ATOM 2007 C CA . PHE A 1 267 ? 30.649 -0.472 29.189 1.00 19.92 267 PHE A CA 1
ATOM 2008 C C . PHE A 1 267 ? 30.716 -1.539 28.101 1.00 19.87 267 PHE A C 1
ATOM 2009 O O . PHE A 1 267 ? 31.576 -2.418 28.146 1.00 19.97 267 PHE A O 1
ATOM 2017 N N . HIS A 1 268 ? 29.790 -1.448 27.140 1.00 19.29 268 HIS A N 1
ATOM 2018 C CA . HIS A 1 268 ? 29.669 -2.412 26.058 1.00 18.89 268 HIS A CA 1
ATOM 2019 C C . HIS A 1 268 ? 29.841 -1.699 24.717 1.00 17.69 268 HIS A C 1
ATOM 2020 O O . HIS A 1 268 ? 29.769 -0.472 24.662 1.00 17.46 268 HIS A O 1
ATOM 2027 N N . PRO A 1 269 ? 30.083 -2.434 23.602 1.00 16.84 269 PRO A N 1
ATOM 2028 C CA . PRO A 1 269 ? 30.257 -1.812 22.286 1.00 16.36 269 PRO A CA 1
ATOM 2029 C C . PRO A 1 269 ? 29.024 -1.029 21.842 1.00 15.99 269 PRO A C 1
ATOM 2030 O O . PRO A 1 269 ? 27.914 -1.333 22.280 1.00 15.28 269 PRO A O 1
ATOM 2034 N N . PRO A 1 270 ? 29.182 -0.005 20.966 1.00 15.99 270 PRO A N 1
ATOM 2035 C CA . PRO A 1 270 ? 28.044 0.754 20.441 1.00 16.05 270 PRO A CA 1
ATOM 2036 C C . PRO A 1 270 ? 27.088 -0.132 19.647 1.00 16.02 270 PRO A C 1
ATOM 2037 O O . PRO A 1 270 ? 27.503 -1.143 19.085 1.00 16.22 270 PRO A O 1
ATOM 2041 N N . ARG A 1 271 ? 25.808 0.264 19.620 1.00 15.85 271 ARG A N 1
ATOM 2042 C CA . ARG A 1 271 ? 24.750 -0.513 18.989 1.00 15.51 271 ARG A CA 1
ATOM 2043 C C . ARG A 1 271 ? 24.370 0.126 17.656 1.00 15.46 271 ARG A C 1
ATOM 2044 O O . ARG A 1 271 ? 23.942 1.281 17.614 1.00 15.03 271 ARG A O 1
ATOM 2052 N N . LEU A 1 272 ? 24.529 -0.644 16.571 1.00 15.53 272 LEU A N 1
ATOM 2053 C CA . LEU A 1 272 ? 24.212 -0.164 15.236 1.00 15.42 272 LEU A CA 1
ATOM 2054 C C . LEU A 1 272 ? 22.723 0.166 15.155 1.00 15.15 272 LEU A C 1
ATOM 2055 O O . LEU A 1 272 ? 21.883 -0.649 15.530 1.00 15.18 272 LEU A O 1
ATOM 2060 N N . GLY A 1 273 ? 22.427 1.372 14.658 1.00 14.55 273 GLY A N 1
ATOM 2061 C CA . GLY A 1 273 ? 21.062 1.856 14.539 1.00 14.55 273 GLY A CA 1
ATOM 2062 C C . GLY A 1 273 ? 20.738 2.941 15.564 1.00 14.52 273 GLY A C 1
ATOM 2063 O O . GLY A 1 273 ? 19.773 3.681 15.392 1.00 14.83 273 GLY A O 1
ATOM 2064 N N . ASP A 1 274 ? 21.551 3.034 16.626 1.00 14.29 274 ASP A N 1
ATOM 2065 C CA . ASP A 1 274 ? 21.295 3.979 17.704 1.00 14.01 274 ASP A CA 1
ATOM 2066 C C . ASP A 1 274 ? 21.958 5.319 17.396 1.00 13.88 274 ASP A C 1
ATOM 2067 O O . ASP A 1 274 ? 23.161 5.378 17.155 1.00 14.79 274 ASP A O 1
ATOM 2072 N N . LEU A 1 275 ? 21.165 6.394 17.452 1.00 13.49 275 LEU A N 1
ATOM 2073 C CA . LEU A 1 275 ? 21.664 7.747 17.262 1.00 13.16 275 LEU A CA 1
ATOM 2074 C C . LEU A 1 275 ? 22.473 8.178 18.482 1.00 13.34 275 LEU A C 1
ATOM 2075 O O . LEU A 1 275 ? 22.327 7.614 19.567 1.00 13.32 275 LEU A O 1
ATOM 2080 N N . LYS A 1 276 ? 23.307 9.208 18.292 1.00 13.81 276 LYS A N 1
ATOM 2081 C CA . LYS A 1 276 ? 24.190 9.673 19.350 1.00 14.12 276 LYS A CA 1
ATOM 2082 C C . LYS A 1 276 ? 23.492 10.722 20.212 1.00 14.02 276 LYS A C 1
ATOM 2083 O O . LYS A 1 276 ? 23.794 10.828 21.398 1.00 14.47 276 LYS A O 1
ATOM 2089 N N . ARG A 1 277 ? 22.580 11.499 19.609 1.00 13.95 277 ARG A N 1
ATOM 2090 C CA . ARG A 1 277 ? 21.896 12.584 20.299 1.00 13.49 277 ARG A CA 1
ATOM 2091 C C . ARG A 1 277 ? 20.430 12.639 19.877 1.00 13.00 277 ARG A C 1
ATOM 2092 O O . ARG A 1 277 ? 20.103 12.357 18.727 1.00 13.06 277 ARG A O 1
ATOM 2100 N N . SER A 1 278 ? 19.573 13.057 20.818 1.00 12.55 278 SER A N 1
ATOM 2101 C CA . SER A 1 278 ? 18.147 13.238 20.582 1.00 12.47 278 SER A CA 1
ATOM 2102 C C . SER A 1 278 ? 17.607 14.294 21.545 1.00 12.23 278 SER A C 1
ATOM 2103 O O . SER A 1 278 ? 17.815 14.195 22.752 1.00 12.45 278 SER A O 1
ATOM 2106 N N . CYS A 1 279 ? 16.907 15.298 20.999 1.00 12.39 279 CYS A N 1
ATOM 2107 C CA . CYS A 1 279 ? 16.361 16.393 21.787 1.00 12.54 279 CYS A CA 1
ATOM 2108 C C . CYS A 1 279 ? 15.302 17.122 20.962 1.00 12.19 279 CYS A C 1
ATOM 2109 O O . CYS A 1 279 ? 15.576 17.550 19.844 1.00 12.15 279 CYS A O 1
ATOM 2112 N N . LEU A 1 280 ? 14.092 17.254 21.522 1.00 11.92 280 LEU A N 1
ATOM 2113 C CA . LEU A 1 280 ? 12.961 17.762 20.761 1.00 11.94 280 LEU A CA 1
ATOM 2114 C C . LEU A 1 280 ? 12.589 19.179 21.188 1.00 11.95 280 LEU A C 1
ATOM 2115 O O . LEU A 1 280 ? 12.521 19.487 22.375 1.00 12.13 280 LEU A O 1
ATOM 2120 N N . ASP A 1 281 ? 12.313 20.022 20.184 1.00 12.26 281 ASP A N 1
ATOM 2121 C CA . ASP A 1 281 ? 11.682 21.318 20.375 1.00 12.52 281 ASP A CA 1
ATOM 2122 C C . ASP A 1 281 ? 10.176 21.100 20.511 1.00 12.49 281 ASP A C 1
ATOM 2123 O O . ASP A 1 281 ? 9.549 20.543 19.611 1.00 12.20 281 ASP A O 1
ATOM 2128 N N . ILE A 1 282 ? 9.608 21.557 21.635 1.00 12.63 282 ILE A N 1
ATOM 2129 C CA . ILE A 1 282 ? 8.233 21.227 21.989 1.00 12.79 282 ILE A CA 1
ATOM 2130 C C . ILE A 1 282 ? 7.328 22.458 21.894 1.00 13.02 282 ILE A C 1
ATOM 2131 O O . ILE A 1 282 ? 6.221 22.451 22.429 1.00 13.24 282 ILE A O 1
ATOM 2136 N N . GLY A 1 283 ? 7.792 23.497 21.192 1.00 12.84 283 GLY A N 1
ATOM 2137 C CA . GLY A 1 283 ? 7.057 24.749 21.073 1.00 12.57 283 GLY A CA 1
ATOM 2138 C C . GLY A 1 283 ? 5.688 24.605 20.405 1.00 12.66 283 GLY A C 1
ATOM 2139 O O . GLY A 1 283 ? 4.735 25.275 20.804 1.00 13.02 283 GLY A O 1
ATOM 2140 N N . LEU A 1 284 ? 5.601 23.748 19.379 1.00 12.21 284 LEU A N 1
ATOM 2141 C CA . LEU A 1 284 ? 4.373 23.598 18.611 1.00 11.92 284 LEU A CA 1
ATOM 2142 C C . LEU A 1 284 ? 3.259 23.047 19.498 1.00 11.96 284 LEU A C 1
ATOM 2143 O O . LEU A 1 284 ? 2.140 23.560 19.479 1.00 11.58 284 LEU A O 1
ATOM 2148 N N . ALA A 1 285 ? 3.582 22.009 20.279 1.00 11.88 285 ALA A N 1
ATOM 2149 C CA . ALA A 1 285 ? 2.613 21.373 21.159 1.00 11.91 285 ALA A CA 1
ATOM 2150 C C . ALA A 1 285 ? 2.133 22.359 22.223 1.00 12.16 285 ALA A C 1
ATOM 2151 O O . ALA A 1 285 ? 0.973 22.320 22.629 1.00 11.90 285 ALA A O 1
ATOM 2153 N N . GLU A 1 286 ? 3.025 23.256 22.662 1.00 12.70 286 GLU A N 1
ATOM 2154 C CA . GLU A 1 286 ? 2.639 24.244 23.658 1.00 13.38 286 GLU A CA 1
ATOM 2155 C C . GLU A 1 286 ? 1.629 25.227 23.068 1.00 13.36 286 GLU A C 1
ATOM 2156 O O . GLU A 1 286 ? 0.600 25.492 23.687 1.00 13.63 286 GLU A O 1
ATOM 2162 N N . ARG A 1 287 ? 1.922 25.760 21.874 1.00 13.38 287 ARG A N 1
ATOM 2163 C CA . ARG A 1 287 ? 1.053 26.764 21.279 1.00 13.26 287 ARG A CA 1
ATOM 2164 C C . ARG A 1 287 ? -0.283 26.148 20.867 1.00 12.97 287 ARG A C 1
ATOM 2165 O O . ARG A 1 287 ? -1.341 26.654 21.238 1.00 12.74 287 ARG A O 1
ATOM 2173 N N . VAL A 1 288 ? -0.226 25.063 20.087 1.00 12.51 288 VAL A N 1
ATOM 2174 C CA . VAL A 1 288 ? -1.414 24.534 19.435 1.00 12.28 288 VAL A CA 1
ATOM 2175 C C . VAL A 1 288 ? -2.307 23.822 20.449 1.00 12.17 288 VAL A C 1
ATOM 2176 O O . VAL A 1 288 ? -3.520 24.028 20.442 1.00 11.93 288 VAL A O 1
ATOM 2180 N N . LEU A 1 289 ? -1.703 22.980 21.301 1.00 11.80 289 LEU A N 1
ATOM 2181 C CA . LEU A 1 289 ? -2.457 22.073 22.155 1.00 11.88 289 LEU A CA 1
ATOM 2182 C C . LEU A 1 289 ? -2.524 22.576 23.596 1.00 11.82 289 LEU A C 1
ATOM 2183 O O . LEU A 1 289 ? -3.355 22.102 24.371 1.00 12.06 289 LEU A O 1
ATOM 2188 N N . GLY A 1 290 ? -1.632 23.505 23.957 1.00 11.91 290 GLY A N 1
ATOM 2189 C CA . GLY A 1 290 ? -1.493 23.938 25.339 1.00 11.80 290 GLY A CA 1
ATOM 2190 C C . GLY A 1 290 ? -0.818 22.875 26.204 1.00 11.89 290 GLY A C 1
ATOM 2191 O O . GLY A 1 290 ? -0.999 22.852 27.422 1.00 11.89 290 GLY A O 1
ATOM 2192 N N . TRP A 1 291 ? -0.032 22.009 25.553 1.00 12.00 291 TRP A N 1
ATOM 2193 C CA . TRP A 1 291 ? 0.642 20.904 26.217 1.00 12.34 291 TRP A CA 1
ATOM 2194 C C . TRP A 1 291 ? 2.035 21.324 26.678 1.00 13.03 291 TRP A C 1
ATOM 2195 O O . TRP A 1 291 ? 2.806 21.887 25.903 1.00 13.28 291 TRP A O 1
ATOM 2206 N N . ARG A 1 292 ? 2.347 20.983 27.934 1.00 14.32 292 ARG A N 1
ATOM 2207 C CA . ARG A 1 292 ? 3.675 21.130 28.507 1.00 15.23 292 ARG A CA 1
ATOM 2208 C C . ARG A 1 292 ? 3.956 19.942 29.424 1.00 15.14 292 ARG A C 1
ATOM 2209 O O . ARG A 1 292 ? 3.057 19.468 30.115 1.00 15.00 292 ARG A O 1
ATOM 2217 N N . PRO A 1 293 ? 5.209 19.434 29.475 1.00 15.11 293 PRO A N 1
ATOM 2218 C CA . PRO A 1 293 ? 5.562 18.364 30.409 1.00 15.58 293 PRO A CA 1
ATOM 2219 C C . PRO A 1 293 ? 5.625 18.911 31.834 1.00 15.95 293 PRO A C 1
ATOM 2220 O O . PRO A 1 293 ? 6.161 19.996 32.063 1.00 16.36 293 PRO A O 1
ATOM 2224 N N . GLN A 1 294 ? 5.060 18.152 32.779 1.00 16.13 294 GLN A N 1
ATOM 2225 C CA . GLN A 1 294 ? 4.966 18.584 34.164 1.00 17.14 294 GLN A CA 1
ATOM 2226 C C . GLN A 1 294 ? 6.054 17.922 35.010 1.00 17.71 294 GLN A C 1
ATOM 2227 O O . GLN A 1 294 ? 6.488 18.495 36.009 1.00 17.94 294 GLN A O 1
ATOM 2233 N N . ILE A 1 295 ? 6.493 16.722 34.604 1.00 18.04 295 ILE A N 1
ATOM 2234 C CA . ILE A 1 295 ? 7.349 15.895 35.444 1.00 18.04 295 ILE A CA 1
ATOM 2235 C C . ILE A 1 295 ? 8.805 16.003 34.991 1.00 18.53 295 ILE A C 1
ATOM 2236 O O . ILE A 1 295 ? 9.158 15.557 33.898 1.00 18.22 295 ILE A O 1
ATOM 2241 N N . GLU A 1 296 ? 9.646 16.576 35.862 1.00 18.84 296 GLU A N 1
ATOM 2242 C CA . GLU A 1 296 ? 11.080 16.656 35.623 1.00 19.78 296 GLU A CA 1
ATOM 2243 C C . GLU A 1 296 ? 11.704 15.290 35.897 1.00 19.29 296 GLU A C 1
ATOM 2244 O O . GLU A 1 296 ? 11.140 14.494 36.647 1.00 19.66 296 GLU A O 1
ATOM 2250 N N . LEU A 1 297 ? 12.868 15.039 35.284 1.00 19.28 297 LEU A N 1
ATOM 2251 C CA . LEU A 1 297 ? 13.503 13.729 35.272 1.00 19.49 297 LEU A CA 1
ATOM 2252 C C . LEU A 1 297 ? 13.674 13.179 36.688 1.00 19.72 297 LEU A C 1
ATOM 2253 O O . LEU A 1 297 ? 13.335 12.026 36.941 1.00 19.84 297 LEU A O 1
ATOM 2258 N N . ALA A 1 298 ? 14.195 14.007 37.605 1.00 20.40 298 ALA A N 1
ATOM 2259 C CA . ALA A 1 298 ? 14.488 13.562 38.960 1.00 20.50 298 ALA A CA 1
ATOM 2260 C C . ALA A 1 298 ? 13.236 12.999 39.635 1.00 20.24 298 ALA A C 1
ATOM 2261 O O . ALA A 1 298 ? 13.289 11.932 40.244 1.00 19.76 298 ALA A O 1
ATOM 2263 N N . ASP A 1 299 ? 12.116 13.724 39.514 1.00 20.38 299 ASP A N 1
ATOM 2264 C CA . ASP A 1 299 ? 10.833 13.310 40.061 1.00 20.48 299 ASP A CA 1
ATOM 2265 C C . ASP A 1 299 ? 10.385 12.018 39.380 1.00 19.80 299 ASP A C 1
ATOM 2266 O O . ASP A 1 299 ? 10.007 11.057 40.046 1.00 19.67 299 ASP A O 1
ATOM 2271 N N . GLY A 1 300 ? 10.434 12.010 38.042 1.00 18.85 300 GLY A N 1
ATOM 2272 C CA . GLY A 1 300 ? 10.001 10.867 37.256 1.00 18.03 300 GLY A CA 1
ATOM 2273 C C . GLY A 1 300 ? 10.760 9.595 37.619 1.00 17.31 300 GLY A C 1
ATOM 2274 O O . GLY A 1 300 ? 10.165 8.523 37.714 1.00 17.27 300 GLY A O 1
ATOM 2275 N N . VAL A 1 301 ? 12.076 9.733 37.808 1.00 17.64 301 VAL A N 1
ATOM 2276 C CA . VAL A 1 301 ? 12.944 8.612 38.134 1.00 18.03 301 VAL A CA 1
ATOM 2277 C C . VAL A 1 301 ? 12.529 8.015 39.480 1.00 18.52 301 VAL A C 1
ATOM 2278 O O . VAL A 1 301 ? 12.489 6.796 39.624 1.00 18.32 301 VAL A O 1
ATOM 2282 N N . ARG A 1 302 ? 12.176 8.876 40.444 1.00 19.89 302 ARG A N 1
ATOM 2283 C CA . ARG A 1 302 ? 11.751 8.419 41.762 1.00 20.56 302 ARG A CA 1
ATOM 2284 C C . ARG A 1 302 ? 10.487 7.567 41.655 1.00 20.71 302 ARG A C 1
ATOM 2285 O O . ARG A 1 302 ? 10.429 6.473 42.216 1.00 20.95 302 ARG A O 1
ATOM 2293 N N . ARG A 1 303 ? 9.477 8.077 40.937 1.00 20.48 303 ARG A N 1
ATOM 2294 C CA . ARG A 1 303 ? 8.204 7.391 40.784 1.00 20.48 303 ARG A CA 1
ATOM 2295 C C . ARG A 1 303 ? 8.413 6.029 40.127 1.00 20.18 303 ARG A C 1
ATOM 2296 O O . ARG A 1 303 ? 7.761 5.054 40.498 1.00 20.78 303 ARG A O 1
ATOM 2304 N N . THR A 1 304 ? 9.315 5.988 39.138 1.00 19.36 304 THR A N 1
ATOM 2305 C CA . THR A 1 304 ? 9.602 4.774 38.393 1.00 18.92 304 THR A CA 1
ATOM 2306 C C . THR A 1 304 ? 10.243 3.744 39.319 1.00 18.89 304 THR A C 1
ATOM 2307 O O . THR A 1 304 ? 9.829 2.586 39.344 1.00 19.06 304 THR A O 1
ATOM 2311 N N . VAL A 1 305 ? 11.249 4.186 40.082 1.00 19.05 305 VAL A N 1
ATOM 2312 C CA . VAL A 1 305 ? 11.977 3.313 40.991 1.00 19.18 305 VAL A CA 1
ATOM 2313 C C . VAL A 1 305 ? 11.001 2.688 41.992 1.00 20.20 305 VAL A C 1
ATOM 2314 O O . VAL A 1 305 ? 11.108 1.504 42.301 1.00 20.41 305 VAL A O 1
ATOM 2318 N N . GLU A 1 306 ? 10.017 3.474 42.445 1.00 21.61 306 GLU A N 1
ATOM 2319 C CA . GLU A 1 306 ? 9.070 3.027 43.461 1.00 22.45 306 GLU A CA 1
ATOM 2320 C C . GLU A 1 306 ? 8.101 1.988 42.901 1.00 23.03 306 GLU A C 1
ATOM 2321 O O . GLU A 1 306 ? 7.685 1.083 43.628 1.00 23.40 306 GLU A O 1
ATOM 2327 N N . TYR A 1 307 ? 7.724 2.130 41.621 1.00 22.51 307 TYR A N 1
ATOM 2328 C CA . TYR A 1 307 ? 6.902 1.133 40.949 1.00 22.68 307 TYR A CA 1
ATOM 2329 C C . TYR A 1 307 ? 7.603 -0.223 40.985 1.00 23.01 307 TYR A C 1
ATOM 2330 O O . TYR A 1 307 ? 6.975 -1.238 41.279 1.00 23.50 307 TYR A O 1
ATOM 2339 N N . PHE A 1 308 ? 8.907 -0.221 40.681 1.00 23.04 308 PHE A N 1
ATOM 2340 C CA . PHE A 1 308 ? 9.661 -1.454 40.524 1.00 23.25 308 PHE A CA 1
ATOM 2341 C C . PHE A 1 308 ? 9.998 -2.065 41.881 1.00 24.03 308 PHE A C 1
ATOM 2342 O O . PHE A 1 308 ? 10.228 -3.269 41.971 1.00 24.81 308 PHE A O 1
ATOM 2350 N N . ARG A 1 309 ? 10.007 -1.232 42.927 1.00 24.54 309 ARG A N 1
ATOM 2351 C CA . ARG A 1 309 ? 10.262 -1.709 44.276 1.00 25.84 309 ARG A CA 1
ATOM 2352 C C . ARG A 1 309 ? 9.113 -2.607 44.732 1.00 26.74 309 ARG A C 1
ATOM 2353 O O . ARG A 1 309 ? 9.346 -3.690 45.264 1.00 27.75 309 ARG A O 1
ATOM 2361 N N . HIS A 1 310 ? 7.877 -2.144 44.507 1.00 28.10 310 HIS A N 1
ATOM 2362 C CA . HIS A 1 310 ? 6.692 -2.817 45.015 1.00 28.78 310 HIS A CA 1
ATOM 2363 C C . HIS A 1 310 ? 6.080 -3.711 43.931 1.00 29.94 310 HIS A C 1
ATOM 2364 O O . HIS A 1 310 ? 5.241 -4.559 44.308 1.00 30.57 310 HIS A O 1
ATOM 2371 N N . MET B 1 1 ? 29.554 -4.659 -16.050 1.00 19.19 1 MET B N 1
ATOM 2372 C CA . MET B 1 1 ? 29.045 -4.909 -14.668 1.00 18.89 1 MET B CA 1
ATOM 2373 C C . MET B 1 1 ? 28.121 -6.126 -14.668 1.00 18.15 1 MET B C 1
ATOM 2374 O O . MET B 1 1 ? 27.599 -6.526 -15.710 1.00 17.93 1 MET B O 1
ATOM 2379 N N . ARG B 1 2 ? 27.940 -6.713 -13.481 1.00 17.38 2 ARG B N 1
ATOM 2380 C CA . ARG B 1 2 ? 26.871 -7.665 -13.234 1.00 17.01 2 ARG B CA 1
ATOM 2381 C C . ARG B 1 2 ? 25.664 -6.872 -12.741 1.00 15.94 2 ARG B C 1
ATOM 2382 O O . ARG B 1 2 ? 25.742 -6.210 -11.711 1.00 16.15 2 ARG B O 1
ATOM 2390 N N . ALA B 1 3 ? 24.563 -6.928 -13.499 1.00 15.01 3 ALA B N 1
ATOM 2391 C CA . ALA B 1 3 ? 23.354 -6.202 -13.145 1.00 14.46 3 ALA B CA 1
ATOM 2392 C C . ALA B 1 3 ? 22.202 -7.175 -12.917 1.00 14.02 3 ALA B C 1
ATOM 2393 O O . ALA B 1 3 ? 22.134 -8.231 -13.544 1.00 13.97 3 ALA B O 1
ATOM 2395 N N . LEU B 1 4 ? 21.306 -6.798 -12.000 1.00 13.24 4 LEU B N 1
ATOM 2396 C CA . LEU B 1 4 ? 20.049 -7.499 -11.804 1.00 12.67 4 LEU B CA 1
ATOM 2397 C C . LEU B 1 4 ? 18.919 -6.476 -11.867 1.00 11.99 4 LEU B C 1
ATOM 2398 O O . LEU B 1 4 ? 18.998 -5.424 -11.235 1.00 11.86 4 LEU B O 1
ATOM 2403 N N . VAL B 1 5 ? 17.879 -6.804 -12.641 1.00 11.42 5 VAL B N 1
ATOM 2404 C CA . VAL B 1 5 ? 16.738 -5.926 -12.841 1.00 11.01 5 VAL B CA 1
ATOM 2405 C C . VAL B 1 5 ? 15.498 -6.648 -12.325 1.00 10.70 5 VAL B C 1
ATOM 2406 O O . VAL B 1 5 ? 15.092 -7.662 -12.886 1.00 11.16 5 VAL B O 1
ATOM 2410 N N . THR B 1 6 ? 14.906 -6.124 -11.248 1.00 10.44 6 THR B N 1
ATOM 2411 C CA . THR B 1 6 ? 13.593 -6.603 -10.849 1.00 10.30 6 THR B CA 1
ATOM 2412 C C . THR B 1 6 ? 12.548 -5.924 -11.729 1.00 10.40 6 THR B C 1
ATOM 2413 O O . THR B 1 6 ? 12.753 -4.801 -12.184 1.00 10.38 6 THR B O 1
ATOM 2417 N N . GLY B 1 7 ? 11.433 -6.620 -11.971 1.00 10.47 7 GLY B N 1
ATOM 2418 C CA . GLY B 1 7 ? 10.402 -6.123 -12.866 1.00 10.51 7 GLY B CA 1
ATOM 2419 C C . GLY B 1 7 ? 10.815 -6.229 -14.334 1.00 10.64 7 GLY B C 1
ATOM 2420 O O . GLY B 1 7 ? 10.288 -5.513 -15.179 1.00 10.98 7 GLY B O 1
ATOM 2421 N N . ALA B 1 8 ? 11.737 -7.162 -14.619 1.00 10.68 8 ALA B N 1
ATOM 2422 C CA . ALA B 1 8 ? 12.409 -7.280 -15.905 1.00 10.79 8 ALA B CA 1
ATOM 2423 C C . ALA B 1 8 ? 11.461 -7.706 -17.029 1.00 10.55 8 ALA B C 1
ATOM 2424 O O . ALA B 1 8 ? 11.773 -7.484 -18.198 1.00 10.81 8 ALA B O 1
ATOM 2426 N N . ALA B 1 9 ? 10.317 -8.325 -16.696 1.00 10.58 9 ALA B N 1
ATOM 2427 C CA . ALA B 1 9 ? 9.386 -8.767 -17.727 1.00 10.56 9 ALA B CA 1
ATOM 2428 C C . ALA B 1 9 ? 8.393 -7.660 -18.076 1.00 10.65 9 ALA B C 1
ATOM 2429 O O . ALA B 1 9 ? 7.503 -7.859 -18.898 1.00 10.54 9 ALA B O 1
ATOM 2431 N N . GLY B 1 10 ? 8.553 -6.497 -17.438 1.00 10.63 10 GLY B N 1
ATOM 2432 C CA . GLY B 1 10 ? 7.634 -5.390 -17.631 1.00 10.88 10 GLY B CA 1
ATOM 2433 C C . GLY B 1 10 ? 8.081 -4.448 -18.745 1.00 10.94 10 GLY B C 1
ATOM 2434 O O . GLY B 1 10 ? 9.086 -4.693 -19.411 1.00 10.94 10 GLY B O 1
ATOM 2435 N N . PHE B 1 11 ? 7.325 -3.355 -18.899 1.00 10.98 11 PHE B N 1
ATOM 2436 C CA . PHE B 1 11 ? 7.507 -2.358 -19.944 1.00 10.98 11 PHE B CA 1
ATOM 2437 C C . PHE B 1 11 ? 8.884 -1.694 -19.844 1.00 10.99 11 PHE B C 1
ATOM 2438 O O . PHE B 1 11 ? 9.703 -1.824 -20.756 1.00 10.86 11 PHE B O 1
ATOM 2446 N N . ILE B 1 12 ? 9.134 -0.976 -18.740 1.00 10.93 12 ILE B N 1
ATOM 2447 C CA . ILE B 1 12 ? 10.381 -0.238 -18.599 1.00 10.91 12 ILE B CA 1
ATOM 2448 C C . ILE B 1 12 ? 11.527 -1.218 -18.345 1.00 10.78 12 ILE B C 1
ATOM 2449 O O . ILE B 1 12 ? 12.608 -1.070 -18.918 1.00 10.81 12 ILE B O 1
ATOM 2454 N N . GLY B 1 13 ? 11.267 -2.225 -17.501 1.00 10.78 13 GLY B N 1
ATOM 2455 C CA . GLY B 1 13 ? 12.258 -3.206 -17.082 1.00 10.87 13 GLY B CA 1
ATOM 2456 C C . GLY B 1 13 ? 12.875 -3.972 -18.251 1.00 10.84 13 GLY B C 1
ATOM 2457 O O . GLY B 1 13 ? 14.095 -4.121 -18.315 1.00 10.84 13 GLY B O 1
ATOM 2458 N N . SER B 1 14 ? 12.028 -4.470 -19.163 1.00 11.20 14 SER B N 1
ATOM 2459 C CA . SER B 1 14 ? 12.520 -5.233 -20.301 1.00 11.29 14 SER B CA 1
ATOM 2460 C C . SER B 1 14 ? 13.343 -4.346 -21.235 1.00 11.40 14 SER B C 1
ATOM 2461 O O . SER B 1 14 ? 14.330 -4.810 -21.803 1.00 11.27 14 SER B O 1
ATOM 2464 N N . THR B 1 15 ? 12.940 -3.072 -21.359 1.00 11.37 15 THR B N 1
ATOM 2465 C CA . THR B 1 15 ? 13.657 -2.091 -22.163 1.00 11.53 15 THR B CA 1
ATOM 2466 C C . THR B 1 15 ? 15.032 -1.835 -21.551 1.00 11.55 15 THR B C 1
ATOM 2467 O O . THR B 1 15 ? 16.020 -1.729 -22.273 1.00 12.01 15 THR B O 1
ATOM 2471 N N . LEU B 1 16 ? 15.078 -1.760 -20.213 1.00 11.71 16 LEU B N 1
ATOM 2472 C CA . LEU B 1 16 ? 16.320 -1.528 -19.494 1.00 11.72 16 LEU B CA 1
ATOM 2473 C C . LEU B 1 16 ? 17.253 -2.726 -19.666 1.00 11.83 16 LEU B C 1
ATOM 2474 O O . LEU B 1 16 ? 18.455 -2.550 -19.855 1.00 11.75 16 LEU B O 1
ATOM 2479 N N . VAL B 1 17 ? 16.694 -3.942 -19.609 1.00 11.91 17 VAL B N 1
ATOM 2480 C CA . VAL B 1 17 ? 17.495 -5.146 -19.775 1.00 12.16 17 VAL B CA 1
ATOM 2481 C C . VAL B 1 17 ? 18.228 -5.081 -21.114 1.00 12.43 17 VAL B C 1
ATOM 2482 O O . VAL B 1 17 ? 19.422 -5.365 -21.182 1.00 12.54 17 VAL B O 1
ATOM 2486 N N . ASP B 1 18 ? 17.497 -4.699 -22.165 1.00 12.64 18 ASP B N 1
ATOM 2487 C CA . ASP B 1 18 ? 18.038 -4.632 -23.514 1.00 13.01 18 ASP B CA 1
ATOM 2488 C C . ASP B 1 18 ? 19.210 -3.656 -23.568 1.00 13.35 18 ASP B C 1
ATOM 2489 O O . ASP B 1 18 ? 20.245 -3.965 -24.158 1.00 13.39 18 ASP B O 1
ATOM 2494 N N . ARG B 1 19 ? 19.032 -2.477 -22.958 1.00 13.78 19 ARG B N 1
ATOM 2495 C CA . ARG B 1 19 ? 20.050 -1.436 -22.977 1.00 14.17 19 ARG B CA 1
ATOM 2496 C C . ARG B 1 19 ? 21.305 -1.906 -22.245 1.00 14.27 19 ARG B C 1
ATOM 2497 O O . ARG B 1 19 ? 22.419 -1.716 -22.735 1.00 14.62 19 ARG B O 1
ATOM 2505 N N . LEU B 1 20 ? 21.114 -2.498 -21.059 1.00 13.94 20 LEU B N 1
ATOM 2506 C CA . LEU B 1 20 ? 22.231 -2.964 -20.253 1.00 14.12 20 LEU B CA 1
ATOM 2507 C C . LEU B 1 20 ? 23.032 -4.015 -21.018 1.00 14.33 20 LEU B C 1
ATOM 2508 O O . LEU B 1 20 ? 24.261 -3.999 -20.981 1.00 14.73 20 LEU B O 1
ATOM 2513 N N . LEU B 1 21 ? 22.327 -4.908 -21.723 1.00 14.63 21 LEU B N 1
ATOM 2514 C CA . LEU B 1 21 ? 22.961 -5.943 -22.527 1.00 15.06 21 LEU B CA 1
ATOM 2515 C C . LEU B 1 21 ? 23.722 -5.315 -23.693 1.00 15.74 21 LEU B C 1
ATOM 2516 O O . LEU B 1 21 ? 24.821 -5.759 -24.019 1.00 15.82 21 LEU B O 1
ATOM 2521 N N . ALA B 1 22 ? 23.129 -4.285 -24.311 1.00 16.24 22 ALA B N 1
ATOM 2522 C CA . ALA B 1 22 ? 23.755 -3.596 -25.431 1.00 16.91 22 ALA B CA 1
ATOM 2523 C C . ALA B 1 22 ? 25.043 -2.910 -24.977 1.00 17.75 22 ALA B C 1
ATOM 2524 O O . ALA B 1 22 ? 25.973 -2.759 -25.768 0.88 18.29 22 ALA B O 1
ATOM 2526 N N . ASP B 1 23 ? 25.085 -2.519 -23.696 1.00 18.29 23 ASP B N 1
ATOM 2527 C CA . ASP B 1 23 ? 26.207 -1.803 -23.107 1.00 18.54 23 ASP B CA 1
ATOM 2528 C C . ASP B 1 23 ? 27.295 -2.778 -22.648 1.00 18.62 23 ASP B C 1
ATOM 2529 O O . ASP B 1 23 ? 28.343 -2.353 -22.163 1.00 19.15 23 ASP B O 1
ATOM 2534 N N . GLY B 1 24 ? 27.029 -4.084 -22.780 1.00 18.20 24 GLY B N 1
ATOM 2535 C CA . GLY B 1 24 ? 28.035 -5.115 -22.571 1.00 17.79 24 GLY B CA 1
ATOM 2536 C C . GLY B 1 24 ? 27.985 -5.737 -21.178 1.00 17.63 24 GLY B C 1
ATOM 2537 O O . GLY B 1 24 ? 28.902 -6.460 -20.793 1.00 18.02 24 GLY B O 1
ATOM 2538 N N . HIS B 1 25 ? 26.907 -5.456 -20.435 1.00 17.27 25 HIS B N 1
ATOM 2539 C CA . HIS B 1 25 ? 26.748 -5.953 -19.078 1.00 17.09 25 HIS B CA 1
ATOM 2540 C C . HIS B 1 25 ? 26.120 -7.345 -19.109 1.00 16.86 25 HIS B C 1
ATOM 2541 O O . HIS B 1 25 ? 25.445 -7.699 -20.073 1.00 16.34 25 HIS B O 1
ATOM 2548 N N . SER B 1 26 ? 26.357 -8.129 -18.050 1.00 16.68 26 SER B N 1
ATOM 2549 C CA . SER B 1 26 ? 25.564 -9.326 -17.819 1.00 16.65 26 SER B CA 1
ATOM 2550 C C . SER B 1 26 ? 24.352 -8.938 -16.977 1.00 16.53 26 SER B C 1
ATOM 2551 O O . SER B 1 26 ? 24.474 -8.136 -16.053 1.00 16.90 26 SER B O 1
ATOM 2554 N N . VAL B 1 27 ? 23.186 -9.495 -17.320 1.00 16.06 27 VAL B N 1
ATOM 2555 C CA . VAL B 1 27 ? 21.943 -9.026 -16.729 1.00 15.87 27 VAL B CA 1
ATOM 2556 C C . VAL B 1 27 ? 21.101 -10.216 -16.283 1.00 15.85 27 VAL B C 1
ATOM 2557 O O . VAL B 1 27 ? 20.713 -11.051 -17.099 1.00 16.92 27 VAL B O 1
ATOM 2561 N N . VAL B 1 28 ? 20.813 -10.261 -14.979 1.00 14.84 28 VAL B N 1
ATOM 2562 C CA . VAL B 1 28 ? 19.813 -11.167 -14.438 1.00 14.49 28 VAL B CA 1
ATOM 2563 C C . VAL B 1 28 ? 18.490 -10.409 -14.364 1.00 14.22 28 VAL B C 1
ATOM 2564 O O . VAL B 1 28 ? 18.429 -9.326 -13.786 1.00 14.58 28 VAL B O 1
ATOM 2568 N N . GLY B 1 29 ? 17.454 -10.985 -14.974 1.00 13.49 29 GLY B N 1
ATOM 2569 C CA . GLY B 1 29 ? 16.101 -10.464 -14.860 1.00 13.13 29 GLY B CA 1
ATOM 2570 C C . GLY B 1 29 ? 15.299 -11.237 -13.813 1.00 12.65 29 GLY B C 1
ATOM 2571 O O . GLY B 1 29 ? 15.460 -12.449 -13.683 1.00 12.97 29 GLY B O 1
ATOM 2572 N N . LEU B 1 30 ? 14.442 -10.519 -13.077 1.00 12.13 30 LEU B N 1
ATOM 2573 C CA . LEU B 1 30 ? 13.611 -11.111 -12.040 1.00 11.84 30 LEU B CA 1
ATOM 2574 C C . LEU B 1 30 ? 12.198 -10.542 -12.153 1.00 11.56 30 LEU B C 1
ATOM 2575 O O . LEU B 1 30 ? 12.038 -9.331 -12.273 1.00 11.47 30 LEU B O 1
ATOM 2580 N N . ASP B 1 31 ? 11.193 -11.428 -12.103 1.00 11.27 31 ASP B N 1
ATOM 2581 C CA . ASP B 1 31 ? 9.796 -11.047 -12.267 1.00 11.06 31 ASP B CA 1
ATOM 2582 C C . ASP B 1 31 ? 8.893 -12.206 -11.846 1.00 11.02 31 ASP B C 1
ATOM 2583 O O . ASP B 1 31 ? 9.311 -13.360 -11.896 1.00 11.27 31 ASP B O 1
ATOM 2588 N N . ASN B 1 32 ? 7.650 -11.893 -11.450 1.00 11.02 32 ASN B N 1
ATOM 2589 C CA . ASN B 1 32 ? 6.677 -12.913 -11.087 1.00 11.17 32 ASN B CA 1
ATOM 2590 C C . ASN B 1 32 ? 5.473 -12.878 -12.032 1.00 11.19 32 ASN B C 1
ATOM 2591 O O . ASN B 1 32 ? 4.501 -13.604 -11.819 1.00 11.44 32 ASN B O 1
ATOM 2596 N N . PHE B 1 33 ? 5.530 -12.006 -13.049 1.00 11.52 33 PHE B N 1
ATOM 2597 C CA . PHE B 1 33 ? 4.513 -11.899 -14.089 1.00 11.33 33 PHE B CA 1
ATOM 2598 C C . PHE B 1 33 ? 3.163 -11.436 -13.541 1.00 11.37 33 PHE B C 1
ATOM 2599 O O . PHE B 1 33 ? 2.122 -11.750 -14.122 1.00 11.44 33 PHE B O 1
ATOM 2607 N N . ALA B 1 34 ? 3.182 -10.646 -12.458 1.00 11.19 34 ALA B N 1
ATOM 2608 C CA . ALA B 1 34 ? 1.963 -10.038 -11.945 1.00 11.16 34 ALA B CA 1
ATOM 2609 C C . ALA B 1 34 ? 1.315 -9.180 -13.032 1.00 11.08 34 ALA B C 1
ATOM 2610 O O . ALA B 1 34 ? 0.106 -9.256 -13.243 1.00 11.14 34 ALA B O 1
ATOM 2612 N N . THR B 1 35 ? 2.134 -8.374 -13.721 1.00 11.25 35 THR B N 1
ATOM 2613 C CA . THR B 1 35 ? 1.664 -7.524 -14.804 1.00 11.41 35 THR B CA 1
ATOM 2614 C C . THR B 1 35 ? 2.576 -7.641 -16.024 1.00 11.81 35 THR B C 1
ATOM 2615 O O . THR B 1 35 ? 2.241 -7.128 -17.091 1.00 11.89 35 THR B O 1
ATOM 2619 N N . GLY B 1 36 ? 3.724 -8.311 -15.858 1.00 12.11 36 GLY B N 1
ATOM 2620 C CA . GLY B 1 36 ? 4.682 -8.491 -16.939 1.00 12.61 36 GLY B CA 1
ATOM 2621 C C . GLY B 1 36 ? 4.227 -9.527 -17.966 1.00 13.11 36 GLY B C 1
ATOM 2622 O O . GLY B 1 36 ? 3.208 -10.192 -17.777 1.00 13.50 36 GLY B O 1
ATOM 2623 N N . ARG B 1 37 ? 5.012 -9.658 -19.043 1.00 13.46 37 ARG B N 1
ATOM 2624 C CA . ARG B 1 37 ? 4.647 -10.470 -20.195 1.00 14.10 37 ARG B CA 1
ATOM 2625 C C . ARG B 1 37 ? 5.876 -11.219 -20.706 1.00 14.09 37 ARG B C 1
ATOM 2626 O O . ARG B 1 37 ? 6.941 -10.624 -20.875 1.00 13.90 37 ARG B O 1
ATOM 2634 N N . ALA B 1 38 ? 5.708 -12.523 -20.972 1.00 13.89 38 ALA B N 1
ATOM 2635 C CA . ALA B 1 38 ? 6.786 -13.359 -21.481 1.00 14.21 38 ALA B CA 1
ATOM 2636 C C . ALA B 1 38 ? 7.322 -12.790 -22.794 1.00 14.34 38 ALA B C 1
ATOM 2637 O O . ALA B 1 38 ? 8.516 -12.885 -23.067 1.00 14.12 38 ALA B O 1
ATOM 2639 N N . THR B 1 39 ? 6.430 -12.186 -23.590 1.00 14.45 39 THR B N 1
ATOM 2640 C CA . THR B 1 39 ? 6.785 -11.694 -24.915 1.00 14.86 39 THR B CA 1
ATOM 2641 C C . THR B 1 39 ? 7.760 -10.520 -24.832 1.00 14.57 39 THR B C 1
ATOM 2642 O O . THR B 1 39 ? 8.410 -10.194 -25.821 1.00 14.92 39 THR B O 1
ATOM 2646 N N . ASN B 1 40 ? 7.868 -9.893 -23.654 1.00 14.00 40 ASN B N 1
ATOM 2647 C CA . ASN B 1 40 ? 8.766 -8.758 -23.490 1.00 14.08 40 ASN B CA 1
ATOM 2648 C C . ASN B 1 40 ? 10.228 -9.208 -23.455 1.00 14.36 40 ASN B C 1
ATOM 2649 O O . ASN B 1 40 ? 11.122 -8.386 -23.672 1.00 14.42 40 ASN B O 1
ATOM 2654 N N . LEU B 1 41 ? 10.472 -10.501 -23.190 1.00 14.72 41 LEU B N 1
ATOM 2655 C CA . LEU B 1 41 ? 11.828 -10.997 -22.985 1.00 15.09 41 LEU B CA 1
ATOM 2656 C C . LEU B 1 41 ? 12.159 -12.172 -23.908 1.00 15.27 41 LEU B C 1
ATOM 2657 O O . LEU B 1 41 ? 13.255 -12.723 -23.822 1.00 15.78 41 LEU B O 1
ATOM 2662 N N . GLU B 1 42 ? 11.230 -12.542 -24.799 1.00 15.86 42 GLU B N 1
ATOM 2663 C CA . GLU B 1 42 ? 11.329 -13.797 -25.537 1.00 16.21 42 GLU B CA 1
ATOM 2664 C C . GLU B 1 42 ? 12.522 -13.800 -26.496 1.00 16.42 42 GLU B C 1
ATOM 2665 O O . GLU B 1 42 ? 13.023 -14.864 -26.857 1.00 16.55 42 GLU B O 1
ATOM 2671 N N . HIS B 1 43 ? 12.976 -12.606 -26.889 1.00 16.14 43 HIS B N 1
ATOM 2672 C CA . HIS B 1 43 ? 14.039 -12.449 -27.870 1.00 16.17 43 HIS B CA 1
ATOM 2673 C C . HIS B 1 43 ? 15.406 -12.772 -27.264 1.00 16.52 43 HIS B C 1
ATOM 2674 O O . HIS B 1 43 ? 16.392 -12.859 -27.994 1.00 16.35 43 HIS B O 1
ATOM 2681 N N . LEU B 1 44 ? 15.461 -12.934 -25.934 1.00 16.91 44 LEU B N 1
ATOM 2682 C CA . LEU B 1 44 ? 16.722 -13.068 -25.216 1.00 17.57 44 LEU B CA 1
ATOM 2683 C C . LEU B 1 44 ? 17.027 -14.530 -24.894 1.00 18.13 44 LEU B C 1
ATOM 2684 O O . LEU B 1 44 ? 17.999 -14.811 -24.196 1.00 18.30 44 LEU B O 1
ATOM 2689 N N . ALA B 1 45 ? 16.211 -15.452 -25.421 1.00 19.01 45 ALA B N 1
ATOM 2690 C CA . ALA B 1 45 ? 16.212 -16.847 -25.004 1.00 19.98 45 ALA B CA 1
ATOM 2691 C C . ALA B 1 45 ? 17.584 -17.500 -25.179 1.00 20.41 45 ALA B C 1
ATOM 2692 O O . ALA B 1 45 ? 17.941 -18.389 -24.407 1.00 20.71 45 ALA B O 1
ATOM 2694 N N . ASP B 1 46 ? 18.351 -17.048 -26.181 1.00 20.97 46 ASP B N 1
ATOM 2695 C CA . ASP B 1 46 ? 19.614 -17.688 -26.524 1.00 21.55 46 ASP B CA 1
ATOM 2696 C C . ASP B 1 46 ? 20.800 -16.771 -26.229 1.00 21.26 46 ASP B C 1
ATOM 2697 O O . ASP B 1 46 ? 21.914 -17.040 -26.677 1.00 21.76 46 ASP B O 1
ATOM 2702 N N . ASN B 1 47 ? 20.558 -15.698 -25.465 1.00 20.47 47 ASN B N 1
ATOM 2703 C CA . ASN B 1 47 ? 21.603 -14.765 -25.071 1.00 19.66 47 ASN B CA 1
ATOM 2704 C C . ASN B 1 47 ? 22.175 -15.221 -23.730 1.00 19.48 47 ASN B C 1
ATOM 2705 O O . ASN B 1 47 ? 21.504 -15.126 -22.707 1.00 19.10 47 ASN B O 1
ATOM 2710 N N . SER B 1 48 ? 23.423 -15.709 -23.746 1.00 19.89 48 SER B N 1
ATOM 2711 C CA . SER B 1 48 ? 24.027 -16.317 -22.569 1.00 19.84 48 SER B CA 1
ATOM 2712 C C . SER B 1 48 ? 24.396 -15.264 -21.524 1.00 19.53 48 SER B C 1
ATOM 2713 O O . SER B 1 48 ? 24.683 -15.609 -20.379 1.00 20.75 48 SER B O 1
ATOM 2716 N N . ALA B 1 49 ? 24.375 -13.986 -21.923 1.00 18.35 49 ALA B N 1
ATOM 2717 C CA . ALA B 1 49 ? 24.677 -12.890 -21.014 1.00 17.53 49 ALA B CA 1
ATOM 2718 C C . ALA B 1 49 ? 23.458 -12.550 -20.156 1.00 17.09 49 ALA B C 1
ATOM 2719 O O . ALA B 1 49 ? 23.559 -11.737 -19.238 1.00 16.39 49 ALA B O 1
ATOM 2721 N N . HIS B 1 50 ? 22.319 -13.185 -20.461 1.00 16.34 50 HIS B N 1
ATOM 2722 C CA . HIS B 1 50 ? 21.073 -12.936 -19.750 1.00 16.27 50 HIS B CA 1
ATOM 2723 C C . HIS B 1 50 ? 20.539 -14.224 -19.125 1.00 15.90 50 HIS B C 1
ATOM 2724 O O . HIS B 1 50 ? 20.436 -15.255 -19.786 1.00 16.14 50 HIS B O 1
ATOM 2731 N N . VAL B 1 51 ? 20.194 -14.141 -17.835 1.00 15.42 51 VAL B N 1
ATOM 2732 C CA . VAL B 1 51 ? 19.526 -15.218 -17.125 1.00 14.93 51 VAL B CA 1
ATOM 2733 C C . VAL B 1 51 ? 18.252 -14.638 -16.517 1.00 14.56 51 VAL B C 1
ATOM 2734 O O . VAL B 1 51 ? 18.252 -13.496 -16.067 1.00 14.40 51 VAL B O 1
ATOM 2738 N N . PHE B 1 52 ? 17.172 -15.428 -16.522 1.00 13.97 52 PHE B N 1
ATOM 2739 C CA . PHE B 1 52 ? 15.919 -14.983 -15.935 1.00 13.83 52 PHE B CA 1
ATOM 2740 C C . PHE B 1 52 ? 15.541 -15.847 -14.734 1.00 13.77 52 PHE B C 1
ATOM 2741 O O . PHE B 1 52 ? 15.622 -17.072 -14.785 1.00 14.51 52 PHE B O 1
ATOM 2749 N N . VAL B 1 53 ? 15.091 -15.182 -13.662 1.00 13.82 53 VAL B N 1
ATOM 2750 C CA . VAL B 1 53 ? 14.643 -15.838 -12.444 1.00 13.69 53 VAL B CA 1
ATOM 2751 C C . VAL B 1 53 ? 13.195 -15.424 -12.190 1.00 13.57 53 VAL B C 1
ATOM 2752 O O . VAL B 1 53 ? 12.911 -14.235 -12.069 1.00 13.63 53 VAL B O 1
ATOM 2756 N N . GLU B 1 54 ? 12.282 -16.404 -12.133 1.00 13.55 54 GLU B N 1
ATOM 2757 C CA . GLU B 1 54 ? 10.918 -16.113 -11.716 1.00 13.68 54 GLU B CA 1
ATOM 2758 C C . GLU B 1 54 ? 10.874 -16.084 -10.192 1.00 13.37 54 GLU B C 1
ATOM 2759 O O . GLU B 1 54 ? 11.172 -17.084 -9.542 1.00 13.52 54 GLU B O 1
ATOM 2765 N N . ALA B 1 55 ? 10.511 -14.921 -9.639 1.00 12.83 55 ALA B N 1
ATOM 2766 C CA . ALA B 1 55 ? 10.496 -14.724 -8.198 1.00 12.76 55 ALA B CA 1
ATOM 2767 C C . ALA B 1 55 ? 9.513 -13.614 -7.839 1.00 12.63 55 ALA B C 1
ATOM 2768 O O . ALA B 1 55 ? 9.403 -12.618 -8.554 1.00 12.18 55 ALA B O 1
ATOM 2770 N N . ASP B 1 56 ? 8.796 -13.822 -6.728 1.00 12.61 56 ASP B N 1
ATOM 2771 C CA . ASP B 1 56 ? 7.960 -12.811 -6.102 1.00 12.83 56 ASP B CA 1
ATOM 2772 C C . ASP B 1 56 ? 8.789 -12.129 -5.017 1.00 12.72 56 ASP B C 1
ATOM 2773 O O . ASP B 1 56 ? 9.225 -12.786 -4.075 1.00 12.92 56 ASP B O 1
ATOM 2778 N N . ILE B 1 57 ? 8.990 -10.809 -5.144 1.00 12.50 57 ILE B N 1
ATOM 2779 C CA . ILE B 1 57 ? 9.867 -10.083 -4.231 1.00 12.51 57 ILE B CA 1
ATOM 2780 C C . ILE B 1 57 ? 9.318 -10.105 -2.803 1.00 12.42 57 ILE B C 1
ATOM 2781 O O . ILE B 1 57 ? 10.065 -9.869 -1.855 1.00 12.99 57 ILE B O 1
ATOM 2786 N N . VAL B 1 58 ? 8.021 -10.397 -2.647 1.00 12.50 58 VAL B N 1
ATOM 2787 C CA . VAL B 1 58 ? 7.407 -10.379 -1.327 1.00 12.34 58 VAL B CA 1
ATOM 2788 C C . VAL B 1 58 ? 7.808 -11.630 -0.539 1.00 12.58 58 VAL B C 1
ATOM 2789 O O . VAL B 1 58 ? 7.949 -11.562 0.681 1.00 12.33 58 VAL B O 1
ATOM 2793 N N . THR B 1 59 ? 8.007 -12.763 -1.231 1.00 13.14 59 THR B N 1
ATOM 2794 C CA . THR B 1 59 ? 8.136 -14.038 -0.532 1.00 13.69 59 THR B CA 1
ATOM 2795 C C . THR B 1 59 ? 9.392 -14.823 -0.920 1.00 13.94 59 THR B C 1
ATOM 2796 O O . THR B 1 59 ? 9.774 -15.744 -0.201 1.00 14.54 59 THR B O 1
ATOM 2800 N N . ALA B 1 60 ? 10.026 -14.485 -2.049 1.00 14.05 60 ALA B N 1
ATOM 2801 C CA . ALA B 1 60 ? 11.162 -15.262 -2.529 1.00 14.21 60 ALA B CA 1
ATOM 2802 C C . ALA B 1 60 ? 12.371 -15.086 -1.613 1.00 14.53 60 ALA B C 1
ATOM 2803 O O . ALA B 1 60 ? 12.478 -14.098 -0.887 1.00 14.28 60 ALA B O 1
ATOM 2805 N N . ASP B 1 61 ? 13.287 -16.060 -1.668 1.00 14.85 61 ASP B N 1
ATOM 2806 C CA . ASP B 1 61 ? 14.548 -15.984 -0.948 1.00 15.29 61 ASP B CA 1
ATOM 2807 C C . ASP B 1 61 ? 15.508 -15.088 -1.731 1.00 15.48 61 ASP B C 1
ATOM 2808 O O . ASP B 1 61 ? 16.379 -15.576 -2.449 1.00 15.73 61 ASP B O 1
ATOM 2813 N N . LEU B 1 62 ? 15.338 -13.770 -1.572 1.00 15.13 62 LEU B N 1
ATOM 2814 C CA . LEU B 1 62 ? 16.118 -12.785 -2.305 1.00 14.99 62 LEU B CA 1
ATOM 2815 C C . LEU B 1 62 ? 17.584 -12.838 -1.879 1.00 15.18 62 LEU B C 1
ATOM 2816 O O . LEU B 1 62 ? 18.467 -12.543 -2.683 1.00 14.93 62 LEU B O 1
ATOM 2821 N N . HIS B 1 63 ? 17.830 -13.211 -0.614 1.00 15.27 63 HIS B N 1
ATOM 2822 C CA A HIS B 1 63 ? 19.188 -13.377 -0.126 0.65 15.52 63 HIS B CA 1
ATOM 2823 C CA B HIS B 1 63 ? 19.181 -13.395 -0.108 0.35 15.45 63 HIS B CA 1
ATOM 2824 C C . HIS B 1 63 ? 19.908 -14.418 -0.978 1.00 15.57 63 HIS B C 1
ATOM 2825 O O . HIS B 1 63 ? 20.993 -14.150 -1.490 1.00 15.76 63 HIS B O 1
ATOM 2838 N N . ALA B 1 64 ? 19.282 -15.591 -1.133 1.00 15.58 64 ALA B N 1
ATOM 2839 C CA . ALA B 1 64 ? 19.847 -16.704 -1.883 1.00 15.51 64 ALA B CA 1
ATOM 2840 C C . ALA B 1 64 ? 20.068 -16.317 -3.344 1.00 15.97 64 ALA B C 1
ATOM 2841 O O . ALA B 1 64 ? 21.121 -16.616 -3.907 1.00 16.19 64 ALA B O 1
ATOM 2843 N N . ILE B 1 65 ? 19.074 -15.645 -3.940 1.00 15.97 65 ILE B N 1
ATOM 2844 C CA . ILE B 1 65 ? 19.120 -15.257 -5.341 1.00 15.94 65 ILE B CA 1
ATOM 2845 C C . ILE B 1 65 ? 20.279 -14.289 -5.571 1.00 16.03 65 ILE B C 1
ATOM 2846 O O . ILE B 1 65 ? 21.042 -14.458 -6.518 1.00 15.98 65 ILE B O 1
ATOM 2851 N N . LEU B 1 66 ? 20.412 -13.284 -4.694 1.00 16.41 66 LEU B N 1
ATOM 2852 C CA . LEU B 1 66 ? 21.450 -12.273 -4.843 1.00 16.79 66 LEU B CA 1
ATOM 2853 C C . LEU B 1 66 ? 22.823 -12.860 -4.511 1.00 17.21 66 LEU B C 1
ATOM 2854 O O . LEU B 1 66 ? 23.830 -12.434 -5.072 1.00 17.09 66 LEU B O 1
ATOM 2859 N N . GLU B 1 67 ? 22.856 -13.850 -3.610 1.00 18.03 67 GLU B N 1
ATOM 2860 C CA . GLU B 1 67 ? 24.094 -14.542 -3.285 1.00 18.80 67 GLU B CA 1
ATOM 2861 C C . GLU B 1 67 ? 24.578 -15.330 -4.503 1.00 18.81 67 GLU B C 1
ATOM 2862 O O . GLU B 1 67 ? 25.778 -15.399 -4.758 1.00 18.85 67 GLU B O 1
ATOM 2868 N N . GLN B 1 68 ? 23.628 -15.902 -5.252 1.00 18.94 68 GLN B N 1
ATOM 2869 C CA . GLN B 1 68 ? 23.915 -16.723 -6.418 1.00 18.88 68 GLN B CA 1
ATOM 2870 C C . GLN B 1 68 ? 24.459 -15.860 -7.558 1.00 18.73 68 GLN B C 1
ATOM 2871 O O . GLN B 1 68 ? 25.456 -16.221 -8.183 1.00 18.80 68 GLN B O 1
ATOM 2877 N N . HIS B 1 69 ? 23.814 -14.712 -7.804 1.00 18.28 69 HIS B N 1
ATOM 2878 C CA . HIS B 1 69 ? 24.045 -13.945 -9.022 1.00 17.71 69 HIS B CA 1
ATOM 2879 C C . HIS B 1 69 ? 25.025 -12.790 -8.807 1.00 17.37 69 HIS B C 1
ATOM 2880 O O . HIS B 1 69 ? 25.594 -12.283 -9.773 1.00 17.60 69 HIS B O 1
ATOM 2887 N N A ARG B 1 70 ? 25.192 -12.369 -7.547 0.60 17.44 70 ARG B N 1
ATOM 2888 N N B ARG B 1 70 ? 25.203 -12.404 -7.536 0.40 17.37 70 ARG B N 1
ATOM 2889 C CA A ARG B 1 70 ? 26.197 -11.393 -7.147 0.60 17.28 70 ARG B CA 1
ATOM 2890 C CA B ARG B 1 70 ? 26.135 -11.377 -7.088 0.40 17.18 70 ARG B CA 1
ATOM 2891 C C A ARG B 1 70 ? 26.132 -10.137 -8.019 0.60 16.71 70 ARG B C 1
ATOM 2892 C C B ARG B 1 70 ? 26.113 -10.164 -8.020 0.40 16.68 70 ARG B C 1
ATOM 2893 O O A ARG B 1 70 ? 27.135 -9.753 -8.620 0.60 16.84 70 ARG B O 1
ATOM 2894 O O B ARG B 1 70 ? 27.115 -9.859 -8.664 0.40 16.86 70 ARG B O 1
ATOM 2909 N N . PRO B 1 71 ? 24.978 -9.430 -8.107 1.00 16.25 71 PRO B N 1
ATOM 2910 C CA . PRO B 1 71 ? 24.911 -8.203 -8.904 1.00 15.60 71 PRO B CA 1
ATOM 2911 C C . PRO B 1 71 ? 25.650 -7.057 -8.219 1.00 14.99 71 PRO B C 1
ATOM 2912 O O . PRO B 1 71 ? 25.658 -6.955 -6.992 1.00 14.69 71 PRO B O 1
ATOM 2916 N N . GLU B 1 72 ? 26.286 -6.210 -9.034 1.00 14.74 72 GLU B N 1
ATOM 2917 C CA . GLU B 1 72 ? 26.919 -4.996 -8.548 1.00 14.64 72 GLU B CA 1
ATOM 2918 C C . GLU B 1 72 ? 25.846 -3.933 -8.333 1.00 14.11 72 GLU B C 1
ATOM 2919 O O . GLU B 1 72 ? 25.870 -3.217 -7.334 1.00 13.42 72 GLU B O 1
ATOM 2925 N N . VAL B 1 73 ? 24.911 -3.842 -9.286 1.00 13.42 73 VAL B N 1
ATOM 2926 C CA . VAL B 1 73 ? 23.808 -2.900 -9.200 1.00 13.05 73 VAL B CA 1
ATOM 2927 C C . VAL B 1 73 ? 22.500 -3.670 -9.361 1.00 12.66 73 VAL B C 1
ATOM 2928 O O . VAL B 1 73 ? 22.370 -4.498 -10.259 1.00 12.57 73 VAL B O 1
ATOM 2932 N N . VAL B 1 74 ? 21.546 -3.393 -8.465 1.00 12.46 74 VAL B N 1
ATOM 2933 C CA . VAL B 1 74 ? 20.182 -3.871 -8.619 1.00 12.16 74 VAL B CA 1
ATOM 2934 C C . VAL B 1 74 ? 19.323 -2.689 -9.058 1.00 12.11 74 VAL B C 1
ATOM 2935 O O . VAL B 1 74 ? 19.252 -1.679 -8.358 1.00 12.39 74 VAL B O 1
ATOM 2939 N N . PHE B 1 75 ? 18.703 -2.831 -10.235 1.00 11.60 75 PHE B N 1
ATOM 2940 C CA . PHE B 1 75 ? 17.721 -1.884 -10.735 1.00 11.39 75 PHE B CA 1
ATOM 2941 C C . PHE B 1 75 ? 16.344 -2.390 -10.322 1.00 11.06 75 PHE B C 1
ATOM 2942 O O . PHE B 1 75 ? 15.917 -3.449 -10.772 1.00 11.28 75 PHE B O 1
ATOM 2950 N N . HIS B 1 76 ? 15.669 -1.635 -9.447 1.00 10.93 76 HIS B N 1
ATOM 2951 C CA . HIS B 1 76 ? 14.459 -2.126 -8.806 1.00 10.65 76 HIS B CA 1
ATOM 2952 C C . HIS B 1 76 ? 13.222 -1.513 -9.460 1.00 10.58 76 HIS B C 1
ATOM 2953 O O . HIS B 1 76 ? 12.837 -0.398 -9.122 1.00 10.34 76 HIS B O 1
ATOM 2960 N N . LEU B 1 77 ? 12.600 -2.259 -10.384 1.00 10.75 77 LEU B N 1
ATOM 2961 C CA . LEU B 1 77 ? 11.437 -1.765 -11.109 1.00 10.91 77 LEU B CA 1
ATOM 2962 C C . LEU B 1 77 ? 10.192 -2.587 -10.780 1.00 10.93 77 LEU B C 1
ATOM 2963 O O . LEU B 1 77 ? 9.096 -2.231 -11.202 1.00 11.17 77 LEU B O 1
ATOM 2968 N N . ALA B 1 78 ? 10.354 -3.685 -10.033 1.00 10.99 78 ALA B N 1
ATOM 2969 C CA . ALA B 1 78 ? 9.206 -4.503 -9.668 1.00 11.00 78 ALA B CA 1
ATOM 2970 C C . ALA B 1 78 ? 8.312 -3.724 -8.706 1.00 11.12 78 ALA B C 1
ATOM 2971 O O . ALA B 1 78 ? 8.783 -3.248 -7.674 1.00 11.45 78 ALA B O 1
ATOM 2973 N N . ALA B 1 79 ? 7.028 -3.596 -9.065 1.00 11.04 79 ALA B N 1
ATOM 2974 C CA . ALA B 1 79 ? 6.058 -2.878 -8.250 1.00 11.22 79 ALA B CA 1
ATOM 2975 C C . ALA B 1 79 ? 4.638 -3.159 -8.731 1.00 11.47 79 ALA B C 1
ATOM 2976 O O . ALA B 1 79 ? 4.429 -3.554 -9.876 1.00 11.21 79 ALA B O 1
ATOM 2978 N N . GLN B 1 80 ? 3.682 -2.948 -7.817 1.00 12.01 80 GLN B N 1
ATOM 2979 C CA . GLN B 1 80 ? 2.284 -2.706 -8.136 1.00 12.59 80 GLN B CA 1
ATOM 2980 C C . GLN B 1 80 ? 2.195 -1.280 -8.675 1.00 12.85 80 GLN B C 1
ATOM 2981 O O . GLN B 1 80 ? 2.606 -0.342 -7.999 1.00 12.12 80 GLN B O 1
ATOM 2987 N N . ILE B 1 81 ? 1.682 -1.116 -9.902 1.00 13.80 81 ILE B N 1
ATOM 2988 C CA . ILE B 1 81 ? 1.882 0.139 -10.615 1.00 14.93 81 ILE B CA 1
ATOM 2989 C C . ILE B 1 81 ? 0.575 0.915 -10.790 0.80 15.28 81 ILE B C 1
ATOM 2990 O O . ILE B 1 81 ? 0.602 2.055 -11.249 1.00 16.17 81 ILE B O 1
ATOM 2995 N N A ASP B 1 82 ? -0.552 0.294 -10.425 0.50 15.60 82 ASP B N 1
ATOM 2996 N N B ASP B 1 82 ? -0.551 0.293 -10.422 0.50 15.74 82 ASP B N 1
ATOM 2997 C CA A ASP B 1 82 ? -1.864 0.853 -10.711 0.50 15.74 82 ASP B CA 1
ATOM 2998 C CA B ASP B 1 82 ? -1.868 0.844 -10.698 0.50 15.95 82 ASP B CA 1
ATOM 2999 C C A ASP B 1 82 ? -2.382 1.619 -9.495 0.50 15.74 82 ASP B C 1
ATOM 3000 C C B ASP B 1 82 ? -2.369 1.623 -9.484 0.50 15.88 82 ASP B C 1
ATOM 3001 O O A ASP B 1 82 ? -2.614 1.031 -8.442 0.50 15.86 82 ASP B O 1
ATOM 3002 O O B ASP B 1 82 ? -2.579 1.046 -8.419 0.50 16.00 82 ASP B O 1
ATOM 3011 N N . VAL B 1 83 ? -2.567 2.934 -9.673 1.00 15.76 83 VAL B N 1
ATOM 3012 C CA . VAL B 1 83 ? -2.997 3.842 -8.616 1.00 15.87 83 VAL B CA 1
ATOM 3013 C C . VAL B 1 83 ? -4.379 3.436 -8.106 1.00 15.84 83 VAL B C 1
ATOM 3014 O O . VAL B 1 83 ? -4.607 3.405 -6.896 1.00 15.56 83 VAL B O 1
ATOM 3018 N N . ARG B 1 84 ? -5.294 3.122 -9.034 1.00 16.01 84 ARG B N 1
ATOM 3019 C CA . ARG B 1 84 ? -6.654 2.758 -8.665 1.00 16.18 84 ARG B CA 1
ATOM 3020 C C . ARG B 1 84 ? -6.651 1.450 -7.874 1.00 16.12 84 ARG B C 1
ATOM 3021 O O . ARG B 1 84 ? -7.401 1.312 -6.907 1.00 15.98 84 ARG B O 1
ATOM 3029 N N . ARG B 1 85 ? -5.783 0.507 -8.264 1.00 16.19 85 ARG B N 1
ATOM 3030 C CA . ARG B 1 85 ? -5.673 -0.747 -7.535 1.00 15.87 85 ARG B CA 1
ATOM 3031 C C . ARG B 1 85 ? -5.132 -0.500 -6.127 1.00 15.18 85 ARG B C 1
ATOM 3032 O O . ARG B 1 85 ? -5.518 -1.197 -5.191 1.00 15.02 85 ARG B O 1
ATOM 3040 N N . SER B 1 86 ? -4.234 0.486 -5.991 1.00 14.45 86 SER B N 1
ATOM 3041 C CA . SER B 1 86 ? -3.650 0.804 -4.696 1.00 14.07 86 SER B CA 1
ATOM 3042 C C . SER B 1 86 ? -4.718 1.336 -3.742 1.00 14.10 86 SER B C 1
ATOM 3043 O O . SER B 1 86 ? -4.640 1.102 -2.538 1.00 13.75 86 SER B O 1
ATOM 3046 N N . VAL B 1 87 ? -5.712 2.044 -4.295 1.00 14.19 87 VAL B N 1
ATOM 3047 C CA . VAL B 1 87 ? -6.822 2.567 -3.515 1.00 14.19 87 VAL B CA 1
ATOM 3048 C C . VAL B 1 87 ? -7.752 1.415 -3.134 1.00 14.59 87 VAL B C 1
ATOM 3049 O O . VAL B 1 87 ? -8.294 1.388 -2.030 1.00 14.33 87 VAL B O 1
ATOM 3053 N N . ALA B 1 88 ? -7.915 0.452 -4.050 1.00 14.95 88 ALA B N 1
ATOM 3054 C CA . ALA B 1 88 ? -8.819 -0.669 -3.839 1.00 15.63 88 ALA B CA 1
ATOM 3055 C C . ALA B 1 88 ? -8.238 -1.661 -2.831 1.00 15.55 88 ALA B C 1
ATOM 3056 O O . ALA B 1 88 ? -8.977 -2.248 -2.041 1.00 16.32 88 ALA B O 1
ATOM 3058 N N . ASP B 1 89 ? -6.912 -1.845 -2.872 1.00 15.31 89 ASP B N 1
ATOM 3059 C CA . ASP B 1 89 ? -6.223 -2.770 -1.987 1.00 14.84 89 ASP B CA 1
ATOM 3060 C C . ASP B 1 89 ? -4.895 -2.152 -1.554 1.00 13.95 89 ASP B C 1
ATOM 3061 O O . ASP B 1 89 ? -3.837 -2.509 -2.072 1.00 13.11 89 ASP B O 1
ATOM 3066 N N . PRO B 1 90 ? -4.918 -1.197 -0.597 1.00 13.33 90 PRO B N 1
ATOM 3067 C CA . PRO B 1 90 ? -3.693 -0.545 -0.132 1.00 13.00 90 PRO B CA 1
ATOM 3068 C C . PRO B 1 90 ? -2.695 -1.486 0.539 1.00 12.95 90 PRO B C 1
ATOM 3069 O O . PRO B 1 90 ? -1.491 -1.247 0.479 1.00 12.63 90 PRO B O 1
ATOM 3073 N N . GLN B 1 91 ? -3.202 -2.557 1.162 1.00 12.77 91 GLN B N 1
ATOM 3074 C CA . GLN B 1 91 ? -2.335 -3.518 1.829 1.00 13.10 91 GLN B CA 1
ATOM 3075 C C . GLN B 1 91 ? -1.485 -4.265 0.801 1.00 13.00 91 GLN B C 1
ATOM 3076 O O . GLN B 1 91 ? -0.277 -4.408 0.986 1.00 12.80 91 GLN B O 1
ATOM 3082 N N . PHE B 1 92 ? -2.120 -4.728 -0.283 1.00 13.00 92 PHE B N 1
ATOM 3083 C CA . PHE B 1 92 ? -1.402 -5.455 -1.318 1.00 12.93 92 PHE B CA 1
ATOM 3084 C C . PHE B 1 92 ? -0.326 -4.563 -1.935 1.00 12.50 92 PHE B C 1
ATOM 3085 O O . PHE B 1 92 ? 0.802 -5.005 -2.148 1.00 12.34 92 PHE B O 1
ATOM 3093 N N . ASP B 1 93 ? -0.701 -3.311 -2.219 1.00 12.19 93 ASP B N 1
ATOM 3094 C CA . ASP B 1 93 ? 0.197 -2.352 -2.837 1.00 11.97 93 ASP B CA 1
ATOM 3095 C C . ASP B 1 93 ? 1.391 -2.099 -1.918 1.00 11.78 93 ASP B C 1
ATOM 3096 O O . ASP B 1 93 ? 2.523 -2.036 -2.386 1.00 11.78 93 ASP B O 1
ATOM 3101 N N . ALA B 1 94 ? 1.131 -1.968 -0.612 1.00 11.47 94 ALA B N 1
ATOM 3102 C CA . ALA B 1 94 ? 2.196 -1.717 0.349 1.00 11.26 94 ALA B CA 1
ATOM 3103 C C . ALA B 1 94 ? 3.092 -2.946 0.503 1.00 11.14 94 ALA B C 1
ATOM 3104 O O . ALA B 1 94 ? 4.298 -2.811 0.707 1.00 11.27 94 ALA B O 1
ATOM 3106 N N . ALA B 1 95 ? 2.498 -4.142 0.402 1.00 11.19 95 ALA B N 1
ATOM 3107 C CA . ALA B 1 95 ? 3.251 -5.382 0.520 1.00 11.15 95 ALA B CA 1
ATOM 3108 C C . ALA B 1 95 ? 4.287 -5.475 -0.599 1.00 11.00 95 ALA B C 1
ATOM 3109 O O . ALA B 1 95 ? 5.442 -5.803 -0.345 1.00 11.34 95 ALA B O 1
ATOM 3111 N N . VAL B 1 96 ? 3.868 -5.173 -1.832 1.00 10.74 96 VAL B N 1
ATOM 3112 C CA . VAL B 1 96 ? 4.774 -5.278 -2.965 1.00 10.61 96 VAL B CA 1
ATOM 3113 C C . VAL B 1 96 ? 5.779 -4.127 -2.930 1.00 10.33 96 VAL B C 1
ATOM 3114 O O . VAL B 1 96 ? 6.974 -4.344 -3.129 1.00 10.43 96 VAL B O 1
ATOM 3118 N N . ASN B 1 97 ? 5.291 -2.907 -2.672 1.00 10.28 97 ASN B N 1
ATOM 3119 C CA . ASN B 1 97 ? 6.084 -1.716 -2.940 1.00 10.05 97 ASN B CA 1
ATOM 3120 C C . ASN B 1 97 ? 6.952 -1.327 -1.746 1.00 10.12 97 ASN B C 1
ATOM 3121 O O . ASN B 1 97 ? 8.038 -0.783 -1.936 1.00 9.95 97 ASN B O 1
ATOM 3126 N N . VAL B 1 98 ? 6.468 -1.588 -0.528 1.00 10.21 98 VAL B N 1
ATOM 3127 C CA . VAL B 1 98 ? 7.252 -1.274 0.658 1.00 10.49 98 VAL B CA 1
ATOM 3128 C C . VAL B 1 98 ? 7.972 -2.532 1.137 1.00 10.54 98 VAL B C 1
ATOM 3129 O O . VAL B 1 98 ? 9.198 -2.561 1.151 1.00 10.78 98 VAL B O 1
ATOM 3133 N N . ILE B 1 99 ? 7.209 -3.570 1.509 1.00 10.80 99 ILE B N 1
ATOM 3134 C CA . ILE B 1 99 ? 7.801 -4.786 2.054 1.00 11.09 99 ILE B CA 1
ATOM 3135 C C . ILE B 1 99 ? 8.782 -5.390 1.049 1.00 10.96 99 ILE B C 1
ATOM 3136 O O . ILE B 1 99 ? 9.878 -5.795 1.428 1.00 11.05 99 ILE B O 1
ATOM 3141 N N . GLY B 1 100 ? 8.393 -5.419 -0.231 1.00 10.74 100 GLY B N 1
ATOM 3142 C CA . GLY B 1 100 ? 9.237 -5.976 -1.279 1.00 10.99 100 GLY B CA 1
ATOM 3143 C C . GLY B 1 100 ? 10.579 -5.254 -1.376 1.00 10.86 100 GLY B C 1
ATOM 3144 O O . GLY B 1 100 ? 11.624 -5.891 -1.505 1.00 10.80 100 GLY B O 1
ATOM 3145 N N . THR B 1 101 ? 10.530 -3.919 -1.298 1.00 10.98 101 THR B N 1
ATOM 3146 C CA . THR B 1 101 ? 11.719 -3.079 -1.344 1.00 11.16 101 THR B CA 1
ATOM 3147 C C . THR B 1 101 ? 12.599 -3.333 -0.118 1.00 11.29 101 THR B C 1
ATOM 3148 O O . THR B 1 101 ? 13.818 -3.433 -0.243 1.00 11.26 101 THR B O 1
ATOM 3152 N N . VAL B 1 102 ? 11.974 -3.426 1.063 1.00 11.12 102 VAL B N 1
ATOM 3153 C CA . VAL B 1 102 ? 12.695 -3.658 2.307 1.00 11.47 102 VAL B CA 1
ATOM 3154 C C . VAL B 1 102 ? 13.436 -4.993 2.229 1.00 11.48 102 VAL B C 1
ATOM 3155 O O . VAL B 1 102 ? 14.611 -5.066 2.585 1.00 11.71 102 VAL B O 1
ATOM 3159 N N . ARG B 1 103 ? 12.747 -6.033 1.740 1.00 11.45 103 ARG B N 1
ATOM 3160 C CA . ARG B 1 103 ? 13.324 -7.366 1.646 1.00 11.54 103 ARG B CA 1
ATOM 3161 C C . ARG B 1 103 ? 14.505 -7.355 0.679 1.00 11.61 103 ARG B C 1
ATOM 3162 O O . ARG B 1 103 ? 15.511 -8.016 0.930 1.00 11.93 103 ARG B O 1
ATOM 3170 N N . LEU B 1 104 ? 14.366 -6.605 -0.420 1.00 12.01 104 LEU B N 1
ATOM 3171 C CA . LEU B 1 104 ? 15.414 -6.513 -1.427 1.00 12.43 104 LEU B CA 1
ATOM 3172 C C . LEU B 1 104 ? 16.642 -5.822 -0.839 1.00 12.74 104 LEU B C 1
ATOM 3173 O O . LEU B 1 104 ? 17.762 -6.300 -1.017 1.00 12.75 104 LEU B O 1
ATOM 3178 N N . ALA B 1 105 ? 16.415 -4.706 -0.131 1.00 12.59 105 ALA B N 1
ATOM 3179 C CA . ALA B 1 105 ? 17.486 -3.947 0.499 1.00 12.90 105 ALA B CA 1
ATOM 3180 C C . ALA B 1 105 ? 18.219 -4.808 1.524 1.00 12.88 105 ALA B C 1
ATOM 3181 O O . ALA B 1 105 ? 19.446 -4.791 1.575 1.00 12.98 105 ALA B O 1
ATOM 3183 N N . GLU B 1 106 ? 17.453 -5.551 2.335 1.00 13.22 106 GLU B N 1
ATOM 3184 C CA . GLU B 1 106 ? 18.018 -6.382 3.388 1.00 13.32 106 GLU B CA 1
ATOM 3185 C C . GLU B 1 106 ? 18.874 -7.490 2.776 1.00 13.43 106 GLU B C 1
ATOM 3186 O O . GLU B 1 106 ? 19.948 -7.790 3.289 1.00 13.57 106 GLU B O 1
ATOM 3192 N N . ALA B 1 107 ? 18.401 -8.068 1.665 1.00 13.15 107 ALA B N 1
ATOM 3193 C CA . ALA B 1 107 ? 19.159 -9.064 0.921 1.00 13.42 107 ALA B CA 1
ATOM 3194 C C . ALA B 1 107 ? 20.438 -8.448 0.354 1.00 13.55 107 ALA B C 1
ATOM 3195 O O . ALA B 1 107 ? 21.510 -9.039 0.462 1.00 13.64 107 ALA B O 1
ATOM 3197 N N . ALA B 1 108 ? 20.317 -7.247 -0.230 1.00 13.55 108 ALA B N 1
ATOM 3198 C CA . ALA B 1 108 ? 21.396 -6.608 -0.970 1.00 13.58 108 ALA B CA 1
ATOM 3199 C C . ALA B 1 108 ? 22.548 -6.211 -0.050 1.00 14.15 108 ALA B C 1
ATOM 3200 O O . ALA B 1 108 ? 23.711 -6.297 -0.444 1.00 14.23 108 ALA B O 1
ATOM 3202 N N . ARG B 1 109 ? 22.220 -5.767 1.170 1.00 14.40 109 ARG B N 1
ATOM 3203 C CA . ARG B 1 109 ? 23.237 -5.262 2.081 1.00 14.92 109 ARG B CA 1
ATOM 3204 C C . ARG B 1 109 ? 24.103 -6.407 2.604 1.00 15.06 109 ARG B C 1
ATOM 3205 O O . ARG B 1 109 ? 25.182 -6.167 3.147 1.00 15.74 109 ARG B O 1
ATOM 3213 N N . GLN B 1 110 ? 23.629 -7.646 2.416 1.00 15.32 110 GLN B N 1
ATOM 3214 C CA . GLN B 1 110 ? 24.295 -8.830 2.937 1.00 15.69 110 GLN B CA 1
ATOM 3215 C C . GLN B 1 110 ? 25.088 -9.545 1.843 1.00 15.54 110 GLN B C 1
ATOM 3216 O O . GLN B 1 110 ? 25.853 -10.458 2.150 1.00 16.12 110 GLN B O 1
ATOM 3222 N N . THR B 1 111 ? 24.896 -9.139 0.579 1.00 15.14 111 THR B N 1
ATOM 3223 C CA . THR B 1 111 ? 25.374 -9.928 -0.547 1.00 14.88 111 THR B CA 1
ATOM 3224 C C . THR B 1 111 ? 26.317 -9.122 -1.442 1.00 14.84 111 THR B C 1
ATOM 3225 O O . THR B 1 111 ? 26.546 -9.499 -2.592 1.00 15.10 111 THR B O 1
ATOM 3229 N N . GLY B 1 112 ? 26.848 -8.011 -0.913 1.00 14.68 112 GLY B N 1
ATOM 3230 C CA . GLY B 1 112 ? 27.945 -7.290 -1.541 1.00 14.40 112 GLY B CA 1
ATOM 3231 C C . GLY B 1 112 ? 27.525 -6.419 -2.726 1.00 14.22 112 GLY B C 1
ATOM 3232 O O . GLY B 1 112 ? 28.375 -5.961 -3.483 1.00 14.57 112 GLY B O 1
ATOM 3233 N N . VAL B 1 113 ? 26.214 -6.190 -2.872 1.00 13.67 113 VAL B N 1
ATOM 3234 C CA . VAL B 1 113 ? 25.678 -5.265 -3.859 1.00 13.60 113 VAL B CA 1
ATOM 3235 C C . VAL B 1 113 ? 26.237 -3.871 -3.571 1.00 13.57 113 VAL B C 1
ATOM 3236 O O . VAL B 1 113 ? 26.323 -3.456 -2.416 1.00 13.92 113 VAL B O 1
ATOM 3240 N N . ARG B 1 114 ? 26.629 -3.155 -4.634 1.00 13.56 114 ARG B N 1
ATOM 3241 C CA . ARG B 1 114 ? 27.151 -1.804 -4.486 1.00 13.33 114 ARG B CA 1
ATOM 3242 C C . ARG B 1 114 ? 26.003 -0.807 -4.336 1.00 13.15 114 ARG B C 1
ATOM 3243 O O . ARG B 1 114 ? 26.055 0.065 -3.472 1.00 13.21 114 ARG B O 1
ATOM 3251 N N . LYS B 1 115 ? 24.976 -0.931 -5.188 1.00 13.03 115 LYS B N 1
ATOM 3252 C CA . LYS B 1 115 ? 23.969 0.114 -5.283 1.00 13.10 115 LYS B CA 1
ATOM 3253 C C . LYS B 1 115 ? 22.619 -0.460 -5.702 1.00 13.00 115 LYS B C 1
ATOM 3254 O O . LYS B 1 115 ? 22.546 -1.346 -6.550 1.00 13.31 115 LYS B O 1
ATOM 3260 N N . ILE B 1 116 ? 21.552 0.072 -5.093 1.00 12.80 116 ILE B N 1
ATOM 3261 C CA . ILE B 1 116 ? 20.199 -0.159 -5.571 1.00 12.75 116 ILE B CA 1
ATOM 3262 C C . ILE B 1 116 ? 19.693 1.131 -6.208 1.00 12.62 116 ILE B C 1
ATOM 3263 O O . ILE B 1 116 ? 19.714 2.190 -5.584 1.00 12.72 116 ILE B O 1
ATOM 3268 N N . VAL B 1 117 ? 19.250 1.025 -7.463 1.00 12.46 117 VAL B N 1
ATOM 3269 C CA . VAL B 1 117 ? 18.563 2.122 -8.118 1.00 12.25 117 VAL B CA 1
ATOM 3270 C C . VAL B 1 117 ? 17.069 1.855 -8.001 1.00 12.37 117 VAL B C 1
ATOM 3271 O O . VAL B 1 117 ? 16.552 0.934 -8.627 1.00 12.53 117 VAL B O 1
ATOM 3275 N N . HIS B 1 118 ? 16.403 2.662 -7.171 1.00 12.18 118 HIS B N 1
ATOM 3276 C CA . HIS B 1 118 ? 14.980 2.519 -6.926 1.00 12.09 118 HIS B CA 1
ATOM 3277 C C . HIS B 1 118 ? 14.193 3.239 -8.015 1.00 11.99 118 HIS B C 1
ATOM 3278 O O . HIS B 1 118 ? 14.690 4.181 -8.631 1.00 12.12 118 HIS B O 1
ATOM 3285 N N . THR B 1 119 ? 12.961 2.772 -8.243 1.00 11.82 119 THR B N 1
ATOM 3286 C CA . THR B 1 119 ? 12.022 3.503 -9.078 1.00 11.58 119 THR B CA 1
ATOM 3287 C C . THR B 1 119 ? 10.917 4.080 -8.201 1.00 11.85 119 THR B C 1
ATOM 3288 O O . THR B 1 119 ? 10.107 3.340 -7.644 1.00 11.98 119 THR B O 1
ATOM 3292 N N . SER B 1 120 ? 10.915 5.411 -8.093 1.00 12.03 120 SER B N 1
ATOM 3293 C CA . SER B 1 120 ? 9.867 6.146 -7.409 1.00 12.54 120 SER B CA 1
ATOM 3294 C C . SER B 1 120 ? 8.814 6.558 -8.434 1.00 12.94 120 SER B C 1
ATOM 3295 O O . SER B 1 120 ? 8.739 5.978 -9.515 1.00 13.43 120 SER B O 1
ATOM 3298 N N . SER B 1 121 ? 7.993 7.551 -8.084 1.00 13.09 121 SER B N 1
ATOM 3299 C CA . SER B 1 121 ? 6.994 8.067 -9.002 1.00 13.16 121 SER B CA 1
ATOM 3300 C C . SER B 1 121 ? 6.990 9.593 -8.947 1.00 13.48 121 SER B C 1
ATOM 3301 O O . SER B 1 121 ? 6.285 10.185 -8.138 1.00 13.14 121 SER B O 1
ATOM 3304 N N . GLY B 1 122 ? 7.787 10.223 -9.818 1.00 13.67 122 GLY B N 1
ATOM 3305 C CA . GLY B 1 122 ? 7.829 11.675 -9.893 1.00 14.17 122 GLY B CA 1
ATOM 3306 C C . GLY B 1 122 ? 6.449 12.270 -10.166 1.00 14.27 122 GLY B C 1
ATOM 3307 O O . GLY B 1 122 ? 6.136 13.368 -9.710 1.00 15.09 122 GLY B O 1
ATOM 3308 N N . GLY B 1 123 ? 5.619 11.507 -10.888 1.00 14.49 123 GLY B N 1
ATOM 3309 C CA . GLY B 1 123 ? 4.310 11.955 -11.332 1.00 14.13 123 GLY B CA 1
ATOM 3310 C C . GLY B 1 123 ? 3.290 12.060 -10.199 1.00 14.28 123 GLY B C 1
ATOM 3311 O O . GLY B 1 123 ? 2.318 12.800 -10.325 1.00 14.91 123 GLY B O 1
ATOM 3312 N N . SER B 1 124 ? 3.517 11.335 -9.094 1.00 13.50 124 SER B N 1
ATOM 3313 C CA . SER B 1 124 ? 2.490 11.210 -8.070 1.00 13.30 124 SER B CA 1
ATOM 3314 C C . SER B 1 124 ? 2.946 11.652 -6.676 1.00 13.20 124 SER B C 1
ATOM 3315 O O . SER B 1 124 ? 2.105 12.008 -5.857 1.00 13.03 124 SER B O 1
ATOM 3318 N N . ILE B 1 125 ? 4.254 11.609 -6.390 1.00 13.09 125 ILE B N 1
ATOM 3319 C CA . ILE B 1 125 ? 4.716 11.726 -5.010 1.00 13.28 125 ILE B CA 1
ATOM 3320 C C . ILE B 1 125 ? 4.534 13.139 -4.450 1.00 13.30 125 ILE B C 1
ATOM 3321 O O . ILE B 1 125 ? 4.496 13.309 -3.231 1.00 13.08 125 ILE B O 1
ATOM 3326 N N . TYR B 1 126 ? 4.441 14.143 -5.330 1.00 13.70 126 TYR B N 1
ATOM 3327 C CA . TYR B 1 126 ? 4.443 15.534 -4.896 1.00 14.33 126 TYR B CA 1
ATOM 3328 C C . TYR B 1 126 ? 3.033 16.018 -4.564 1.00 15.31 126 TYR B C 1
ATOM 3329 O O . TYR B 1 126 ? 2.873 17.088 -3.980 1.00 15.33 126 TYR B O 1
ATOM 3338 N N . GLY B 1 127 ? 2.019 15.230 -4.940 1.00 16.70 127 GLY B N 1
ATOM 3339 C CA . GLY B 1 127 ? 0.634 15.635 -4.762 1.00 18.71 127 GLY B CA 1
ATOM 3340 C C . GLY B 1 127 ? 0.306 16.876 -5.587 1.00 20.03 127 GLY B C 1
ATOM 3341 O O . GLY B 1 127 ? 0.428 16.851 -6.809 1.00 20.92 127 GLY B O 1
ATOM 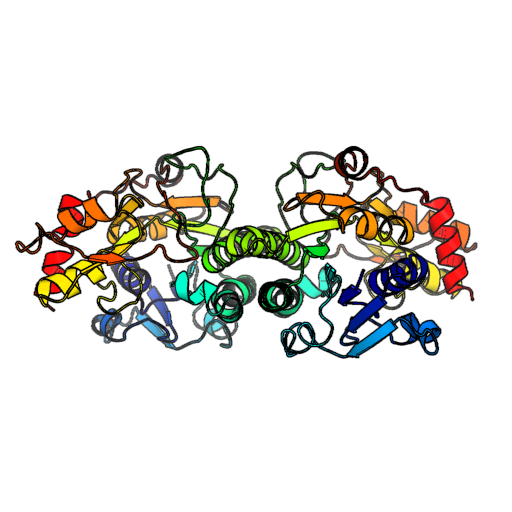3342 N N . THR B 1 128 ? -0.092 17.951 -4.893 1.00 21.47 128 THR B N 1
ATOM 3343 C CA A THR B 1 128 ? -0.380 19.227 -5.530 0.50 22.23 128 THR B CA 1
ATOM 3344 C CA B THR B 1 128 ? -0.387 19.231 -5.520 0.50 22.57 128 THR B CA 1
ATOM 3345 C C . THR B 1 128 ? 0.582 20.285 -4.987 1.00 22.67 128 THR B C 1
ATOM 3346 O O . THR B 1 128 ? 0.223 21.080 -4.119 1.00 23.71 128 THR B O 1
ATOM 3353 N N . PRO B 1 129 ? 1.844 20.330 -5.483 1.00 22.45 129 PRO B N 1
ATOM 3354 C CA . PRO B 1 129 ? 2.825 21.303 -5.001 1.00 22.68 129 PRO B CA 1
ATOM 3355 C C . PRO B 1 129 ? 2.538 22.695 -5.560 1.00 23.00 129 PRO B C 1
ATOM 3356 O O . PRO B 1 129 ? 1.847 22.825 -6.570 1.00 23.66 129 PRO B O 1
ATOM 3360 N N . PRO B 1 130 ? 3.035 23.776 -4.914 1.00 23.61 130 PRO B N 1
ATOM 3361 C CA . PRO B 1 130 ? 2.873 25.131 -5.446 1.00 23.06 130 PRO B CA 1
ATOM 3362 C C . PRO B 1 130 ? 3.790 25.454 -6.625 1.00 22.58 130 PRO B C 1
ATOM 3363 O O . PRO B 1 130 ? 3.618 26.489 -7.265 1.00 22.64 130 PRO B O 1
ATOM 3367 N N . GLU B 1 131 ? 4.749 24.563 -6.913 1.00 21.40 131 GLU B N 1
ATOM 3368 C CA A GLU B 1 131 ? 5.720 24.786 -7.972 0.50 21.40 131 GLU B CA 1
ATOM 3369 C CA B GLU B 1 131 ? 5.702 24.801 -7.985 0.50 20.96 131 GLU B CA 1
ATOM 3370 C C . GLU B 1 131 ? 5.539 23.752 -9.082 1.00 20.76 131 GLU B C 1
ATOM 3371 O O . GLU B 1 131 ? 5.506 22.551 -8.814 1.00 20.39 131 GLU B O 1
ATOM 3382 N N . TYR B 1 132 ? 5.425 24.247 -10.321 1.00 19.87 132 TYR B N 1
ATOM 3383 C CA . TYR B 1 132 ? 5.457 23.454 -11.539 1.00 19.75 132 TYR B CA 1
ATOM 3384 C C . TYR B 1 132 ? 6.291 24.223 -12.563 1.00 19.07 132 TYR B C 1
ATOM 3385 O O . TYR B 1 132 ? 6.074 25.420 -12.743 1.00 19.31 132 TYR B O 1
ATOM 3394 N N . PRO B 1 133 ? 7.290 23.606 -13.240 1.00 18.24 133 PRO B N 1
ATOM 3395 C CA . PRO B 1 133 ? 7.717 22.228 -12.975 1.00 17.77 133 PRO B CA 1
ATOM 3396 C C . PRO B 1 133 ? 8.245 22.049 -11.553 1.00 17.30 133 PRO B C 1
ATOM 3397 O O . PRO B 1 133 ? 8.858 22.957 -10.997 1.00 17.90 133 PRO B O 1
ATOM 3401 N N . THR B 1 134 ? 8.002 20.860 -10.987 1.00 16.23 134 THR B N 1
ATOM 3402 C CA . THR B 1 134 ? 8.244 20.589 -9.579 1.00 15.02 134 THR B CA 1
ATOM 3403 C C . THR B 1 134 ? 9.675 20.094 -9.380 1.00 14.62 134 THR B C 1
ATOM 3404 O O . THR B 1 134 ? 10.067 19.086 -9.965 1.00 14.17 134 THR B O 1
ATOM 3408 N N . PRO B 1 135 ? 10.496 20.776 -8.547 1.00 14.48 135 PRO B N 1
ATOM 3409 C CA . PRO B 1 135 ? 11.836 20.286 -8.226 1.00 14.48 135 PRO B CA 1
ATOM 3410 C C . PRO B 1 135 ? 11.791 19.249 -7.108 1.00 14.61 135 PRO B C 1
ATOM 3411 O O . PRO B 1 135 ? 10.794 19.144 -6.397 1.00 14.67 135 PRO B O 1
ATOM 3415 N N . GLU B 1 136 ? 12.896 18.510 -6.954 1.00 14.69 136 GLU B N 1
ATOM 3416 C CA . GLU B 1 136 ? 13.000 17.428 -5.986 1.00 15.19 136 GLU B CA 1
ATOM 3417 C C . GLU B 1 136 ? 12.972 17.980 -4.561 1.00 15.78 136 GLU B C 1
ATOM 3418 O O . GLU B 1 136 ? 12.757 17.228 -3.612 1.00 15.56 136 GLU B O 1
ATOM 3424 N N . THR B 1 137 ? 13.191 19.293 -4.424 1.00 16.38 137 THR B N 1
ATOM 3425 C CA . THR B 1 137 ? 13.251 19.943 -3.123 1.00 17.29 137 THR B CA 1
ATOM 3426 C C . THR B 1 137 ? 11.845 20.175 -2.572 1.00 17.64 137 THR B C 1
ATOM 3427 O O . THR B 1 137 ? 11.684 20.433 -1.379 1.00 18.60 137 THR B O 1
ATOM 3431 N N . ALA B 1 138 ? 10.834 20.082 -3.445 1.00 17.77 138 ALA B N 1
ATOM 3432 C CA . ALA B 1 138 ? 9.445 20.197 -3.032 1.00 17.90 138 ALA B CA 1
ATOM 3433 C C . ALA B 1 138 ? 9.105 19.035 -2.102 1.00 17.92 138 ALA B C 1
ATOM 3434 O O . ALA B 1 138 ? 9.470 17.896 -2.379 1.00 17.78 138 ALA B O 1
ATOM 3436 N N . PRO B 1 139 ? 8.430 19.280 -0.955 1.00 18.27 139 PRO B N 1
ATOM 3437 C CA . PRO B 1 139 ? 8.046 18.191 -0.056 1.00 17.96 139 PRO B CA 1
ATOM 3438 C C . PRO B 1 139 ? 7.098 17.220 -0.752 1.00 17.76 139 PRO B C 1
ATOM 3439 O O . PRO B 1 139 ? 6.296 17.624 -1.593 1.00 17.71 139 PRO B O 1
ATOM 3443 N N . THR B 1 140 ? 7.216 15.936 -0.399 1.00 17.33 140 THR B N 1
ATOM 3444 C CA . THR B 1 140 ? 6.299 14.925 -0.900 1.00 17.19 140 THR B CA 1
ATOM 3445 C C . THR B 1 140 ? 4.967 15.071 -0.171 1.00 16.95 140 THR B C 1
ATOM 3446 O O . THR B 1 140 ? 4.929 15.443 1.003 1.00 17.00 140 THR B O 1
ATOM 3450 N N . ASP B 1 141 ? 3.877 14.796 -0.895 1.00 16.14 141 ASP B N 1
ATOM 3451 C CA . ASP B 1 141 ? 2.538 14.874 -0.336 1.00 15.83 141 ASP B CA 1
ATOM 3452 C C . ASP B 1 141 ? 1.638 13.894 -1.087 1.00 15.50 141 ASP B C 1
ATOM 3453 O O . ASP B 1 141 ? 0.700 14.304 -1.769 1.00 14.86 141 ASP B O 1
ATOM 3458 N N . PRO B 1 142 ? 1.900 12.570 -0.978 1.00 15.01 142 PRO B N 1
ATOM 3459 C CA . PRO B 1 142 ? 1.155 11.561 -1.733 1.00 14.96 142 PRO B CA 1
ATOM 3460 C C . PRO B 1 142 ? -0.338 11.567 -1.415 1.00 14.90 142 PRO B C 1
ATOM 3461 O O . PRO B 1 142 ? -0.732 11.744 -0.264 1.00 15.39 142 PRO B O 1
ATOM 3465 N N . ALA B 1 143 ? -1.144 11.376 -2.464 1.00 15.11 143 ALA B N 1
ATOM 3466 C CA . ALA B 1 143 ? -2.593 11.404 -2.366 1.00 14.70 143 ALA B CA 1
ATOM 3467 C C . ALA B 1 143 ? -3.181 10.058 -2.785 1.00 14.09 143 ALA B C 1
ATOM 3468 O O . ALA B 1 143 ? -4.399 9.915 -2.883 1.00 14.82 143 ALA B O 1
ATOM 3470 N N . SER B 1 144 ? -2.309 9.077 -3.042 1.00 12.92 144 SER B N 1
ATOM 3471 C CA . SER B 1 144 ? -2.740 7.706 -3.269 1.00 12.17 144 SER B CA 1
ATOM 3472 C C . SER B 1 144 ? -1.823 6.757 -2.500 1.00 11.63 144 SER B C 1
ATOM 3473 O O . SER B 1 144 ? -0.672 7.099 -2.238 1.00 11.53 144 SER B O 1
ATOM 3476 N N . PRO B 1 145 ? -2.309 5.559 -2.087 1.00 11.32 145 PRO B N 1
ATOM 3477 C CA . PRO B 1 145 ? -1.456 4.560 -1.441 1.00 11.05 145 PRO B CA 1
ATOM 3478 C C . PRO B 1 145 ? -0.218 4.211 -2.267 1.00 10.95 145 PRO B C 1
ATOM 3479 O O . PRO B 1 145 ? 0.865 4.068 -1.707 1.00 10.89 145 PRO B O 1
ATOM 3483 N N . TYR B 1 146 ? -0.387 4.118 -3.595 1.00 10.91 146 TYR B N 1
ATOM 3484 C CA . TYR B 1 146 ? 0.721 3.873 -4.508 1.00 10.85 146 TYR B CA 1
ATOM 3485 C C . TYR B 1 146 ? 1.833 4.896 -4.280 1.00 10.75 146 TYR B C 1
ATOM 3486 O O . TYR B 1 146 ? 2.997 4.527 -4.131 1.00 10.40 146 TYR B O 1
ATOM 3495 N N . ALA B 1 147 ? 1.462 6.183 -4.272 1.00 10.50 147 ALA B N 1
ATOM 3496 C CA . ALA B 1 147 ? 2.430 7.259 -4.128 1.00 10.44 147 ALA B CA 1
ATOM 3497 C C . ALA B 1 147 ? 3.112 7.181 -2.762 1.00 10.30 147 ALA B C 1
ATOM 3498 O O . ALA B 1 147 ? 4.325 7.374 -2.661 1.00 10.34 147 ALA B O 1
ATOM 3500 N N . ALA B 1 148 ? 2.328 6.855 -1.725 1.00 10.18 148 ALA B N 1
ATOM 3501 C CA . ALA B 1 148 ? 2.837 6.757 -0.365 1.00 10.20 148 ALA B CA 1
ATOM 3502 C C . ALA B 1 148 ? 3.881 5.648 -0.266 1.00 10.26 148 ALA B C 1
ATOM 3503 O O . ALA B 1 148 ? 4.930 5.837 0.348 1.00 10.29 148 ALA B O 1
ATOM 3505 N N . GLY B 1 149 ? 3.582 4.497 -0.882 1.00 10.27 149 GLY B N 1
ATOM 3506 C CA . GLY B 1 149 ? 4.491 3.359 -0.888 1.00 10.13 149 GLY B CA 1
ATOM 3507 C C . GLY B 1 149 ? 5.804 3.657 -1.609 1.00 10.16 149 GLY B C 1
ATOM 3508 O O . GLY B 1 149 ? 6.857 3.163 -1.207 1.00 10.02 149 GLY B O 1
ATOM 3509 N N . LYS B 1 150 ? 5.726 4.457 -2.679 1.00 10.34 150 LYS B N 1
ATOM 3510 C CA . LYS B 1 150 ? 6.910 4.849 -3.428 1.00 10.62 150 LYS B CA 1
ATOM 3511 C C . LYS B 1 150 ? 7.809 5.735 -2.567 1.00 10.93 150 LYS B C 1
ATOM 3512 O O . LYS B 1 150 ? 9.021 5.535 -2.537 1.00 11.16 150 LYS B O 1
ATOM 3518 N N . VAL B 1 151 ? 7.206 6.693 -1.850 1.00 11.20 151 VAL B N 1
ATOM 3519 C CA . VAL B 1 151 ? 7.952 7.551 -0.941 1.00 11.33 151 VAL B CA 1
ATOM 3520 C C . VAL B 1 151 ? 8.576 6.699 0.165 1.00 11.18 151 VAL B C 1
ATOM 3521 O O . VAL B 1 151 ? 9.746 6.874 0.504 1.00 10.94 151 VAL B O 1
ATOM 3525 N N . ALA B 1 152 ? 7.782 5.781 0.728 1.00 11.00 152 ALA B N 1
ATOM 3526 C CA . ALA B 1 152 ? 8.239 4.912 1.803 1.00 11.01 152 ALA B CA 1
ATOM 3527 C C . ALA B 1 152 ? 9.454 4.100 1.360 1.00 10.96 152 ALA B C 1
ATOM 3528 O O . ALA B 1 152 ? 10.380 3.895 2.142 1.00 10.97 152 ALA B O 1
ATOM 3530 N N . GLY B 1 153 ? 9.437 3.639 0.103 1.00 10.76 153 GLY B N 1
ATOM 3531 C CA . GLY B 1 153 ? 10.545 2.889 -0.465 1.00 10.94 153 GLY B CA 1
ATOM 3532 C C . GLY B 1 153 ? 11.830 3.714 -0.516 1.00 11.06 153 GLY B C 1
ATOM 3533 O O . GLY B 1 153 ? 12.895 3.219 -0.151 1.00 11.16 153 GLY B O 1
ATOM 3534 N N . GLU B 1 154 ? 11.714 4.974 -0.955 1.00 11.11 154 GLU B N 1
ATOM 3535 C CA . GLU B 1 154 ? 12.855 5.876 -1.000 1.00 11.16 154 GLU B CA 1
ATOM 3536 C C . GLU B 1 154 ? 13.457 5.976 0.397 1.00 10.94 154 GLU B C 1
ATOM 3537 O O . GLU B 1 154 ? 14.671 5.863 0.573 1.00 11.07 154 GLU B O 1
ATOM 3543 N N . ILE B 1 155 ? 12.582 6.175 1.386 1.00 10.78 155 ILE B N 1
ATOM 3544 C CA . ILE B 1 155 ? 13.013 6.458 2.745 1.00 10.81 155 ILE B CA 1
ATOM 3545 C C . ILE B 1 155 ? 13.732 5.241 3.323 1.00 10.62 155 ILE B C 1
ATOM 3546 O O . ILE B 1 155 ? 14.767 5.391 3.968 1.00 10.49 155 ILE B O 1
ATOM 3551 N N . TYR B 1 156 ? 13.193 4.041 3.070 1.00 10.34 156 TYR B N 1
ATOM 3552 C CA . TYR B 1 156 ? 13.816 2.820 3.553 1.00 10.50 156 TYR B CA 1
ATOM 3553 C C . TYR B 1 156 ? 15.207 2.651 2.946 1.00 10.64 156 TYR B C 1
ATOM 3554 O O . TYR B 1 156 ? 16.146 2.287 3.649 1.00 10.51 156 TYR B O 1
ATOM 3563 N N . LEU B 1 157 ? 15.346 2.943 1.648 1.00 10.95 157 LEU B N 1
ATOM 3564 C CA . LEU B 1 157 ? 16.641 2.776 1.007 1.00 11.36 157 LEU B CA 1
ATOM 3565 C C . LEU B 1 157 ? 17.639 3.793 1.555 1.00 11.61 157 LEU B C 1
ATOM 3566 O O . LEU B 1 157 ? 18.805 3.462 1.767 1.00 11.76 157 LEU B O 1
ATOM 3571 N N . ASN B 1 158 ? 17.165 5.018 1.813 1.00 11.89 158 ASN B N 1
ATOM 3572 C CA . ASN B 1 158 ? 18.000 6.035 2.433 1.00 12.47 158 ASN B CA 1
ATOM 3573 C C . ASN B 1 158 ? 18.497 5.538 3.791 1.00 12.71 158 ASN B C 1
ATOM 3574 O O . ASN B 1 158 ? 19.636 5.802 4.177 1.00 13.09 158 ASN B O 1
ATOM 3579 N N . THR B 1 159 ? 17.628 4.809 4.502 1.00 13.13 159 THR B N 1
ATOM 3580 C CA . THR B 1 159 ? 17.941 4.266 5.814 1.00 13.31 159 THR B CA 1
ATOM 3581 C C . THR B 1 159 ? 19.055 3.227 5.715 1.00 13.52 159 THR B C 1
ATOM 3582 O O . THR B 1 159 ? 19.990 3.242 6.515 1.00 13.58 159 THR B O 1
ATOM 3586 N N . PHE B 1 160 ? 18.948 2.330 4.726 1.00 13.61 160 PHE B N 1
ATOM 3587 C CA . PHE B 1 160 ? 19.953 1.301 4.505 1.00 13.82 160 PHE B CA 1
ATOM 3588 C C . PHE B 1 160 ? 21.280 1.931 4.085 1.00 13.73 160 PHE B C 1
ATOM 3589 O O . PHE B 1 160 ? 22.339 1.374 4.374 1.00 13.69 160 PHE B O 1
ATOM 3597 N N . ARG B 1 161 ? 21.217 3.092 3.418 1.00 13.78 161 ARG B N 1
ATOM 3598 C CA . ARG B 1 161 ? 22.428 3.809 3.043 1.00 14.17 161 ARG B CA 1
ATOM 3599 C C . ARG B 1 161 ? 23.159 4.288 4.297 1.00 14.59 161 ARG B C 1
ATOM 3600 O O . ARG B 1 161 ? 24.374 4.138 4.392 1.00 14.36 161 ARG B O 1
ATOM 3608 N N . HIS B 1 162 ? 22.406 4.830 5.263 1.00 14.49 162 HIS B N 1
ATOM 3609 C CA . HIS B 1 162 ? 22.968 5.271 6.533 1.00 14.98 162 HIS B CA 1
ATOM 3610 C C . HIS B 1 162 ? 23.554 4.089 7.305 1.00 15.31 162 HIS B C 1
ATOM 3611 O O . HIS B 1 162 ? 24.646 4.191 7.865 1.00 15.20 162 HIS B O 1
ATOM 3618 N N . LEU B 1 163 ? 22.804 2.980 7.336 1.00 15.75 163 LEU B N 1
ATOM 3619 C CA . LEU B 1 163 ? 23.106 1.832 8.176 1.00 16.24 163 LEU B CA 1
ATOM 3620 C C . LEU B 1 163 ? 24.354 1.102 7.689 1.00 16.30 163 LEU B C 1
ATOM 3621 O O . LEU B 1 163 ? 25.233 0.789 8.491 1.00 16.61 163 LEU B O 1
ATOM 3626 N N . TYR B 1 164 ? 24.417 0.833 6.378 1.00 15.90 164 TYR B N 1
ATOM 3627 C CA . TYR B 1 164 ? 25.360 -0.140 5.848 1.00 15.85 164 TYR B CA 1
ATOM 3628 C C . TYR B 1 164 ? 26.237 0.461 4.754 1.00 16.02 164 TYR B C 1
ATOM 3629 O O . TYR B 1 164 ? 27.168 -0.194 4.291 1.00 16.64 164 TYR B O 1
ATOM 3638 N N . GLY B 1 165 ? 25.921 1.689 4.334 1.00 16.16 165 GLY B N 1
ATOM 3639 C CA . GLY B 1 165 ? 26.615 2.314 3.220 1.00 15.95 165 GLY B CA 1
ATOM 3640 C C . GLY B 1 165 ? 26.222 1.703 1.876 1.00 16.04 165 GLY B C 1
ATOM 3641 O O . GLY B 1 165 ? 26.943 1.859 0.891 1.00 16.55 165 GLY B O 1
ATOM 3642 N N . LEU B 1 166 ? 25.083 0.998 1.846 1.00 15.73 166 LEU B N 1
ATOM 3643 C CA . LEU B 1 166 ? 24.533 0.494 0.598 1.00 15.18 166 LEU B CA 1
ATOM 3644 C C . LEU B 1 166 ? 24.015 1.686 -0.199 1.00 14.78 166 LEU B C 1
ATOM 3645 O O . LEU B 1 166 ? 23.051 2.331 0.207 1.00 14.45 166 LEU B O 1
ATOM 3650 N N . ASP B 1 167 ? 24.678 1.983 -1.323 1.00 14.32 167 ASP B N 1
ATOM 3651 C CA . ASP B 1 167 ? 24.353 3.179 -2.082 1.00 13.93 167 ASP B CA 1
ATOM 3652 C C . ASP B 1 167 ? 22.967 3.022 -2.701 1.00 13.15 167 ASP B C 1
ATOM 3653 O O . ASP B 1 167 ? 22.527 1.909 -2.981 1.00 12.51 167 ASP B O 1
ATOM 3658 N N . CYS B 1 168 ? 22.280 4.154 -2.876 1.00 12.74 168 CYS B N 1
ATOM 3659 C CA . CYS B 1 168 ? 20.982 4.162 -3.528 1.00 12.63 168 CYS B CA 1
ATOM 3660 C C . CYS B 1 168 ? 20.756 5.509 -4.209 1.00 12.79 168 CYS B C 1
ATOM 3661 O O . CYS B 1 168 ? 21.280 6.529 -3.765 1.00 12.87 168 CYS B O 1
ATOM 3664 N N . SER B 1 169 ? 20.017 5.470 -5.323 1.00 12.66 169 SER B N 1
ATOM 3665 C CA . SER B 1 169 ? 19.458 6.644 -5.973 1.00 12.47 169 SER B CA 1
ATOM 3666 C C . SER B 1 169 ? 18.028 6.313 -6.387 1.00 12.31 169 SER B C 1
ATOM 3667 O O . SER B 1 169 ? 17.707 5.151 -6.624 1.00 12.30 169 SER B O 1
ATOM 3670 N N . HIS B 1 170 ? 17.184 7.344 -6.476 1.00 12.07 170 HIS B N 1
ATOM 3671 C CA . HIS B 1 170 ? 15.782 7.136 -6.791 1.00 12.09 170 HIS B CA 1
ATOM 3672 C C . HIS B 1 170 ? 15.457 7.810 -8.119 1.00 12.13 170 HIS B C 1
ATOM 3673 O O . HIS B 1 170 ? 15.418 9.038 -8.200 1.00 12.40 170 HIS B O 1
ATOM 3680 N N . ILE B 1 171 ? 15.246 6.988 -9.154 1.00 12.17 171 ILE B N 1
ATOM 3681 C CA . ILE B 1 171 ? 14.736 7.478 -10.424 1.00 12.05 171 ILE B CA 1
ATOM 3682 C C . ILE B 1 171 ? 13.234 7.681 -10.255 1.00 12.01 171 ILE B C 1
ATOM 3683 O O . ILE B 1 171 ? 12.510 6.734 -9.959 1.00 11.54 171 ILE B O 1
ATOM 3688 N N . ALA B 1 172 ? 12.791 8.936 -10.399 1.00 11.72 172 ALA B N 1
ATOM 3689 C CA . ALA B 1 172 ? 11.393 9.285 -10.216 1.00 11.98 172 ALA B CA 1
ATOM 3690 C C . ALA B 1 172 ? 10.823 9.765 -11.547 1.00 12.03 172 ALA B C 1
ATOM 3691 O O . ALA B 1 172 ? 10.798 10.964 -11.827 1.00 12.16 172 ALA B O 1
ATOM 3693 N N . PRO B 1 173 ? 10.358 8.840 -12.416 1.00 12.28 173 PRO B N 1
ATOM 3694 C CA . PRO B 1 173 ? 9.837 9.219 -13.727 1.00 12.45 173 PRO B CA 1
ATOM 3695 C C . PRO B 1 173 ? 8.497 9.937 -13.622 1.00 12.90 173 PRO B C 1
ATOM 3696 O O . PRO B 1 173 ? 7.786 9.810 -12.624 1.00 12.90 173 PRO B O 1
ATOM 3700 N N . ALA B 1 174 ? 8.179 10.692 -14.677 1.00 13.26 174 ALA B N 1
ATOM 3701 C CA . ALA B 1 174 ? 6.854 11.261 -14.846 1.00 13.66 174 ALA B CA 1
ATOM 3702 C C . ALA B 1 174 ? 5.942 10.183 -15.430 1.00 13.87 174 ALA B C 1
ATOM 3703 O O . ALA B 1 174 ? 5.854 9.091 -14.874 1.00 14.61 174 ALA B O 1
ATOM 3705 N N . ASN B 1 175 ? 5.274 10.473 -16.552 1.00 14.13 175 ASN B N 1
ATOM 3706 C CA . ASN B 1 175 ? 4.438 9.471 -17.195 1.00 14.12 175 ASN B CA 1
ATOM 3707 C C . ASN B 1 175 ? 5.190 8.886 -18.389 1.00 13.83 175 ASN B C 1
ATOM 3708 O O . ASN B 1 175 ? 5.455 9.586 -19.364 1.00 13.72 175 ASN B O 1
ATOM 3713 N N . VAL B 1 176 ? 5.538 7.596 -18.290 1.00 13.46 176 VAL B N 1
ATOM 3714 C CA . VAL B 1 176 ? 6.410 6.950 -19.262 1.00 13.14 176 VAL B CA 1
ATOM 3715 C C . VAL B 1 176 ? 5.558 6.248 -20.318 1.00 13.47 176 VAL B C 1
ATOM 3716 O O . VAL B 1 176 ? 4.560 5.614 -19.991 1.00 13.79 176 VAL B O 1
ATOM 3720 N N . TYR B 1 177 ? 5.971 6.370 -21.586 1.00 13.85 177 TYR B N 1
ATOM 3721 C CA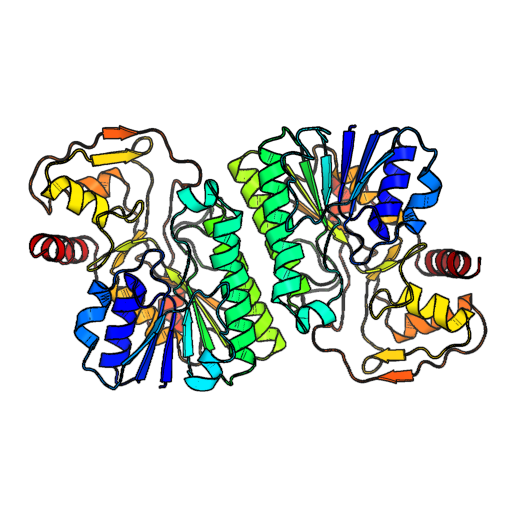 . TYR B 1 177 ? 5.257 5.741 -22.686 1.00 14.55 177 TYR B CA 1
ATOM 3722 C C . TYR B 1 177 ? 6.252 5.185 -23.704 1.00 14.58 177 TYR B C 1
ATOM 3723 O O . TYR B 1 177 ? 7.432 5.535 -23.706 1.00 14.34 177 TYR B O 1
ATOM 3732 N N . GLY B 1 178 ? 5.750 4.307 -24.576 1.00 14.65 178 GLY B N 1
ATOM 3733 C CA . GLY B 1 178 ? 6.550 3.807 -25.678 1.00 15.06 178 GLY B CA 1
ATOM 3734 C C . GLY B 1 178 ? 6.280 2.333 -25.957 1.00 15.31 178 GLY B C 1
ATOM 3735 O O . GLY B 1 178 ? 5.346 1.751 -25.405 1.00 15.29 178 GLY B O 1
ATOM 3736 N N . PRO B 1 179 ? 7.098 1.698 -26.827 1.00 15.48 179 PRO B N 1
ATOM 3737 C CA . PRO B 1 179 ? 6.925 0.284 -27.163 1.00 15.33 179 PRO B CA 1
ATOM 3738 C C . PRO B 1 179 ? 7.010 -0.611 -25.929 1.00 15.07 179 PRO B C 1
ATOM 3739 O O . PRO B 1 179 ? 7.871 -0.408 -25.075 1.00 14.96 179 PRO B O 1
ATOM 3743 N N . ARG B 1 180 ? 6.085 -1.580 -25.867 1.00 14.99 180 ARG B N 1
ATOM 3744 C CA . ARG B 1 180 ? 6.010 -2.646 -24.874 1.00 15.31 180 ARG B CA 1
ATOM 3745 C C . ARG B 1 180 ? 5.068 -2.297 -23.722 1.00 15.51 180 ARG B C 1
ATOM 3746 O O . ARG B 1 180 ? 4.777 -3.158 -22.895 1.00 15.53 180 ARG B O 1
ATOM 3754 N N . GLN B 1 181 ? 4.581 -1.051 -23.666 1.00 15.86 181 GLN B N 1
ATOM 3755 C CA . GLN B 1 181 ? 3.594 -0.713 -22.650 1.00 16.59 181 GLN B CA 1
ATOM 3756 C C . GLN B 1 181 ? 2.307 -1.477 -22.956 1.00 17.57 181 GLN B C 1
ATOM 3757 O O . GLN B 1 181 ? 1.854 -1.484 -24.098 1.00 17.23 181 GLN B O 1
ATOM 3763 N N . ASP B 1 182 ? 1.749 -2.132 -21.928 1.00 19.10 182 ASP B N 1
ATOM 3764 C CA . ASP B 1 182 ? 0.620 -3.039 -22.081 1.00 21.66 182 ASP B CA 1
ATOM 3765 C C . ASP B 1 182 ? -0.598 -2.265 -22.580 1.00 23.85 182 ASP B C 1
ATOM 3766 O O . ASP B 1 182 ? -1.067 -1.346 -21.909 1.00 24.48 182 ASP B O 1
ATOM 3771 N N . PRO B 1 183 ? -1.136 -2.605 -23.776 1.00 26.28 183 PRO B N 1
ATOM 3772 C CA . PRO B 1 183 ? -2.308 -1.915 -24.316 1.00 27.77 183 PRO B CA 1
ATOM 3773 C C . PRO B 1 183 ? -3.598 -2.261 -23.575 1.00 28.96 183 PRO B C 1
ATOM 3774 O O . PRO B 1 183 ? -4.558 -1.495 -23.621 1.00 29.87 183 PRO B O 1
ATOM 3778 N N . HIS B 1 184 ? -3.594 -3.408 -22.883 1.00 30.34 184 HIS B N 1
ATOM 3779 C CA . HIS B 1 184 ? -4.780 -3.931 -22.221 1.00 31.46 184 HIS B CA 1
ATOM 3780 C C . HIS B 1 184 ? -4.738 -3.638 -20.723 1.00 32.25 184 HIS B C 1
ATOM 3781 O O . HIS B 1 184 ? -5.675 -3.974 -19.999 1.00 32.25 184 HIS B O 1
ATOM 3788 N N . GLY B 1 185 ? -3.644 -3.010 -20.274 1.00 31.97 185 GLY B N 1
ATOM 3789 C CA . GLY B 1 185 ? -3.483 -2.610 -18.885 1.00 32.46 185 GLY B CA 1
ATOM 3790 C C . GLY B 1 185 ? -4.505 -1.550 -18.481 1.00 32.66 185 GLY B C 1
ATOM 3791 O O . GLY B 1 185 ? -5.078 -0.875 -19.334 1.00 32.89 185 GLY B O 1
ATOM 3792 N N . GLU B 1 186 ? -4.715 -1.413 -17.168 1.00 33.13 186 GLU B N 1
ATOM 3793 C CA . GLU B 1 186 ? -5.695 -0.480 -16.634 1.00 32.98 186 GLU B CA 1
ATOM 3794 C C . GLU B 1 186 ? -5.099 0.926 -16.590 1.00 32.25 186 GLU B C 1
ATOM 3795 O O . GLU B 1 186 ? -5.830 1.909 -16.491 1.00 32.87 186 GLU B O 1
ATOM 3801 N N . ALA B 1 187 ? -3.764 1.000 -16.673 1.00 30.32 187 ALA B N 1
ATOM 3802 C CA . ALA B 1 187 ? -3.034 2.257 -16.710 1.00 28.54 187 ALA B CA 1
ATOM 3803 C C . ALA B 1 187 ? -2.219 2.332 -18.000 1.00 27.24 187 ALA B C 1
ATOM 3804 O O . ALA B 1 187 ? -2.096 1.337 -18.712 1.00 26.95 187 ALA B O 1
ATOM 3806 N N . GLY B 1 188 ? -1.670 3.519 -18.291 1.00 25.82 188 GLY B N 1
ATOM 3807 C CA . GLY B 1 188 ? -0.862 3.739 -19.482 1.00 24.82 188 GLY B CA 1
ATOM 3808 C C . GLY B 1 188 ? -1.705 4.304 -20.622 1.00 24.54 188 GLY B C 1
ATOM 3809 O O . GLY B 1 188 ? -1.985 3.604 -21.593 1.00 24.39 188 GLY B O 1
ATOM 3810 N N . VAL B 1 189 ? -2.038 5.595 -20.493 1.00 24.00 189 VAL B N 1
ATOM 3811 C CA A VAL B 1 189 ? -3.034 6.261 -21.318 0.83 23.92 189 VAL B CA 1
ATOM 3812 C CA B VAL B 1 189 ? -3.031 6.267 -21.317 0.17 24.08 189 VAL B CA 1
ATOM 3813 C C . VAL B 1 189 ? -2.635 6.216 -22.794 1.00 23.95 189 VAL B C 1
ATOM 3814 O O . VAL B 1 189 ? -3.490 6.020 -23.657 1.00 24.53 189 VAL B O 1
ATOM 3821 N N . VAL B 1 190 ? -1.337 6.391 -23.082 1.00 23.82 190 VAL B N 1
ATOM 3822 C CA . VAL B 1 190 ? -0.860 6.428 -24.458 1.00 24.46 190 VAL B CA 1
ATOM 3823 C C . VAL B 1 190 ? -1.127 5.080 -25.128 1.00 25.51 190 VAL B C 1
ATOM 3824 O O . VAL B 1 190 ? -1.543 5.033 -26.287 1.00 25.99 190 VAL B O 1
ATOM 3828 N N . ALA B 1 191 ? -0.895 3.993 -24.381 1.00 25.95 191 ALA B N 1
ATOM 3829 C CA . ALA B 1 191 ? -1.116 2.640 -24.868 1.00 27.44 191 ALA B CA 1
ATOM 3830 C C . ALA B 1 191 ? -2.612 2.349 -24.981 1.00 28.23 191 ALA B C 1
ATOM 3831 O O . ALA B 1 191 ? -3.048 1.731 -25.951 1.00 29.10 191 ALA B O 1
ATOM 3833 N N . ILE B 1 192 ? -3.382 2.802 -23.980 1.00 29.15 192 ILE B N 1
ATOM 3834 C CA . ILE B 1 192 ? -4.821 2.582 -23.920 1.00 29.52 192 ILE B CA 1
ATOM 3835 C C . ILE B 1 192 ? -5.484 3.240 -25.129 1.00 31.09 192 ILE B C 1
ATOM 3836 O O . ILE B 1 192 ? -6.260 2.596 -25.836 1.00 31.87 192 ILE B O 1
ATOM 3841 N N . PHE B 1 193 ? -5.159 4.520 -25.356 1.00 31.59 193 PHE B N 1
ATOM 3842 C CA . PHE B 1 193 ? -5.736 5.297 -26.442 1.00 33.16 193 PHE B CA 1
ATOM 3843 C C . PHE B 1 193 ? -5.436 4.629 -27.782 1.00 34.74 193 PHE B C 1
ATOM 3844 O O . PHE B 1 193 ? -6.340 4.446 -28.595 1.00 34.54 193 PHE B O 1
ATOM 3852 N N . ALA B 1 194 ? -4.166 4.257 -27.990 1.00 36.30 194 ALA B N 1
ATOM 3853 C CA . ALA B 1 194 ? -3.729 3.612 -29.219 1.00 38.56 194 ALA B CA 1
ATOM 3854 C C . ALA B 1 194 ? -4.526 2.331 -29.464 1.00 39.84 194 ALA B C 1
ATOM 3855 O O . ALA B 1 194 ? -5.076 2.146 -30.547 1.00 40.73 194 ALA B O 1
ATOM 3857 N N . GLN B 1 195 ? -4.605 1.470 -28.441 1.00 41.16 195 GLN B N 1
ATOM 3858 C CA . GLN B 1 195 ? -5.267 0.176 -28.543 1.00 41.52 195 GLN B CA 1
ATOM 3859 C C . GLN B 1 195 ? -6.733 0.358 -28.935 1.00 41.74 195 GLN B C 1
ATOM 3860 O O . GLN B 1 195 ? -7.240 -0.370 -29.787 1.00 41.76 195 GLN B O 1
ATOM 3866 N N . ALA B 1 196 ? -7.395 1.342 -28.313 1.00 41.06 196 ALA B N 1
ATOM 3867 C CA . ALA B 1 196 ? -8.826 1.552 -28.473 1.00 40.67 196 ALA B CA 1
ATOM 3868 C C . ALA B 1 196 ? -9.133 2.187 -29.827 1.00 40.75 196 ALA B C 1
ATOM 3869 O O . ALA B 1 196 ? -10.090 1.790 -30.490 1.00 40.01 196 ALA B O 1
ATOM 3871 N N . LEU B 1 197 ? -8.312 3.165 -30.229 1.00 40.34 197 LEU B N 1
ATOM 3872 C CA . LEU B 1 197 ? -8.550 3.919 -31.451 1.00 40.88 197 LEU B CA 1
ATOM 3873 C C . LEU B 1 197 ? -8.247 3.058 -32.675 1.00 41.21 197 LEU B C 1
ATOM 3874 O O . LEU B 1 197 ? -8.910 3.194 -33.702 1.00 41.07 197 LEU B O 1
ATOM 3879 N N . LEU B 1 198 ? -7.251 2.170 -32.554 1.00 41.41 198 LEU B N 1
ATOM 3880 C CA . LEU B 1 198 ? -6.864 1.289 -33.646 1.00 41.58 198 LEU B CA 1
ATOM 3881 C C . LEU B 1 198 ? -7.887 0.165 -33.801 1.00 42.22 198 LEU B C 1
ATOM 3882 O O . LEU B 1 198 ? -8.042 -0.387 -34.888 1.00 42.26 198 LEU B O 1
ATOM 3887 N N . SER B 1 199 ? -8.580 -0.160 -32.703 1.00 42.96 199 SER B N 1
ATOM 3888 C CA . SER B 1 199 ? -9.618 -1.178 -32.706 1.00 43.65 199 SER B CA 1
ATOM 3889 C C . SER B 1 199 ? -10.959 -0.561 -33.098 1.00 43.56 199 SER B C 1
ATOM 3890 O O . SER B 1 199 ? -11.897 -1.279 -33.439 1.00 44.08 199 SER B O 1
ATOM 3893 N N . GLY B 1 200 ? -11.031 0.775 -33.041 1.00 43.32 200 GLY B N 1
ATOM 3894 C CA . GLY B 1 200 ? -12.262 1.508 -33.295 1.00 42.56 200 GLY B CA 1
ATOM 3895 C C . GLY B 1 200 ? -13.237 1.395 -32.126 1.00 42.70 200 GLY B C 1
ATOM 3896 O O . GLY B 1 200 ? -14.448 1.503 -32.310 1.00 42.49 200 GLY B O 1
ATOM 3897 N N . LYS B 1 201 ? -12.687 1.176 -30.925 1.00 41.68 201 LYS B N 1
ATOM 3898 C CA . LYS B 1 201 ? -13.471 1.015 -29.711 1.00 41.51 201 LYS B CA 1
ATOM 3899 C C . LYS B 1 201 ? -13.584 2.361 -28.999 1.00 40.87 201 LYS B C 1
ATOM 3900 O O . LYS B 1 201 ? -12.752 3.242 -29.211 1.00 40.68 201 LYS B O 1
ATOM 3906 N N . PRO B 1 202 ? -14.620 2.571 -28.149 1.00 40.65 202 PRO B N 1
ATOM 3907 C CA . PRO B 1 202 ? -14.775 3.827 -27.411 1.00 40.06 202 PRO B CA 1
ATOM 3908 C C . PRO B 1 202 ? -13.570 4.152 -26.530 1.00 40.12 202 PRO B C 1
ATOM 3909 O O . PRO B 1 202 ? -12.987 3.263 -25.912 1.00 39.46 202 PRO B O 1
ATOM 3913 N N . THR B 1 203 ? -13.206 5.440 -26.507 1.00 39.56 203 THR B N 1
ATOM 3914 C CA . THR B 1 203 ? -12.173 5.963 -25.628 1.00 39.46 203 THR B CA 1
ATOM 3915 C C . THR B 1 203 ? -12.826 6.858 -24.577 1.00 39.61 203 THR B C 1
ATOM 3916 O O . THR B 1 203 ? -13.920 7.377 -24.792 1.00 39.30 203 THR B O 1
ATOM 3920 N N . ARG B 1 204 ? -12.136 7.037 -23.445 1.00 39.53 204 ARG B N 1
ATOM 3921 C CA . ARG B 1 204 ? -12.680 7.792 -22.328 1.00 39.58 204 ARG B CA 1
ATOM 3922 C C . ARG B 1 204 ? -11.639 8.777 -21.803 1.00 38.69 204 ARG B C 1
ATOM 3923 O O . ARG B 1 204 ? -10.437 8.539 -21.908 1.00 38.35 204 ARG B O 1
ATOM 3931 N N . VAL B 1 205 ? -12.137 9.892 -21.257 1.00 37.42 205 VAL B N 1
ATOM 3932 C CA . VAL B 1 205 ? -11.346 10.892 -20.559 1.00 36.49 205 VAL B CA 1
ATOM 3933 C C . VAL B 1 205 ? -12.064 11.201 -19.245 1.00 35.50 205 VAL B C 1
ATOM 3934 O O . VAL B 1 205 ? -13.292 11.181 -19.193 1.00 35.47 205 VAL B O 1
ATOM 3938 N N . PHE B 1 206 ? -11.291 11.471 -18.187 1.00 34.33 206 PHE B N 1
ATOM 3939 C CA . PHE B 1 206 ? -11.855 11.607 -16.852 1.00 34.12 206 PHE B CA 1
ATOM 3940 C C . PHE B 1 206 ? -11.979 13.080 -16.468 1.00 34.15 206 PHE B C 1
ATOM 3941 O O . PHE B 1 206 ? -11.152 13.903 -16.855 1.00 34.89 206 PHE B O 1
ATOM 3949 N N . GLY B 1 207 ? -13.035 13.392 -15.705 1.00 34.45 207 GLY B N 1
ATOM 3950 C CA . GLY B 1 207 ? -13.365 14.758 -15.333 1.00 34.19 207 GLY B CA 1
ATOM 3951 C C . GLY B 1 207 ? -13.796 15.580 -16.546 1.00 34.26 207 GLY B C 1
ATOM 3952 O O . GLY B 1 207 ? -14.639 15.144 -17.328 1.00 34.86 207 GLY B O 1
ATOM 3953 N N . ASP B 1 208 ? -13.200 16.769 -16.687 1.00 33.50 208 ASP B N 1
ATOM 3954 C CA . ASP B 1 208 ? -13.451 17.641 -17.823 1.00 32.47 208 ASP B CA 1
ATOM 3955 C C . ASP B 1 208 ? -12.351 17.452 -18.866 1.00 31.63 208 ASP B C 1
ATOM 3956 O O . ASP B 1 208 ? -12.442 17.985 -19.971 1.00 31.82 208 ASP B O 1
ATOM 3961 N N . GLY B 1 209 ? -11.313 16.693 -18.492 1.00 30.92 209 GLY B N 1
ATOM 3962 C CA . GLY B 1 209 ? -10.227 16.331 -19.389 1.00 29.82 209 GLY B CA 1
ATOM 3963 C C . GLY B 1 209 ? -9.064 17.320 -19.349 1.00 29.26 209 GLY B C 1
ATOM 3964 O O . GLY B 1 209 ? -8.235 17.331 -20.259 1.00 29.35 209 GLY B O 1
ATOM 3965 N N . THR B 1 210 ? -9.005 18.126 -18.280 1.00 28.45 210 THR B N 1
ATOM 3966 C CA A THR B 1 210 ? -8.012 19.181 -18.148 0.50 27.89 210 THR B CA 1
ATOM 3967 C CA B THR B 1 210 ? -8.007 19.177 -18.163 0.50 28.22 210 THR B CA 1
ATOM 3968 C C . THR B 1 210 ? -6.841 18.706 -17.291 1.00 27.62 210 THR B C 1
ATOM 3969 O O . THR B 1 210 ? -5.837 19.407 -17.169 1.00 27.60 210 THR B O 1
ATOM 3976 N N . ASN B 1 211 ? -6.976 17.513 -16.694 1.00 26.73 211 ASN B N 1
ATOM 3977 C CA . ASN B 1 211 ? -5.907 16.942 -15.885 1.00 25.67 211 ASN B CA 1
ATOM 3978 C C . ASN B 1 211 ? -4.664 16.764 -16.754 1.00 24.29 211 ASN B C 1
ATOM 3979 O O . ASN B 1 211 ? -4.767 16.317 -17.895 1.00 24.53 211 ASN B O 1
ATOM 3984 N N A THR B 1 212 ? -3.497 17.074 -16.180 0.50 23.53 212 THR B N 1
ATOM 3985 N N B THR B 1 212 ? -3.500 17.148 -16.212 0.50 23.24 212 THR B N 1
ATOM 3986 C CA A THR B 1 212 ? -2.273 17.184 -16.954 0.50 22.69 212 THR B CA 1
ATOM 3987 C CA B THR B 1 212 ? -2.265 17.190 -16.983 0.50 22.18 212 THR B CA 1
ATOM 3988 C C A THR B 1 212 ? -1.199 16.248 -16.402 0.50 21.74 212 THR B C 1
ATOM 3989 C C B THR B 1 212 ? -1.248 16.198 -16.424 0.50 21.44 212 THR B C 1
ATOM 3990 O O A THR B 1 212 ? -1.137 16.007 -15.197 0.50 21.73 212 THR B O 1
ATOM 3991 O O B THR B 1 212 ? -1.268 15.882 -15.235 0.50 21.38 212 THR B O 1
ATOM 3998 N N . ARG B 1 213 ? -0.364 15.727 -17.312 1.00 20.98 213 ARG B N 1
ATOM 3999 C CA . ARG B 1 213 ? 0.765 14.870 -16.973 1.00 20.21 213 ARG B CA 1
ATOM 4000 C C . ARG B 1 213 ? 1.973 15.278 -17.821 1.00 19.11 213 ARG B C 1
ATOM 4001 O O . ARG B 1 213 ? 1.848 16.075 -18.749 1.00 19.11 213 ARG B O 1
ATOM 4009 N N . ASP B 1 214 ? 3.142 14.710 -17.496 1.00 17.81 214 ASP B N 1
ATOM 4010 C CA . ASP B 1 214 ? 4.408 14.998 -18.156 1.00 16.99 214 ASP B CA 1
ATOM 4011 C C . ASP B 1 214 ? 4.889 13.715 -18.832 1.00 16.75 214 ASP B C 1
ATOM 4012 O O . ASP B 1 214 ? 5.244 12.754 -18.153 1.00 16.31 214 ASP B O 1
ATOM 4017 N N . TYR B 1 215 ? 4.874 13.701 -20.174 1.00 16.76 215 TYR B N 1
ATOM 4018 C CA . TYR B 1 215 ? 5.041 12.466 -20.931 1.00 16.58 215 TYR B CA 1
ATOM 4019 C C . TYR B 1 215 ? 6.477 12.318 -21.436 1.00 16.44 215 TYR B C 1
ATOM 4020 O O . TYR B 1 215 ? 6.946 13.116 -22.245 1.00 16.15 215 TYR B O 1
ATOM 4029 N N . VAL B 1 216 ? 7.155 11.268 -20.954 1.00 15.69 216 VAL B N 1
ATOM 4030 C CA . VAL B 1 216 ? 8.561 11.017 -21.239 1.00 15.28 216 VAL B CA 1
ATOM 4031 C C . VAL B 1 216 ? 8.713 9.634 -21.876 1.00 15.22 216 VAL B C 1
ATOM 4032 O O . VAL B 1 216 ? 8.107 8.664 -21.422 1.00 14.83 216 VAL B O 1
ATOM 4036 N N . PHE B 1 217 ? 9.538 9.555 -22.931 1.00 14.72 217 PHE B N 1
ATOM 4037 C CA . PHE B 1 217 ? 9.698 8.336 -23.709 1.00 14.96 217 PHE B CA 1
ATOM 4038 C C . PHE B 1 217 ? 10.582 7.343 -22.955 1.00 14.58 217 PHE B C 1
ATOM 4039 O O . PHE B 1 217 ? 11.562 7.735 -22.325 1.00 14.38 217 PHE B O 1
ATOM 4047 N N . VAL B 1 218 ? 10.238 6.053 -23.073 1.00 14.44 218 VAL B N 1
ATOM 4048 C CA . VAL B 1 218 ? 10.849 4.968 -22.318 1.00 14.55 218 VAL B CA 1
ATOM 4049 C C . VAL B 1 218 ? 12.372 4.959 -22.477 1.00 14.57 218 VAL B C 1
ATOM 4050 O O . VAL B 1 218 ? 13.088 4.721 -21.505 1.00 14.74 218 VAL B O 1
ATOM 4054 N N . ASP B 1 219 ? 12.870 5.230 -23.692 1.00 14.96 219 ASP B N 1
ATOM 4055 C CA . ASP B 1 219 ? 14.301 5.161 -23.956 1.00 15.08 219 ASP B CA 1
ATOM 4056 C C . ASP B 1 219 ? 15.058 6.194 -23.123 1.00 14.93 219 ASP B C 1
ATOM 4057 O O . ASP B 1 219 ? 16.171 5.929 -22.670 1.00 14.65 219 ASP B O 1
ATOM 4062 N N . ASP B 1 220 ? 14.453 7.375 -22.951 1.00 15.13 220 ASP B N 1
ATOM 4063 C CA . ASP B 1 220 ? 15.049 8.436 -22.155 1.00 14.96 220 ASP B CA 1
ATOM 4064 C C . ASP B 1 220 ? 15.113 8.012 -20.690 1.00 14.57 220 ASP B C 1
ATOM 4065 O O . ASP B 1 220 ? 16.115 8.246 -20.022 1.00 14.69 220 ASP B O 1
ATOM 4070 N N . VAL B 1 221 ? 14.041 7.377 -20.203 1.00 13.96 221 VAL B N 1
ATOM 4071 C CA . VAL B 1 221 ? 14.002 6.930 -18.818 1.00 13.71 221 VAL B CA 1
ATOM 4072 C C . VAL B 1 221 ? 15.094 5.885 -18.594 1.00 13.69 221 VAL B C 1
ATOM 4073 O O . VAL B 1 221 ? 15.805 5.930 -17.594 1.00 13.37 221 VAL B O 1
ATOM 4077 N N . VAL B 1 222 ? 15.237 4.964 -19.553 1.00 13.53 222 VAL B N 1
ATOM 4078 C CA . VAL B 1 222 ? 16.204 3.882 -19.455 1.00 13.65 222 VAL B CA 1
ATOM 4079 C C . VAL B 1 222 ? 17.616 4.461 -19.353 1.00 13.89 222 VAL B C 1
ATOM 4080 O O . VAL B 1 222 ? 18.436 3.977 -18.574 1.00 14.04 222 VAL B O 1
ATOM 4084 N N . ASP B 1 223 ? 17.882 5.523 -20.121 1.00 14.26 223 ASP B N 1
ATOM 4085 C CA . ASP B 1 223 ? 19.194 6.151 -20.106 1.00 14.56 223 ASP B CA 1
ATOM 4086 C C . ASP B 1 223 ? 19.501 6.729 -18.725 1.00 14.32 223 ASP B C 1
ATOM 4087 O O . ASP B 1 223 ? 20.648 6.690 -18.279 1.00 14.25 223 ASP B O 1
ATOM 4092 N N . ALA B 1 224 ? 18.471 7.267 -18.060 1.00 14.01 224 ALA B N 1
ATOM 4093 C CA . ALA B 1 224 ? 18.640 7.853 -16.740 1.00 13.76 224 ALA B CA 1
ATOM 4094 C C . ALA B 1 224 ? 19.040 6.778 -15.731 1.00 13.84 224 ALA B C 1
ATOM 4095 O O . ALA B 1 224 ? 19.888 7.019 -14.877 1.00 13.41 224 ALA B O 1
ATOM 4097 N N . PHE B 1 225 ? 18.425 5.592 -15.842 1.00 13.47 225 PHE B N 1
ATOM 4098 C CA . PHE B 1 225 ? 18.753 4.459 -14.990 1.00 13.78 225 PHE B CA 1
ATOM 4099 C C . PHE B 1 225 ? 20.233 4.111 -15.128 1.00 14.00 225 PHE B C 1
ATOM 4100 O O . PHE B 1 225 ? 20.910 3.878 -14.133 1.00 14.44 225 PHE B O 1
ATOM 4108 N N . VAL B 1 226 ? 20.722 4.097 -16.374 1.00 14.42 226 VAL B N 1
ATOM 4109 C CA . VAL B 1 226 ? 22.103 3.741 -16.660 1.00 15.53 226 VAL B CA 1
ATOM 4110 C C . VAL B 1 226 ? 23.044 4.753 -16.007 1.00 15.84 226 VAL B C 1
ATOM 4111 O O . VAL B 1 226 ? 23.991 4.362 -15.327 1.00 16.42 226 VAL B O 1
ATOM 4115 N N . ARG B 1 227 ? 22.760 6.047 -16.198 1.00 16.08 227 ARG B N 1
ATOM 4116 C CA . ARG B 1 227 ? 23.643 7.113 -15.742 1.00 16.87 227 ARG B CA 1
ATOM 4117 C C . ARG B 1 227 ? 23.742 7.124 -14.216 1.00 17.00 227 ARG B C 1
ATOM 4118 O O . ARG B 1 227 ? 24.812 7.384 -13.665 1.00 17.79 227 ARG B O 1
ATOM 4126 N N . VAL B 1 228 ? 22.630 6.823 -13.537 1.00 16.75 228 VAL B N 1
ATOM 4127 C CA . VAL B 1 228 ? 22.559 6.974 -12.092 1.00 16.89 228 VAL B CA 1
ATOM 4128 C C . VAL B 1 228 ? 23.137 5.741 -11.395 1.00 17.02 228 VAL B C 1
ATOM 4129 O O . VAL B 1 228 ? 23.315 5.746 -10.178 1.00 17.09 228 VAL B O 1
ATOM 4133 N N . SER B 1 229 ? 23.454 4.697 -12.171 1.00 17.67 229 SER B N 1
ATOM 4134 C CA . SER B 1 229 ? 23.895 3.434 -11.598 1.00 18.17 229 SER B CA 1
ATOM 4135 C C . SER B 1 229 ? 25.332 3.524 -11.083 1.00 19.07 229 SER B C 1
ATOM 4136 O O . SER B 1 229 ? 25.780 2.648 -10.346 1.00 19.07 229 SER B O 1
ATOM 4139 N N . ALA B 1 230 ? 26.039 4.595 -11.465 1.00 20.08 230 ALA B N 1
ATOM 4140 C CA . ALA B 1 230 ? 27.415 4.809 -11.042 1.00 21.17 230 ALA B CA 1
ATOM 4141 C C . ALA B 1 230 ? 27.447 5.364 -9.618 1.00 21.47 230 ALA B C 1
ATOM 4142 O O . ALA B 1 230 ? 26.401 5.575 -9.006 1.00 21.56 230 ALA B O 1
ATOM 4144 N N . ASP B 1 231 ? 28.662 5.587 -9.099 1.00 22.14 231 ASP B N 1
ATOM 4145 C CA A ASP B 1 231 ? 28.863 6.156 -7.776 0.80 22.40 231 ASP B CA 1
ATOM 4146 C CA B ASP B 1 231 ? 28.852 6.157 -7.775 0.20 22.32 231 ASP B CA 1
ATOM 4147 C C . ASP B 1 231 ? 28.587 7.658 -7.842 1.00 22.70 231 ASP B C 1
ATOM 4148 O O . ASP B 1 231 ? 29.503 8.457 -8.033 1.00 22.60 231 ASP B O 1
ATOM 4157 N N . VAL B 1 232 ? 27.308 8.022 -7.693 1.00 22.53 232 VAL B N 1
ATOM 4158 C CA . VAL B 1 232 ? 26.848 9.394 -7.838 1.00 23.07 232 VAL B CA 1
ATOM 4159 C C . VAL B 1 232 ? 25.438 9.488 -7.260 1.00 23.36 232 VAL B C 1
ATOM 4160 O O . VAL B 1 232 ? 24.748 8.477 -7.143 1.00 23.20 232 VAL B O 1
ATOM 4164 N N . GLY B 1 233 ? 25.032 10.710 -6.891 1.00 23.56 233 GLY B N 1
ATOM 4165 C CA . GLY B 1 233 ? 23.673 10.999 -6.460 1.00 23.02 233 GLY B CA 1
ATOM 4166 C C . GLY B 1 233 ? 23.213 10.112 -5.306 1.00 23.31 233 GLY B C 1
ATOM 4167 O O . GLY B 1 233 ? 22.053 9.706 -5.261 1.00 22.32 233 GLY B O 1
ATOM 4168 N N . GLY B 1 234 ? 24.128 9.831 -4.370 1.00 22.66 234 GLY B N 1
ATOM 4169 C CA . GLY B 1 234 ? 23.842 8.980 -3.227 1.00 22.39 234 GLY B CA 1
ATOM 4170 C C . GLY B 1 234 ? 22.739 9.549 -2.339 1.00 22.13 234 GLY B C 1
ATOM 4171 O O . GLY B 1 234 ? 22.838 10.677 -1.856 1.00 22.69 234 GLY B O 1
ATOM 4172 N N . GLY B 1 235 ? 21.687 8.747 -2.142 1.00 20.58 235 GLY B N 1
ATOM 4173 C CA . GLY B 1 235 ? 20.556 9.113 -1.306 1.00 19.92 235 GLY B CA 1
ATOM 4174 C C . GLY B 1 235 ? 19.651 10.151 -1.967 1.00 19.12 235 GLY B C 1
ATOM 4175 O O . GLY B 1 235 ? 18.750 10.676 -1.317 1.00 20.02 235 GLY B O 1
ATOM 4176 N N . LEU B 1 236 ? 19.890 10.419 -3.258 1.00 19.11 236 LEU B N 1
ATOM 4177 C CA . LEU B 1 236 ? 19.185 11.474 -3.972 1.00 17.84 236 LEU B CA 1
ATOM 4178 C C . LEU B 1 236 ? 18.150 10.899 -4.934 1.00 16.97 236 LEU B C 1
ATOM 4179 O O . LEU B 1 236 ? 18.360 9.856 -5.552 1.00 16.25 236 LEU B O 1
ATOM 4184 N N . ARG B 1 237 ? 17.046 11.643 -5.062 1.00 16.03 237 ARG B N 1
ATOM 4185 C CA . ARG B 1 237 ? 16.014 11.393 -6.052 1.00 15.44 237 ARG B CA 1
ATOM 4186 C C . ARG B 1 237 ? 16.276 12.272 -7.271 1.00 15.06 237 ARG B C 1
ATOM 4187 O O . ARG B 1 237 ? 16.676 13.426 -7.130 1.00 15.08 237 ARG B O 1
ATOM 4195 N N . PHE B 1 238 ? 16.036 11.711 -8.463 1.00 14.35 238 PHE B N 1
ATOM 4196 C CA . PHE B 1 238 ? 16.116 12.459 -9.707 1.00 14.20 238 PHE B CA 1
ATOM 4197 C C . PHE B 1 238 ? 14.783 12.369 -10.441 1.00 13.82 238 PHE B C 1
ATOM 4198 O O . PHE B 1 238 ? 14.356 11.281 -10.830 1.00 13.53 238 PHE B O 1
ATOM 4206 N N . ASN B 1 239 ? 14.139 13.529 -10.621 1.00 13.43 239 ASN B N 1
ATOM 4207 C CA . ASN B 1 239 ? 12.971 13.644 -11.479 1.00 13.57 239 ASN B CA 1
ATOM 4208 C C . ASN B 1 239 ? 13.397 13.331 -12.908 1.00 13.49 239 ASN B C 1
ATOM 4209 O O . ASN B 1 239 ? 14.361 13.910 -13.404 1.00 13.99 239 ASN B O 1
ATOM 4214 N N . ILE B 1 240 ? 12.673 12.405 -13.545 1.00 13.26 240 ILE B N 1
ATOM 4215 C CA . ILE B 1 240 ? 12.937 12.026 -14.925 1.00 13.59 240 ILE B CA 1
ATOM 4216 C C . ILE B 1 240 ? 11.667 12.279 -15.739 1.00 13.88 240 ILE B C 1
ATOM 4217 O O . ILE B 1 240 ? 10.699 11.524 -15.661 1.00 13.77 240 ILE B O 1
ATOM 4222 N N . GLY B 1 241 ? 11.676 13.384 -16.493 1.00 14.30 241 GLY B N 1
ATOM 4223 C CA . GLY B 1 241 ? 10.535 13.816 -17.283 1.00 15.04 241 GLY B CA 1
ATOM 4224 C C . GLY B 1 241 ? 10.968 14.785 -18.379 1.00 15.65 241 GLY B C 1
ATOM 4225 O O . GLY B 1 241 ? 12.152 14.854 -18.704 1.00 15.62 241 GLY B O 1
ATOM 4226 N N . THR B 1 242 ? 10.004 15.534 -18.930 1.00 16.46 242 THR B N 1
ATOM 4227 C CA . THR B 1 242 ? 10.304 16.503 -19.975 1.00 17.82 242 THR B CA 1
ATOM 4228 C C . THR B 1 242 ? 10.148 17.926 -19.445 1.00 18.18 242 THR B C 1
ATOM 4229 O O . THR B 1 242 ? 10.716 18.859 -20.007 1.00 19.06 242 THR B O 1
ATOM 4233 N N . GLY B 1 243 ? 9.360 18.080 -18.375 1.00 18.86 243 GLY B N 1
ATOM 4234 C CA . GLY B 1 243 ? 9.052 19.391 -17.827 1.00 19.80 243 GLY B CA 1
ATOM 4235 C C . GLY B 1 243 ? 8.007 20.133 -18.660 1.00 20.77 243 GLY B C 1
ATOM 4236 O O . GLY B 1 243 ? 7.885 21.351 -18.556 1.00 21.46 243 GLY B O 1
ATOM 4237 N N . LYS B 1 244 ? 7.252 19.380 -19.468 1.00 21.54 244 LYS B N 1
ATOM 4238 C CA . LYS B 1 244 ? 6.182 19.930 -20.288 1.00 22.32 244 LYS B CA 1
ATOM 4239 C C . LYS B 1 244 ? 4.864 19.254 -19.919 1.00 22.85 244 LYS B C 1
ATOM 4240 O O . LYS B 1 244 ? 4.835 18.057 -19.638 1.00 23.28 244 LYS B O 1
ATOM 4243 N N . GLU B 1 245 ? 3.779 20.037 -19.939 1.00 22.97 245 GLU B N 1
ATOM 4244 C CA . GLU B 1 245 ? 2.472 19.595 -19.479 1.00 23.67 245 GLU B CA 1
ATOM 4245 C C . GLU B 1 245 ? 1.558 19.318 -20.670 1.00 23.86 245 GLU B C 1
ATOM 4246 O O . GLU B 1 245 ? 1.484 20.128 -21.593 1.00 24.82 245 GLU B O 1
ATOM 4252 N N . THR B 1 246 ? 0.860 18.173 -20.617 1.00 24.15 246 THR B N 1
ATOM 4253 C CA . THR B 1 246 ? -0.129 17.778 -21.612 1.00 23.54 246 THR B CA 1
ATOM 4254 C C . THR B 1 246 ? -1.401 17.309 -20.908 1.00 23.65 246 THR B C 1
ATOM 4255 O O . THR B 1 246 ? -1.362 16.377 -20.109 1.00 23.33 246 THR B O 1
ATOM 4259 N N . SER B 1 247 ? -2.530 17.956 -21.229 1.00 23.48 247 SER B N 1
ATOM 4260 C CA . SER B 1 247 ? -3.815 17.600 -20.647 1.00 23.83 247 SER B CA 1
ATOM 4261 C C . SER B 1 247 ? -4.326 16.300 -21.266 1.00 23.65 247 SER B C 1
ATOM 4262 O O . SER B 1 247 ? -3.901 15.922 -22.355 1.00 24.32 247 SER B O 1
ATOM 4265 N N . ASP B 1 248 ? -5.247 15.636 -20.556 1.00 23.97 248 ASP B N 1
ATOM 4266 C CA . ASP B 1 248 ? -5.847 14.384 -20.991 1.00 24.43 248 ASP B CA 1
ATOM 4267 C C . ASP B 1 248 ? -6.460 14.541 -22.381 1.00 25.27 248 ASP B C 1
ATOM 4268 O O . ASP B 1 248 ? -6.347 13.644 -23.216 1.00 25.08 248 ASP B O 1
ATOM 4273 N N . ARG B 1 249 ? -7.118 15.685 -22.608 1.00 26.23 249 ARG B N 1
ATOM 4274 C CA . ARG B 1 249 ? -7.816 15.950 -23.856 1.00 27.60 249 ARG B CA 1
ATOM 4275 C C . ARG B 1 249 ? -6.798 16.195 -24.968 1.00 27.79 249 ARG B C 1
ATOM 4276 O O . ARG B 1 249 ? -6.988 15.739 -26.094 1.00 27.40 249 ARG B O 1
ATOM 4284 N N . GLN B 1 250 ? -5.722 16.917 -24.630 1.00 27.92 250 GLN B N 1
ATOM 4285 C CA . GLN B 1 25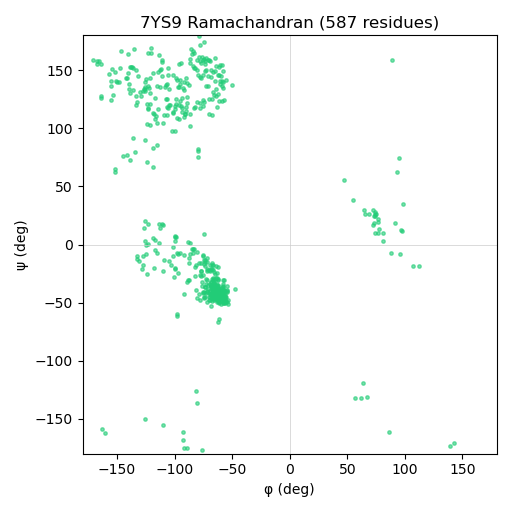0 ? -4.649 17.230 -25.561 1.00 28.50 250 GLN B CA 1
ATOM 4286 C C . GLN B 1 250 ? -3.977 15.940 -26.023 1.00 29.37 250 GLN B C 1
ATOM 4287 O O . GLN B 1 250 ? -3.712 15.770 -27.212 1.00 29.23 250 GLN B O 1
ATOM 4293 N N . LEU B 1 251 ? -3.709 15.042 -25.065 1.00 29.85 251 LEU B N 1
ATOM 4294 C CA . LEU B 1 251 ? -3.043 13.777 -25.332 1.00 30.42 251 LEU B CA 1
ATOM 4295 C C . LEU B 1 251 ? -3.899 12.941 -26.282 1.00 30.47 251 LEU B C 1
ATOM 4296 O O . LEU B 1 251 ? -3.381 12.389 -27.251 1.00 30.69 251 LEU B O 1
ATOM 4301 N N . HIS B 1 252 ? -5.209 12.875 -26.004 1.00 31.47 252 HIS B N 1
ATOM 4302 C CA . HIS B 1 252 ? -6.142 12.123 -26.831 1.00 31.90 252 HIS B CA 1
ATOM 4303 C C . HIS B 1 252 ? -6.073 12.605 -28.277 1.00 32.61 252 HIS B C 1
ATOM 4304 O O . HIS B 1 252 ? -6.073 11.791 -29.198 1.00 33.00 252 HIS B O 1
ATOM 4311 N N . SER B 1 253 ? -6.014 13.932 -28.453 1.00 33.19 253 SER B N 1
ATOM 4312 C CA . SER B 1 253 ? -5.961 14.558 -29.765 1.00 33.51 253 SER B CA 1
ATOM 4313 C C . SER B 1 253 ? -4.651 14.218 -30.471 1.00 34.05 253 SER B C 1
ATOM 4314 O O . SER B 1 253 ? -4.624 14.070 -31.692 1.00 34.08 253 SER B O 1
ATOM 4317 N N . ALA B 1 254 ? -3.574 14.090 -29.687 1.00 34.27 254 ALA B N 1
ATOM 4318 C CA . ALA B 1 254 ? -2.245 13.822 -30.216 1.00 34.50 254 ALA B CA 1
ATOM 4319 C C . ALA B 1 254 ? -2.131 12.372 -30.689 1.00 35.01 254 ALA B C 1
ATOM 4320 O O . ALA B 1 254 ? -1.380 12.085 -31.618 1.00 35.25 254 ALA B O 1
ATOM 4322 N N A VAL B 1 255 ? -2.879 11.474 -30.037 0.50 34.83 255 VAL B N 1
ATOM 4323 N N B VAL B 1 255 ? -2.879 11.474 -30.037 0.50 34.83 255 VAL B N 1
ATOM 4324 C CA A VAL B 1 255 ? -2.866 10.060 -30.375 0.50 34.75 255 VAL B CA 1
ATOM 4325 C CA B VAL B 1 255 ? -2.866 10.060 -30.375 0.50 34.75 255 VAL B CA 1
ATOM 4326 C C A VAL B 1 255 ? -3.868 9.799 -31.497 0.50 35.02 255 VAL B C 1
ATOM 4327 C C B VAL B 1 255 ? -3.868 9.799 -31.497 0.50 35.02 255 VAL B C 1
ATOM 4328 O O A VAL B 1 255 ? -3.631 8.947 -32.351 0.50 34.94 255 VAL B O 1
ATOM 4329 O O B VAL B 1 255 ? -3.631 8.947 -32.351 0.50 34.94 255 VAL B O 1
ATOM 4336 N N . ALA B 1 256 ? -4.983 10.541 -31.479 1.00 35.29 256 ALA B N 1
ATOM 4337 C CA . ALA B 1 256 ? -6.042 10.400 -32.468 1.00 35.80 256 ALA B CA 1
ATOM 4338 C C . ALA B 1 256 ? -5.543 10.824 -33.848 1.00 35.91 256 ALA B C 1
ATOM 4339 O O . ALA B 1 256 ? -5.896 10.206 -34.850 1.00 36.15 256 ALA B O 1
ATOM 4341 N N . ALA B 1 257 ? -4.716 11.876 -33.877 1.00 36.08 257 ALA B N 1
ATOM 4342 C CA . ALA B 1 257 ? -4.113 12.368 -35.106 1.00 36.77 257 ALA B CA 1
ATOM 4343 C C . ALA B 1 257 ? -3.134 11.335 -35.660 1.00 37.02 257 ALA B C 1
ATOM 4344 O O . ALA B 1 257 ? -3.057 11.141 -36.872 1.00 36.78 257 ALA B O 1
ATOM 4346 N N . ALA B 1 258 ? -2.401 10.675 -34.755 1.00 37.84 258 ALA B N 1
ATOM 4347 C CA . ALA B 1 258 ? -1.404 9.676 -35.110 1.00 38.18 258 ALA B CA 1
ATOM 4348 C C . ALA B 1 258 ? -2.072 8.440 -35.710 1.00 38.36 258 ALA B C 1
ATOM 4349 O O . ALA B 1 258 ? -1.530 7.829 -36.629 1.00 37.97 258 ALA B O 1
ATOM 4351 N N . VAL B 1 259 ? -3.242 8.074 -35.170 1.00 39.33 259 VAL B N 1
ATOM 4352 C CA . VAL B 1 259 ? -4.052 6.998 -35.721 1.00 39.93 259 VAL B CA 1
ATOM 4353 C C . VAL B 1 259 ? -4.671 7.490 -37.029 1.00 40.97 259 VAL B C 1
ATOM 4354 O O . VAL B 1 259 ? -4.583 6.814 -38.053 1.00 41.51 259 VAL B O 1
ATOM 4358 N N . GLY B 1 260 ? -5.282 8.681 -36.978 1.00 41.05 260 GLY B N 1
ATOM 4359 C CA . GLY B 1 260 ? -5.822 9.345 -38.154 1.00 41.15 260 GLY B CA 1
ATOM 4360 C C . GLY B 1 260 ? -7.327 9.131 -38.306 1.00 41.74 260 GLY B C 1
ATOM 4361 O O . GLY B 1 260 ? -7.829 9.034 -39.424 1.00 41.90 260 GLY B O 1
ATOM 4362 N N . GLY B 1 261 ? -8.033 9.067 -37.171 1.00 41.46 261 GLY B N 1
ATOM 4363 C CA . GLY B 1 261 ? -9.472 8.862 -37.159 1.00 40.91 261 GLY B CA 1
ATOM 4364 C C . GLY B 1 261 ? -10.200 9.944 -36.365 1.00 40.53 261 GLY B C 1
ATOM 4365 O O . GLY B 1 261 ? -9.741 11.083 -36.302 1.00 40.49 261 GLY B O 1
ATOM 4366 N N . PRO B 1 262 ? -11.361 9.622 -35.744 1.00 40.01 262 PRO B N 1
ATOM 4367 C CA . PRO B 1 262 ? -12.120 10.602 -34.964 1.00 39.76 262 PRO B CA 1
ATOM 4368 C C . PRO B 1 262 ? -11.460 10.947 -33.630 1.00 39.16 262 PRO B C 1
ATOM 4369 O O . PRO B 1 262 ? -10.770 10.120 -33.036 1.00 38.45 262 PRO B O 1
ATOM 4373 N N . ASP B 1 263 ? -11.695 12.185 -33.179 1.00 38.73 263 ASP B N 1
ATOM 4374 C CA . ASP B 1 263 ? -11.170 12.699 -31.925 1.00 38.43 263 ASP B CA 1
ATOM 4375 C C . ASP B 1 263 ? -12.349 13.061 -31.022 1.00 38.52 263 ASP B C 1
ATOM 4376 O O . ASP B 1 263 ? -12.581 14.233 -30.728 1.00 38.82 263 ASP B O 1
ATOM 4381 N N . ASP B 1 264 ? -13.093 12.032 -30.597 1.00 38.48 264 ASP B N 1
ATOM 4382 C CA . ASP B 1 264 ? -14.329 12.218 -29.852 1.00 38.37 264 ASP B CA 1
ATOM 4383 C C . ASP B 1 264 ? -14.351 11.271 -28.652 1.00 38.08 264 ASP B C 1
ATOM 4384 O O . ASP B 1 264 ? -14.977 10.213 -28.700 1.00 37.43 264 ASP B O 1
ATOM 4389 N N . PRO B 1 265 ? -13.658 11.612 -27.539 1.00 37.68 265 PRO B N 1
ATOM 4390 C CA . PRO B 1 265 ? -13.687 10.783 -26.334 1.00 37.29 265 PRO B CA 1
ATOM 4391 C C . PRO B 1 265 ? -14.917 11.054 -25.472 1.00 36.80 265 PRO B C 1
ATOM 4392 O O . PRO B 1 265 ? -15.460 12.157 -25.482 1.00 36.50 265 PRO B O 1
ATOM 4396 N N . GLU B 1 266 ? -15.342 10.024 -24.732 1.00 36.58 266 GLU B N 1
ATOM 4397 C CA . GLU B 1 266 ? -16.397 10.151 -23.740 1.00 36.55 266 GLU B CA 1
ATOM 4398 C C . GLU B 1 266 ? -15.815 10.802 -22.488 1.00 35.66 266 GLU B C 1
ATOM 4399 O O . GLU B 1 266 ? -14.606 10.753 -22.268 1.00 36.02 266 GLU B O 1
ATOM 4405 N N . PHE B 1 267 ? -16.689 11.405 -21.675 1.00 34.90 267 PHE B N 1
ATOM 4406 C CA . PHE B 1 267 ? -16.269 12.052 -20.443 1.00 34.17 267 PHE B CA 1
ATOM 4407 C C . PHE B 1 267 ? -16.850 11.300 -19.249 1.00 33.84 267 PHE B C 1
ATOM 4408 O O . PHE B 1 267 ? -18.067 11.221 -19.089 1.00 33.53 267 PHE B O 1
ATOM 4416 N N . HIS B 1 268 ? -15.951 10.743 -18.427 1.00 32.96 268 HIS B N 1
ATOM 4417 C CA . HIS B 1 268 ? -16.311 9.933 -17.274 1.00 32.45 268 HIS B CA 1
ATOM 4418 C C . HIS B 1 268 ? -15.950 10.678 -15.990 1.00 31.33 268 HIS B C 1
ATOM 4419 O O . HIS B 1 268 ? -15.116 11.582 -16.014 1.00 30.58 268 HIS B O 1
ATOM 4426 N N . PRO B 1 269 ? -16.574 10.337 -14.835 1.00 30.44 269 PRO B N 1
ATOM 4427 C CA . PRO B 1 269 ? -16.263 10.986 -13.559 1.00 29.61 269 PRO B CA 1
ATOM 4428 C C . PRO B 1 269 ? -14.797 10.841 -13.152 1.00 28.83 269 PRO B C 1
ATOM 4429 O O . PRO B 1 269 ? -14.127 9.900 -13.575 1.00 28.30 269 PRO B O 1
ATOM 4433 N N . PRO B 1 270 ? -14.255 11.770 -12.327 1.00 28.48 270 PRO B N 1
ATOM 4434 C CA . PRO B 1 270 ? -12.884 11.657 -11.821 1.00 28.04 270 PRO B CA 1
ATOM 4435 C C . PRO B 1 270 ? -12.649 10.361 -11.047 1.00 27.37 270 PRO B C 1
ATOM 4436 O O . PRO B 1 270 ? -13.566 9.825 -10.425 1.00 27.09 270 PRO B O 1
ATOM 4440 N N . ARG B 1 271 ? -11.406 9.871 -11.100 1.00 25.89 271 ARG B N 1
ATOM 4441 C CA . ARG B 1 271 ? -11.021 8.638 -10.431 1.00 25.78 271 ARG B CA 1
ATOM 4442 C C . ARG B 1 271 ? -10.334 8.984 -9.114 1.00 25.48 271 ARG B C 1
ATOM 4443 O O . ARG B 1 271 ? -9.368 9.744 -9.102 1.00 24.85 271 ARG B O 1
ATOM 4451 N N . LEU B 1 272 ? -10.851 8.417 -8.016 1.00 25.97 272 LEU B N 1
ATOM 4452 C CA . LEU B 1 272 ? -10.306 8.625 -6.683 1.00 25.96 272 LEU B CA 1
ATOM 4453 C C . LEU B 1 272 ? -8.849 8.168 -6.650 1.00 26.07 272 LEU B C 1
ATOM 4454 O O . LEU B 1 272 ? -8.544 7.024 -6.987 1.00 26.06 272 LEU B O 1
ATOM 4459 N N . GLY B 1 273 ? -7.961 9.090 -6.254 1.00 25.77 273 GLY B N 1
ATOM 4460 C CA . GLY B 1 273 ? -6.535 8.822 -6.146 1.00 26.15 273 GLY B CA 1
ATOM 4461 C C . GLY B 1 273 ? -5.708 9.593 -7.175 1.00 26.06 273 GLY B C 1
ATOM 4462 O O . GLY B 1 273 ? -4.498 9.744 -7.010 1.00 25.96 273 GLY B O 1
ATOM 4463 N N . ASP B 1 274 ? -6.371 10.080 -8.231 1.00 26.29 274 ASP B N 1
ATOM 4464 C CA . ASP B 1 274 ? -5.694 10.718 -9.350 1.00 26.58 274 ASP B CA 1
ATOM 4465 C C . ASP B 1 274 ? -5.498 12.208 -9.068 1.00 27.26 274 ASP B C 1
ATOM 4466 O O . ASP B 1 274 ? -6.406 12.880 -8.583 1.00 28.11 274 ASP B O 1
ATOM 4471 N N . LEU B 1 275 ? -4.299 12.708 -9.395 1.00 27.22 275 LEU B N 1
ATOM 4472 C CA . LEU B 1 275 ? -3.962 14.117 -9.263 1.00 27.57 275 LEU B CA 1
ATOM 4473 C C . LEU B 1 275 ? -4.431 14.868 -10.506 1.00 27.70 275 LEU B C 1
ATOM 4474 O O . LEU B 1 275 ? -4.709 14.257 -11.536 1.00 28.47 275 LEU B O 1
ATOM 4479 N N . LYS B 1 276 ? -4.491 16.202 -10.401 1.00 27.74 276 LYS B N 1
ATOM 4480 C CA . LYS B 1 276 ? -5.020 17.032 -11.472 1.00 27.53 276 LYS B CA 1
ATOM 4481 C C . LYS B 1 276 ? -3.893 17.640 -12.307 1.00 26.81 276 LYS B C 1
ATOM 4482 O O . LYS B 1 276 ? -4.123 18.041 -13.446 1.00 27.69 276 LYS B O 1
ATOM 4485 N N . ARG B 1 277 ? -2.680 17.703 -11.744 1.00 25.92 277 ARG B N 1
ATOM 4486 C CA . ARG B 1 277 ? -1.571 18.364 -12.417 1.00 24.52 277 ARG B CA 1
ATOM 4487 C C . ARG B 1 277 ? -0.252 17.684 -12.050 1.00 22.73 277 ARG B C 1
ATOM 4488 O O . ARG B 1 277 ? -0.044 17.330 -10.892 1.00 22.96 277 ARG B O 1
ATOM 4496 N N . SER B 1 278 ? 0.632 17.531 -13.050 1.00 21.22 278 SER B N 1
ATOM 4497 C CA . SER B 1 278 ? 1.911 16.851 -12.890 1.00 19.80 278 SER B CA 1
ATOM 4498 C C . SER B 1 278 ? 2.918 17.341 -13.932 1.00 19.34 278 SER B C 1
ATOM 4499 O O . SER B 1 278 ? 2.668 17.255 -15.133 1.00 19.58 278 SER B O 1
ATOM 4502 N N . CYS B 1 279 ? 4.077 17.827 -13.458 1.00 18.69 279 CYS B N 1
ATOM 4503 C CA . CYS B 1 279 ? 5.131 18.361 -14.310 1.00 18.52 279 CYS B CA 1
ATOM 4504 C C . CYS B 1 279 ? 6.427 18.454 -13.508 1.00 17.53 279 CYS B C 1
ATOM 4505 O O . CYS B 1 279 ? 6.438 19.027 -12.420 1.00 17.31 279 CYS B O 1
ATOM 4508 N N . LEU B 1 280 ? 7.515 17.889 -14.052 1.00 16.52 280 LEU B N 1
ATOM 4509 C CA . LEU B 1 280 ? 8.745 17.735 -13.288 1.00 16.24 280 LEU B CA 1
ATOM 4510 C C . LEU B 1 280 ? 9.827 18.693 -13.776 1.00 16.24 280 LEU B C 1
ATOM 4511 O O . LEU B 1 280 ? 10.054 18.835 -14.976 1.00 16.45 280 LEU B O 1
ATOM 4516 N N . ASP B 1 281 ? 10.504 19.325 -12.811 1.00 16.51 281 ASP B N 1
ATOM 4517 C CA . ASP B 1 281 ? 11.750 20.037 -13.047 1.00 16.70 281 ASP B CA 1
ATOM 4518 C C . ASP B 1 281 ? 12.872 19.008 -13.153 1.00 16.62 281 ASP B C 1
ATOM 4519 O O . ASP B 1 281 ? 13.110 18.243 -12.220 1.00 16.20 281 ASP B O 1
ATOM 4524 N N . ILE B 1 282 ? 13.564 19.018 -14.296 1.00 16.81 282 ILE B N 1
ATOM 4525 C CA . ILE B 1 282 ? 14.533 17.982 -14.627 1.00 17.02 282 ILE B CA 1
ATOM 4526 C C . ILE B 1 282 ? 15.948 18.557 -14.587 1.00 17.34 282 ILE B C 1
ATOM 4527 O O . ILE B 1 282 ? 16.883 17.943 -15.096 1.00 17.95 282 ILE B O 1
ATOM 4532 N N . GLY B 1 283 ? 16.087 19.725 -13.949 1.00 17.69 283 GLY B N 1
ATOM 4533 C CA . GLY B 1 283 ? 17.356 20.432 -13.862 1.00 17.88 283 GLY B CA 1
ATOM 4534 C C . GLY B 1 283 ? 18.434 19.647 -13.116 1.00 17.97 283 GLY B C 1
ATOM 4535 O O . GLY B 1 283 ? 19.596 19.663 -13.516 1.00 18.15 283 GLY B O 1
ATOM 4536 N N . LEU B 1 284 ? 18.041 18.963 -12.033 1.00 17.66 284 LEU B N 1
ATOM 4537 C CA . LEU B 1 284 ? 18.991 18.231 -11.210 1.00 17.61 284 LEU B CA 1
ATOM 4538 C C . LEU B 1 284 ? 19.627 17.102 -12.020 1.00 17.85 284 LEU B C 1
ATOM 4539 O O . LEU B 1 284 ? 20.840 16.908 -11.956 1.00 17.82 284 LEU B O 1
ATOM 4544 N N . ALA B 1 285 ? 18.803 16.382 -12.791 1.00 17.51 285 ALA B N 1
ATOM 4545 C CA . ALA B 1 285 ? 19.271 15.272 -13.609 1.00 18.56 285 ALA B CA 1
ATOM 4546 C C . ALA B 1 285 ? 20.290 15.758 -14.642 1.00 19.08 285 ALA B C 1
ATOM 4547 O O . ALA B 1 285 ? 21.246 15.050 -14.955 1.00 19.35 285 ALA B O 1
ATOM 4549 N N . GLU B 1 286 ? 20.072 16.972 -15.162 1.00 20.15 286 GLU B N 1
ATOM 4550 C CA . GLU B 1 286 ? 20.969 17.568 -16.139 1.00 21.04 286 GLU B CA 1
ATOM 4551 C C . GLU B 1 286 ? 22.303 17.920 -15.480 1.00 21.12 286 GLU B C 1
ATOM 4552 O O . GLU B 1 286 ? 23.363 17.598 -16.014 1.00 21.34 286 GLU B O 1
ATOM 4558 N N . ARG B 1 287 ? 22.239 18.571 -14.312 1.00 21.44 287 ARG B N 1
ATOM 4559 C CA . ARG B 1 287 ? 23.427 19.088 -13.658 1.00 21.68 287 ARG B CA 1
ATOM 4560 C C . ARG B 1 287 ? 24.303 17.944 -13.150 1.00 21.51 287 ARG B C 1
ATOM 4561 O O . ARG B 1 287 ? 25.523 17.985 -13.299 1.00 22.21 287 ARG B O 1
ATOM 4569 N N . VAL B 1 288 ? 23.670 16.926 -12.557 1.00 21.12 288 VAL B N 1
ATOM 4570 C CA . VAL B 1 288 ? 24.391 15.904 -11.813 1.00 20.74 288 VAL B CA 1
ATOM 4571 C C . VAL B 1 288 ? 24.749 14.732 -12.727 1.00 20.67 288 VAL B C 1
ATOM 4572 O O . VAL B 1 288 ? 25.866 14.221 -12.659 1.00 20.82 288 VAL B O 1
ATOM 4576 N N . LEU B 1 289 ? 23.803 14.315 -13.578 1.00 20.13 289 LEU B N 1
ATOM 4577 C CA . LEU B 1 289 ? 23.956 13.090 -14.352 1.00 19.85 289 LEU B CA 1
ATOM 4578 C C . LEU B 1 289 ? 24.289 13.396 -15.813 1.00 19.60 289 LEU B C 1
ATOM 4579 O O . LEU B 1 289 ? 24.686 12.499 -16.554 1.00 19.37 289 LEU B O 1
ATOM 4584 N N . GLY B 1 290 ? 24.100 14.655 -16.223 1.00 19.56 290 GLY B N 1
ATOM 4585 C CA . GLY B 1 290 ? 24.230 15.040 -17.620 1.00 20.11 290 GLY B CA 1
ATOM 4586 C C . GLY B 1 290 ? 23.117 14.445 -18.479 1.00 20.08 290 GLY B C 1
ATOM 4587 O O . GLY B 1 290 ? 23.293 14.242 -19.680 1.00 20.62 290 GLY B O 1
ATOM 4588 N N . TRP B 1 291 ? 21.971 14.173 -17.843 1.00 19.74 291 TRP B N 1
ATOM 4589 C CA . TRP B 1 291 ? 20.840 13.552 -18.508 1.00 19.54 291 TRP B CA 1
ATOM 4590 C C . TRP B 1 291 ? 19.890 14.621 -19.038 1.00 20.32 291 TRP B C 1
ATOM 4591 O O . TRP B 1 291 ? 19.552 15.561 -18.323 1.00 20.18 291 TRP B O 1
ATOM 4602 N N . ARG B 1 292 ? 19.454 14.436 -20.289 1.00 21.72 292 ARG B N 1
ATOM 4603 C CA . ARG B 1 292 ? 18.395 15.228 -20.894 1.00 23.31 292 ARG B CA 1
ATOM 4604 C C . ARG B 1 292 ? 17.521 14.311 -21.747 1.00 22.99 292 ARG B C 1
ATOM 4605 O O . ARG B 1 292 ? 18.033 13.386 -22.377 1.00 23.20 292 ARG B O 1
ATOM 4613 N N . PRO B 1 293 ? 16.185 14.526 -21.791 1.00 23.24 293 PRO B N 1
ATOM 4614 C CA . PRO B 1 293 ? 15.310 13.752 -22.675 1.00 23.74 293 PRO B CA 1
ATOM 4615 C C . PRO B 1 293 ? 15.528 14.149 -24.133 1.00 24.74 293 PRO B C 1
ATOM 4616 O O . PRO B 1 293 ? 15.635 15.333 -24.447 1.00 25.40 293 PRO B O 1
ATOM 4620 N N . GLN B 1 294 ? 15.604 13.145 -25.014 1.00 25.45 294 GLN B N 1
ATOM 4621 C CA . GLN B 1 294 ? 15.912 13.370 -26.418 1.00 26.06 294 GLN B CA 1
ATOM 4622 C C . GLN B 1 294 ? 14.628 13.411 -27.242 1.00 26.44 294 GLN B C 1
ATOM 4623 O O . GLN B 1 294 ? 14.600 14.007 -28.318 1.00 26.19 294 GLN B O 1
ATOM 4629 N N . ILE B 1 295 ? 13.569 12.775 -26.728 1.00 26.37 295 ILE B N 1
ATOM 4630 C CA . ILE B 1 295 ? 12.385 12.497 -27.527 1.00 26.14 295 ILE B CA 1
ATOM 4631 C C . ILE B 1 295 ? 11.245 13.427 -27.121 1.00 26.52 295 ILE B C 1
ATOM 4632 O O . ILE B 1 295 ? 10.764 13.378 -25.990 1.00 25.40 295 ILE B O 1
ATOM 4637 N N . GLU B 1 296 ? 10.809 14.263 -28.073 1.00 26.85 296 GLU B N 1
ATOM 4638 C CA . GLU B 1 296 ? 9.637 15.104 -27.891 1.00 27.51 296 GLU B CA 1
ATOM 4639 C C . GLU B 1 296 ? 8.382 14.271 -28.137 1.00 27.30 296 GLU B C 1
ATOM 4640 O O . GLU B 1 296 ? 8.440 13.244 -28.812 1.00 28.09 296 GLU B O 1
ATOM 4646 N N . LEU B 1 297 ? 7.251 14.742 -27.599 1.00 27.05 297 LEU B N 1
ATOM 4647 C CA . LEU B 1 297 ? 6.012 13.979 -27.562 1.00 27.58 297 LEU B CA 1
ATOM 4648 C C . LEU B 1 297 ? 5.573 13.576 -28.970 1.00 28.09 297 LEU B C 1
ATOM 4649 O O . LEU B 1 297 ? 5.129 12.447 -29.172 1.00 27.81 297 LEU B O 1
ATOM 4654 N N . ALA B 1 298 ? 5.709 14.497 -29.934 1.00 28.02 298 ALA B N 1
ATOM 4655 C CA . ALA B 1 298 ? 5.275 14.250 -31.302 1.00 28.16 298 ALA B CA 1
ATOM 4656 C C . ALA B 1 298 ? 6.057 13.086 -31.911 1.00 27.92 298 ALA B C 1
ATOM 4657 O O . ALA B 1 298 ? 5.464 12.177 -32.489 1.00 28.03 298 ALA B O 1
ATOM 4659 N N . ASP B 1 299 ? 7.387 13.130 -31.764 1.00 27.82 299 ASP B N 1
ATOM 4660 C CA . ASP B 1 299 ? 8.288 12.093 -32.243 1.00 27.46 299 ASP B CA 1
ATOM 4661 C C . ASP B 1 299 ? 7.997 10.789 -31.502 1.00 28.20 299 ASP B C 1
ATOM 4662 O O . ASP B 1 299 ? 7.886 9.732 -32.121 1.00 27.77 299 ASP B O 1
ATOM 4667 N N . GLY B 1 300 ? 7.853 10.886 -30.175 1.00 28.09 300 GLY B N 1
ATOM 4668 C CA . GLY B 1 300 ? 7.660 9.733 -29.309 1.00 28.66 300 GLY B CA 1
ATOM 4669 C C . GLY B 1 300 ? 6.375 8.968 -29.615 1.00 28.59 300 GLY B C 1
ATOM 4670 O O . GLY B 1 300 ? 6.387 7.741 -29.685 1.00 29.41 300 GLY B O 1
ATOM 4671 N N . VAL B 1 301 ? 5.272 9.709 -29.779 1.00 29.08 301 VAL B N 1
ATOM 4672 C CA . VAL B 1 301 ? 3.975 9.135 -30.102 1.00 29.30 301 VAL B CA 1
ATOM 4673 C C . VAL B 1 301 ? 4.068 8.422 -31.451 1.00 29.80 301 VAL B C 1
ATOM 4674 O O . VAL B 1 301 ? 3.477 7.360 -31.630 1.00 29.69 301 VAL B O 1
ATOM 4678 N N . ARG B 1 302 ? 4.841 9.008 -32.375 1.00 30.36 302 ARG B N 1
ATOM 4679 C CA . ARG B 1 302 ? 5.033 8.484 -33.720 1.00 30.52 302 ARG B CA 1
ATOM 4680 C C . ARG B 1 302 ? 5.704 7.111 -33.666 1.00 30.46 302 ARG B C 1
ATOM 4681 O O . ARG B 1 302 ? 5.281 6.192 -34.365 1.00 31.24 302 ARG B O 1
ATOM 4689 N N A ARG B 1 303 ? 6.746 6.991 -32.832 0.50 29.69 303 ARG B N 1
ATOM 4690 N N B ARG B 1 303 ? 6.746 6.991 -32.832 0.50 30.31 303 ARG B N 1
ATOM 4691 C CA A ARG B 1 303 ? 7.480 5.746 -32.665 0.50 29.07 303 ARG B CA 1
ATOM 4692 C CA B ARG B 1 303 ? 7.480 5.746 -32.662 0.50 30.04 303 ARG B CA 1
ATOM 4693 C C A ARG B 1 303 ? 6.596 4.714 -31.967 0.50 29.15 303 ARG B C 1
ATOM 4694 C C B ARG B 1 303 ? 6.591 4.714 -31.973 0.50 29.75 303 ARG B C 1
ATOM 4695 O O A ARG B 1 303 ? 6.721 3.517 -32.223 0.50 29.32 303 ARG B O 1
ATOM 4696 O O B ARG B 1 303 ? 6.706 3.518 -32.238 0.50 29.86 303 ARG B O 1
ATOM 4711 N N . THR B 1 304 ? 5.706 5.196 -31.091 1.00 29.08 304 THR B N 1
ATOM 4712 C CA . THR B 1 304 ? 4.844 4.344 -30.284 1.00 28.81 304 THR B CA 1
ATOM 4713 C C . THR B 1 304 ? 3.678 3.804 -31.112 1.00 30.06 304 THR B C 1
ATOM 4714 O O . THR B 1 304 ? 3.386 2.611 -31.059 1.00 29.62 304 THR B O 1
ATOM 4718 N N . VAL B 1 305 ? 3.007 4.688 -31.861 1.00 31.06 305 VAL B N 1
ATOM 4719 C CA . VAL B 1 305 ? 1.813 4.302 -32.601 1.00 31.90 305 VAL B CA 1
ATOM 4720 C C . VAL B 1 305 ? 2.172 3.292 -33.690 1.00 32.72 305 VAL B C 1
ATOM 4721 O O . VAL B 1 305 ? 1.358 2.435 -34.028 1.00 32.92 305 VAL B O 1
ATOM 4725 N N . GLU B 1 306 ? 3.398 3.392 -34.218 1.00 32.87 306 GLU B N 1
ATOM 4726 C CA . GLU B 1 306 ? 3.833 2.525 -35.302 1.00 33.69 306 GLU B CA 1
ATOM 4727 C C . GLU B 1 306 ? 4.307 1.181 -34.753 1.00 33.46 306 GLU B C 1
ATOM 4728 O O . GLU B 1 306 ? 4.381 0.203 -35.494 1.00 34.20 306 GLU B O 1
ATOM 4734 N N . TYR B 1 307 ? 4.627 1.142 -33.453 1.00 32.24 307 TYR B N 1
ATOM 4735 C CA . TYR B 1 307 ? 4.915 -0.116 -32.783 1.00 31.57 307 TYR B CA 1
ATOM 4736 C C . TYR B 1 307 ? 3.628 -0.927 -32.664 1.00 31.36 307 TYR B C 1
ATOM 4737 O O . TYR B 1 307 ? 3.642 -2.143 -32.842 1.00 30.43 307 TYR B O 1
ATOM 4746 N N . PHE B 1 308 ? 2.525 -0.232 -32.363 1.00 32.49 308 PHE B N 1
ATOM 4747 C CA . PHE B 1 308 ? 1.256 -0.874 -32.061 1.00 34.14 308 PHE B CA 1
ATOM 4748 C C . PHE B 1 308 ? 0.568 -1.365 -33.333 1.00 36.30 308 PHE B C 1
ATOM 4749 O O . PHE B 1 308 ? -0.253 -2.277 -33.268 1.00 36.28 308 PHE B O 1
ATOM 4757 N N . ARG B 1 309 ? 0.909 -0.766 -34.482 1.00 38.85 309 ARG B N 1
ATOM 4758 C CA . ARG B 1 309 ? 0.292 -1.152 -35.742 1.00 41.34 309 ARG B CA 1
ATOM 4759 C C . ARG B 1 309 ? 0.907 -2.454 -36.258 1.00 42.47 309 ARG B C 1
ATOM 4760 O O . ARG B 1 309 ? 0.257 -3.193 -36.993 1.00 43.23 309 ARG B O 1
ATOM 4768 N N . HIS B 1 310 ? 2.156 -2.724 -35.860 1.00 43.96 310 HIS B N 1
ATOM 4769 C CA . HIS B 1 310 ? 2.852 -3.938 -36.258 1.00 46.19 310 HIS B CA 1
ATOM 4770 C C . HIS B 1 310 ? 2.348 -5.132 -35.451 1.00 46.92 310 HIS B C 1
ATOM 4771 O O . HIS B 1 310 ? 2.413 -6.268 -35.919 1.00 47.12 310 HIS B O 1
ATOM 4778 N N . LYS B 1 311 ? 1.851 -4.860 -34.237 1.00 47.71 311 LYS B N 1
ATOM 4779 C CA . LYS B 1 311 ? 1.306 -5.891 -33.368 1.00 48.05 311 LYS B CA 1
ATOM 4780 C C . LYS B 1 311 ? -0.173 -6.120 -33.704 1.00 47.83 311 LYS B C 1
ATOM 4781 O O . LYS B 1 311 ? -0.904 -5.113 -33.796 1.00 47.99 311 LYS B O 1
#

InterPro domains:
  IPR001509 NAD-dependent epimerase/dehydratase [PF01370] (3-241)
  IPR036291 NAD(P)-binding domain superfamily [SSF51735] (1-311)

Radius of gyration: 26.1 Å; Cα contacts (8 Å, |Δi|>4): 1454; chains: 2; bounding box: 50×44×85 Å

GO terms:
  GO:0005886 plasma membrane (C, HDA)

Sequence (621 aa):
MRALVTGAAGFIGSTLVDRLLADGHSVVGLDNFATGRATNLEHLADNSAHVFVEADIVTADLHAILLEQHRPEVVFHLAAQIIDVRRSVADPQFDAAVNVIGTVRLAEAARQTGVRKIVHTSSGGSIYGTPPEEYPTPETAPTDPASPYAAGKVAGEIYLNTFRHLYGLDCSHIAPANVYGPRQDDPHGEAGVVAIFAQALLSGKPTRVFGDGTNTRDYVFVDDVVVDAFVRVSADVGGGLRFNIGTGKETSDRQLHSAVAAAVGGPDDPEFHPPRLGDLKRSCLDIGLAERVLGWRPQIELADGVRRTVEYFRHMRALVTGAAGFIGSTLVDRLLADGHSVVGLDNFATGRATNLEHLADNSAHVFVEADIVTADLHHAILEQHRRPEVVFHLAAQIDDVRRSVADPQFDAAVNVIGTVRLAEAARQTGVRKIVHTSSGGSIYGTTPPEEYPTPETAPTDPASPYAAGKVAGEIYLNTFRHLYGLDCSHIAPANVYGPRQDPHGEAGVVVAIFAQALLSGKPTRVFGDGTTNTTRDYVFVDDVVDAFVRVSADDVGGGLRFNIGTGKETSDRQLHSAVVAAAVGGPDDPEFHPPRLGDLKRSCLDIGLAERVLGWRPQIELADGVRRRTVEYFRHK

Nearest PDB structures (foldseek):
  7yst-assembly1_B  TM=9.996E-01  e=8.883E-68  Mycobacterium tuberculosis
  7ys8-assembly1_B  TM=9.925E-01  e=2.556E-63  Mycobacterium tuberculosis H37Rv
  6bwl-assembly1_A-2  TM=8.923E-01  e=3.251E-31  Bacillus thuringiensis serovar israelensis ATCC 35646
  2hun-assembly1_A  TM=9.071E-01  e=1.071E-28  Pyrococcus horikoshii OT3
  1rpn-assembly3_C  TM=9.029E-01  e=1.916E-25  Pseudomonas aeruginosa